Protein AF-A0A2G2P2W0-F1 (afdb_monomer)

Secondary structure (DSSP, 8-state):
--S-HHHHHHHHHHTTS-S-TT----TTS--SSHHHHHHHHHTTTS-TT----S-S---SS----TTHHHHEE--HHHHHHHHHHHHTTT-S--SSPPEESS---HHHHHHHHTTGGGHHHHHTTEEE-S--GGGGTT-TTEEE-TTS-EEEE----HHHHTT--HHHHS-HHHHT--S---SSGGGG----HHHHS-SSS--EE-GGG--HHHHHHHHHTT---TTS-EEB-TTT--B-TTEEE-TTS-EEEE-TTT--EEEEPPPPHHHHH-SSSTTB-HHHHHB--EEEEEEEEEEEETT-TTEEETTTTEEES-EEEEEEEEEEEESPEEEEEEETTEEEEEEEEEEEEEEEEHHHHHTPPTTSSEEEEEEEEE---S-B-SSPPPHHHHHS-TTTTTS-SEEEEEEEETTEEEEEEEESSPBPTTTSSBTT-SS-TTSPPPTT---BSSTTEE---HHHHHHHHHHHHHTTTS-TTSHHHHHHHHH-HHHHHTT--TT-PPBP--

Radius of gyration: 25.12 Å; Cα contacts (8 Å, |Δi|>4): 1002; chains: 1; bounding box: 57×65×77 Å

Mean predicted aligned error: 4.9 Å

Nearest PDB structures (foldseek):
  3hhs-assembly1_A  TM=2.060E-01  e=1.627E+00  Manduca sexta
  4bqq-assembly1_B  TM=2.175E-01  e=9.869E+00  Lomovskayavirus C31
  4ttu-assembly1_A  TM=1.162E-01  e=2.631E+00  Leuconostoc mesenteroides

Foldseek 3Di:
DQFCQLVLLLLCCQVVVDVGSLDGGGLVPQDDDPSSQQCQQPPQQAHQQDDQPDDDAQALQRAHHNLRLFFFAADPLQVVQVVVCVVVVNPRHRPDHTGRADLGFQSSVNNRCCPQQNQSCLQVQWFWFPDFPVVCVVNPQWDQGPVRTITGGDAHFPCVVVVAGPCLQQPCCQPVHVPDDGSDNVVSDQGALCQLQPAPAHAWDALVPADPVLVVVLVRLVPDVNVFTFGAGPRPGHTSSQKGADPVRWIWGQGSNPRDIDTRHHDDPLVSQQPPQPQEGLLLWFAFKGKAFFEKEKAKDQAQAFRAGSNVRDTHGIHIDIDTDTIDMDRFAWWWFQDPVGIHIAGKYFNDQYKYQPCRVVVHDGPPRIDGAAAIEGDNRSRGDPGTDFLCCCQPACVNLQQAHFDWDWDADPLATAIDTDHPAAQDPNHRGGRRGLDHDLDADDPPRRNHSHPRIGGDGSVRNLVSNQVSLVCVPDGCPDPLNSVCSNPNCVVVVVVDDPPRRTHDDD

Solvent-accessible surface area (backbone atoms only — not comparable to full-atom values): 28228 Å² total; per-residue (Å²): 95,62,34,47,18,32,62,52,16,33,42,23,25,78,65,66,77,35,96,48,37,66,43,84,54,44,65,87,75,57,66,76,50,77,40,35,37,40,38,25,46,76,58,42,68,64,31,39,73,40,81,58,86,69,89,77,61,59,34,68,87,40,61,33,22,57,68,45,30,51,22,48,43,62,50,74,61,22,50,51,28,48,53,49,14,60,74,49,75,66,67,47,74,59,88,44,73,59,48,80,48,88,84,60,57,52,52,46,49,28,37,49,29,49,56,72,86,25,36,45,31,24,26,69,11,36,44,65,44,86,54,50,63,82,79,46,70,94,44,85,61,56,48,71,48,98,86,53,50,23,25,37,62,79,58,52,9,52,56,43,79,71,66,48,47,67,62,67,71,50,42,66,64,49,77,76,49,79,86,71,89,65,42,42,75,74,73,56,58,55,80,49,70,54,47,59,32,15,74,83,71,65,51,63,45,53,51,94,71,51,52,73,67,52,45,50,55,33,58,79,65,68,64,79,65,64,91,30,38,23,34,28,29,78,76,78,61,53,69,43,69,56,29,35,38,51,100,88,69,54,39,34,35,43,34,84,84,77,64,50,80,41,78,42,59,58,46,51,74,68,68,66,52,32,58,62,52,70,43,47,41,67,62,54,41,19,32,68,37,30,72,36,51,37,56,31,40,35,40,35,40,70,75,41,75,72,18,53,32,36,65,81,71,43,76,42,64,37,32,60,44,81,44,74,69,45,52,47,70,42,62,49,21,48,24,36,38,50,57,97,92,44,65,36,35,36,25,24,34,61,60,42,38,34,37,38,30,57,15,32,68,74,70,46,57,80,74,74,38,61,49,78,47,60,22,36,25,82,52,78,45,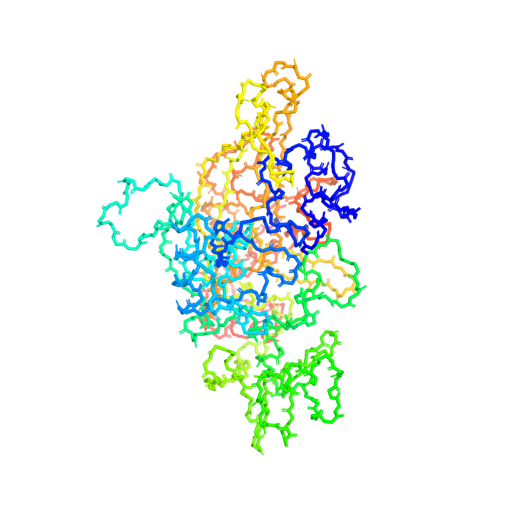44,15,39,44,94,62,61,67,59,63,53,54,63,22,50,29,31,38,24,59,22,41,8,55,46,54,53,45,80,44,74,56,99,82,43,19,38,79,49,77,49,61,69,47,62,62,33,92,88,74,72,37,30,63,69,30,80,44,60,82,87,43,75,78,65,89,89,67,78,51,30,59,42,94,48,38,42,70,64,50,45,70,54,49,50,57,35,41,49,54,26,54,52,52,75,81,40,57,70,86,32,74,67,49,54,45,25,30,57,69,30,58,71,70,54,67,76,66,64,55,94,86,62,63,62,70,64,83,132

pLDDT: mean 93.47, std 4.17, range [67.31, 98.56]

Structure (mmCIF, N/CA/C/O backbone):
data_AF-A0A2G2P2W0-F1
#
_entry.id   AF-A0A2G2P2W0-F1
#
loop_
_atom_site.group_PDB
_atom_site.id
_atom_site.type_symbol
_atom_site.label_atom_id
_atom_site.label_alt_id
_atom_site.label_comp_id
_atom_site.label_asym_id
_atom_site.label_entity_id
_atom_site.label_seq_id
_atom_site.pdbx_PDB_ins_code
_atom_site.Cartn_x
_atom_site.Cartn_y
_atom_site.Cartn_z
_atom_site.occupancy
_atom_site.B_iso_or_equiv
_atom_site.auth_seq_id
_atom_site.auth_comp_id
_atom_site.auth_asym_id
_atom_site.auth_atom_id
_atom_site.pdbx_PDB_model_num
ATOM 1 N N . MET A 1 1 ? -1.755 -3.092 -13.406 1.00 79.94 1 MET A N 1
ATOM 2 C CA . MET A 1 1 ? -0.738 -2.127 -13.892 1.00 79.94 1 MET A CA 1
ATOM 3 C C . MET A 1 1 ? -0.875 -1.727 -15.369 1.00 79.94 1 MET A C 1
ATOM 5 O O . MET A 1 1 ? -0.657 -0.569 -15.685 1.00 79.94 1 MET A O 1
ATOM 9 N N . THR A 1 2 ? -1.219 -2.613 -16.315 1.00 87.56 2 THR A N 1
ATOM 10 C CA . THR A 1 2 ? -1.337 -2.205 -17.741 1.00 87.56 2 THR A CA 1
ATOM 11 C C . THR A 1 2 ? -2.477 -1.221 -18.006 1.00 87.56 2 THR A C 1
ATOM 13 O O . THR A 1 2 ? -2.328 -0.290 -18.793 1.00 87.56 2 THR A O 1
ATOM 16 N N . THR A 1 3 ? -3.620 -1.424 -17.350 1.00 89.44 3 THR A N 1
ATOM 17 C CA . THR A 1 3 ? -4.836 -0.640 -17.589 1.00 89.44 3 THR A CA 1
ATOM 18 C C . THR A 1 3 ? -4.951 0.605 -16.712 1.00 89.44 3 THR A C 1
ATOM 20 O O . THR A 1 3 ? -5.700 1.499 -17.081 1.00 89.44 3 THR A O 1
ATOM 23 N N . ASN A 1 4 ? -4.266 0.656 -15.561 1.00 91.25 4 ASN A N 1
ATOM 24 C CA . ASN A 1 4 ? -4.503 1.620 -14.471 1.00 91.25 4 ASN A CA 1
ATOM 25 C C . ASN A 1 4 ? -5.989 1.787 -14.086 1.00 91.25 4 ASN A C 1
ATOM 27 O O . ASN A 1 4 ? -6.401 2.854 -13.645 1.00 91.25 4 ASN A O 1
ATOM 31 N N . SER A 1 5 ? -6.784 0.721 -14.234 1.00 92.75 5 SER A N 1
ATOM 32 C CA . SER A 1 5 ? -8.245 0.772 -14.098 1.00 92.75 5 SER A CA 1
ATOM 33 C C . SER A 1 5 ? -8.719 1.366 -12.773 1.00 92.75 5 SER A C 1
ATOM 35 O O . SER A 1 5 ? -9.490 2.315 -12.805 1.00 92.75 5 SER A O 1
ATOM 37 N N . GLY A 1 6 ? -8.247 0.854 -11.631 1.00 92.38 6 GLY A N 1
ATOM 38 C CA . GLY A 1 6 ? -8.697 1.328 -10.317 1.00 92.38 6 GLY A CA 1
ATOM 39 C C . GLY A 1 6 ? -8.392 2.806 -10.070 1.00 92.38 6 GLY A C 1
ATOM 40 O O . GLY A 1 6 ? -9.204 3.512 -9.487 1.00 92.38 6 GLY A O 1
ATOM 41 N N . LEU A 1 7 ? -7.264 3.307 -10.585 1.00 92.81 7 LEU A N 1
ATOM 42 C CA . LEU A 1 7 ? -6.911 4.724 -10.490 1.00 92.81 7 LEU A CA 1
ATOM 43 C C . LEU A 1 7 ? -7.876 5.593 -11.310 1.00 92.81 7 LEU A C 1
ATOM 45 O O . LEU A 1 7 ? -8.402 6.568 -10.790 1.00 92.81 7 LEU A O 1
ATOM 49 N N . ILE A 1 8 ? -8.167 5.200 -12.555 1.00 95.62 8 ILE A N 1
ATOM 50 C CA . ILE A 1 8 ? -9.117 5.914 -13.426 1.00 95.62 8 ILE A CA 1
ATOM 51 C C . ILE A 1 8 ? -10.540 5.840 -12.861 1.00 95.62 8 ILE A C 1
ATOM 53 O O . ILE A 1 8 ? -11.287 6.807 -12.949 1.00 95.62 8 ILE A O 1
ATOM 57 N N . ALA A 1 9 ? -10.927 4.699 -12.288 1.00 95.81 9 ALA A N 1
ATOM 58 C CA . ALA A 1 9 ? -12.268 4.493 -11.761 1.00 95.81 9 ALA A CA 1
ATOM 59 C C . ALA A 1 9 ? -12.549 5.373 -10.542 1.00 95.81 9 ALA A C 1
ATOM 61 O O . ALA A 1 9 ? -13.578 6.046 -10.499 1.00 95.81 9 ALA A O 1
ATOM 62 N N . VAL A 1 10 ? -11.613 5.417 -9.591 1.00 95.31 10 VAL A N 1
ATOM 63 C CA . VAL A 1 10 ? -11.722 6.295 -8.420 1.00 95.31 10 VAL A CA 1
ATOM 64 C C . VAL A 1 10 ? -11.700 7.764 -8.846 1.00 95.31 10 VAL A C 1
ATOM 66 O O . VAL A 1 10 ? -12.497 8.547 -8.337 1.00 95.31 10 VAL A O 1
ATOM 69 N N . ASP A 1 11 ? -10.850 8.133 -9.805 1.00 95.62 11 ASP A N 1
ATOM 70 C CA . ASP A 1 11 ? -10.773 9.508 -10.299 1.00 95.62 11 ASP A CA 1
ATOM 71 C C . ASP A 1 11 ? -12.076 9.954 -10.987 1.00 95.62 11 ASP A C 1
ATOM 73 O O . ASP A 1 11 ? -12.709 10.933 -10.597 1.00 95.62 11 ASP A O 1
ATOM 77 N N . LYS A 1 12 ? -12.596 9.159 -11.927 1.00 97.00 12 LYS A N 1
ATOM 78 C CA . LYS A 1 12 ? -13.895 9.445 -12.556 1.00 97.00 12 LYS A CA 1
ATOM 79 C C . LYS A 1 12 ? -15.032 9.534 -11.547 1.00 97.00 12 LYS A C 1
ATOM 81 O O . LYS A 1 12 ? -15.935 10.350 -11.727 1.00 97.00 12 LYS A O 1
ATOM 86 N N . TYR A 1 13 ? -14.990 8.727 -10.491 1.00 95.69 13 TYR A N 1
ATOM 87 C CA . TYR A 1 13 ? -15.971 8.791 -9.416 1.00 95.69 13 TYR A CA 1
ATOM 88 C C . TYR A 1 13 ? -15.928 10.136 -8.671 1.00 95.69 13 TYR A C 1
ATOM 90 O O . TYR A 1 13 ? -16.965 10.788 -8.546 1.00 95.69 13 TYR A O 1
ATOM 98 N N . ILE A 1 14 ? -14.751 10.606 -8.233 1.00 94.69 14 ILE A N 1
ATOM 99 C CA . ILE A 1 14 ? -14.640 11.890 -7.507 1.00 94.69 14 ILE A CA 1
ATOM 100 C C . ILE A 1 14 ? -14.946 13.103 -8.400 1.00 94.69 14 ILE A C 1
ATOM 102 O O . ILE A 1 14 ? -15.475 14.106 -7.931 1.00 94.69 14 ILE A O 1
ATOM 106 N N . PHE A 1 15 ? -14.703 13.010 -9.707 1.00 95.62 15 PHE A N 1
ATOM 107 C CA . PHE A 1 15 ? -15.101 14.052 -10.658 1.00 95.62 15 PHE A CA 1
ATOM 108 C C . PHE A 1 15 ? -16.602 14.020 -11.012 1.00 95.62 15 PHE A C 1
ATOM 110 O O . PHE A 1 15 ? -17.100 14.945 -11.656 1.00 95.62 15 PHE A O 1
ATOM 117 N N . GLY A 1 16 ? -17.344 12.994 -10.575 1.00 94.75 16 GLY A N 1
ATOM 118 C CA . GLY A 1 16 ? -18.764 12.809 -10.894 1.00 94.75 16 GLY A CA 1
ATOM 119 C C . GLY A 1 16 ? -19.025 12.318 -12.324 1.00 94.75 16 GLY A C 1
ATOM 120 O O . GLY A 1 16 ? -20.142 12.433 -12.822 1.00 94.75 16 GLY A O 1
ATOM 121 N N . GLU A 1 17 ? -18.006 11.776 -12.992 1.00 96.44 17 GLU A N 1
ATOM 122 C CA . GLU A 1 17 ? -18.094 11.165 -14.325 1.00 96.44 17 GLU A CA 1
ATOM 123 C C . GLU A 1 17 ? -18.453 9.670 -14.279 1.00 96.44 17 GLU A C 1
ATOM 125 O O . GLU A 1 17 ? -18.751 9.065 -15.311 1.00 96.44 17 GLU A O 1
ATOM 130 N N . ALA A 1 18 ? -18.423 9.071 -13.088 1.00 95.94 18 ALA A N 1
ATOM 131 C CA . ALA A 1 18 ? -18.859 7.711 -12.805 1.00 95.94 18 ALA A CA 1
ATOM 132 C C . ALA A 1 18 ? -19.640 7.672 -11.483 1.00 95.94 18 ALA A C 1
ATOM 134 O O . ALA A 1 18 ? -19.346 8.420 -10.556 1.00 95.94 18 ALA A O 1
ATOM 135 N N . ASP A 1 19 ? -20.614 6.770 -11.374 1.00 94.06 19 ASP A N 1
ATOM 136 C CA . ASP A 1 19 ? -21.399 6.542 -10.152 1.00 94.06 19 ASP A CA 1
ATOM 137 C C . ASP A 1 19 ? -20.804 5.448 -9.244 1.00 94.06 19 ASP A C 1
ATOM 139 O O . ASP A 1 19 ? -21.317 5.203 -8.152 1.00 94.06 19 ASP A O 1
ATOM 143 N N . SER A 1 20 ? -19.703 4.814 -9.664 1.00 93.31 20 SER A N 1
ATOM 144 C CA . SER A 1 20 ? -18.988 3.798 -8.893 1.00 93.31 20 SER A CA 1
ATOM 145 C C . SER A 1 20 ? -17.466 3.906 -9.063 1.00 93.31 20 SER A C 1
ATOM 147 O O . SER A 1 20 ? -16.997 4.044 -10.197 1.00 93.31 20 SER A O 1
ATOM 149 N N . PRO A 1 21 ? -16.680 3.764 -7.975 1.00 92.88 21 PRO A N 1
ATOM 150 C CA . PRO A 1 21 ? -15.220 3.690 -8.038 1.00 92.88 21 PRO A CA 1
ATOM 151 C C . PRO A 1 21 ? -14.690 2.316 -8.495 1.00 92.88 21 PRO A C 1
ATOM 153 O O . PRO A 1 21 ? -13.478 2.141 -8.597 1.00 92.88 21 PRO A O 1
ATOM 156 N N . ASP A 1 22 ? -15.566 1.344 -8.780 1.00 93.50 22 ASP A N 1
ATOM 157 C CA . ASP A 1 22 ? -15.190 -0.048 -9.089 1.00 93.50 22 ASP A CA 1
ATOM 158 C C . ASP A 1 22 ? -15.359 -0.414 -10.577 1.00 93.50 22 ASP A C 1
ATOM 160 O O . ASP A 1 22 ? -15.268 -1.585 -10.965 1.00 93.50 22 ASP A O 1
ATOM 164 N N . TYR A 1 23 ? -15.608 0.573 -11.442 1.00 94.56 23 TYR A N 1
ATOM 165 C CA . TYR A 1 23 ? -15.699 0.340 -12.881 1.00 94.56 23 TYR A CA 1
ATOM 166 C C . TYR A 1 23 ? -14.363 -0.035 -13.528 1.00 94.56 23 TYR A C 1
ATOM 168 O O . TYR A 1 23 ? -13.271 0.210 -13.013 1.00 94.56 23 TYR A O 1
ATOM 176 N N . GLN A 1 24 ? -14.466 -0.659 -14.704 1.00 94.31 24 GLN A N 1
ATOM 177 C CA . GLN A 1 24 ? -13.308 -1.068 -15.486 1.00 94.31 24 GLN A CA 1
ATOM 178 C C . GLN A 1 24 ? -13.014 -0.077 -16.606 1.00 94.31 24 GLN A C 1
ATOM 180 O O . GLN A 1 24 ? -13.853 0.165 -17.471 1.00 94.31 24 GLN A O 1
ATOM 185 N N . TYR A 1 25 ? -11.780 0.412 -16.627 1.00 94.81 25 TYR A N 1
ATOM 186 C CA . TYR A 1 25 ? -11.267 1.327 -17.637 1.00 94.81 25 TYR A CA 1
ATOM 187 C C . TYR A 1 25 ? -9.910 0.862 -18.151 1.00 94.81 25 TYR A C 1
ATOM 189 O O . TYR A 1 25 ? -9.257 -0.020 -17.585 1.00 94.81 25 TYR A O 1
ATOM 197 N N . HIS A 1 26 ? -9.465 1.492 -19.231 1.00 94.81 26 HIS A N 1
ATOM 198 C CA . HIS A 1 26 ? -8.106 1.355 -19.713 1.00 94.81 26 HIS A CA 1
ATOM 199 C C . HIS A 1 26 ? -7.513 2.737 -19.958 1.00 94.81 26 HIS A C 1
ATOM 201 O O . HIS A 1 26 ? -8.085 3.556 -20.666 1.00 94.81 26 HIS A O 1
ATOM 207 N N . ILE A 1 27 ? -6.301 2.952 -19.451 1.00 94.12 27 ILE A N 1
ATOM 208 C CA . ILE A 1 27 ? -5.547 4.205 -19.583 1.00 94.12 27 ILE A CA 1
ATOM 209 C C . ILE A 1 27 ? -5.363 4.693 -21.027 1.00 94.12 27 ILE A C 1
ATOM 211 O O . ILE A 1 27 ? -5.146 5.871 -21.243 1.00 94.12 27 ILE A O 1
ATOM 215 N N . LYS A 1 28 ? -5.460 3.818 -22.032 1.00 92.88 28 LYS A N 1
ATOM 216 C CA . LYS A 1 28 ? -5.313 4.205 -23.442 1.00 92.88 28 LYS A CA 1
ATOM 217 C C . LYS A 1 28 ? -6.592 4.832 -24.013 1.00 92.88 28 LYS A C 1
ATOM 219 O O . LYS A 1 28 ? -6.538 5.455 -25.064 1.00 92.88 28 LYS A O 1
ATOM 224 N N . ASP A 1 29 ? -7.725 4.592 -23.354 1.00 94.94 29 ASP A N 1
ATOM 225 C CA . ASP A 1 29 ? -9.053 4.985 -23.822 1.00 94.94 29 ASP A CA 1
ATOM 226 C C . ASP A 1 29 ? -9.506 6.314 -23.181 1.00 94.94 29 ASP A C 1
ATOM 228 O O . ASP A 1 29 ? -10.547 6.851 -23.560 1.00 94.94 29 ASP A O 1
ATOM 232 N N . ILE A 1 30 ? -8.734 6.857 -22.227 1.00 95.31 30 ILE A N 1
ATOM 233 C CA . ILE A 1 30 ? -9.022 8.147 -21.584 1.00 95.31 30 ILE A CA 1
ATOM 234 C C . ILE A 1 30 ? -8.802 9.301 -22.570 1.00 95.31 30 ILE A C 1
ATOM 236 O O . ILE A 1 30 ? -7.883 9.268 -23.393 1.00 95.31 30 ILE A O 1
ATOM 240 N N . GLN A 1 31 ? -9.645 10.330 -22.490 1.00 95.25 31 GLN A N 1
ATOM 241 C CA . GLN A 1 31 ? -9.630 11.464 -23.414 1.00 95.25 31 GLN A CA 1
ATOM 242 C C . GLN A 1 31 ? -9.258 12.767 -22.693 1.00 95.25 31 GLN A C 1
ATOM 244 O O . GLN A 1 31 ? -8.165 12.879 -22.158 1.00 95.25 31 GLN A O 1
ATOM 249 N N . ASN A 1 32 ? -10.126 13.782 -22.717 1.00 94.75 32 ASN A N 1
ATOM 250 C CA . ASN A 1 32 ? -9.892 15.091 -22.093 1.00 94.75 32 ASN A CA 1
ATOM 251 C C . ASN A 1 32 ? -11.137 15.582 -21.340 1.00 94.75 32 ASN A C 1
ATOM 253 O O . ASN A 1 32 ? -11.424 16.778 -21.294 1.00 94.75 32 ASN A O 1
ATOM 257 N N . SER A 1 33 ? -11.914 14.654 -20.785 1.00 96.44 33 SER A N 1
ATOM 258 C CA . SER A 1 33 ? -12.844 15.004 -19.709 1.00 96.44 33 SER A CA 1
ATOM 259 C C . SER A 1 33 ? -12.059 15.578 -18.511 1.00 96.44 33 SER A C 1
ATOM 261 O O . SER A 1 33 ? -10.844 15.362 -18.449 1.00 96.44 33 SER A O 1
ATOM 263 N N . PRO A 1 34 ? -12.689 16.337 -17.594 1.00 96.12 34 PRO A N 1
ATOM 264 C CA . PRO A 1 34 ? -12.024 16.831 -16.386 1.00 96.12 34 PRO A CA 1
ATOM 265 C C . PRO A 1 34 ? -11.175 15.763 -15.675 1.00 96.12 34 PRO A C 1
ATOM 267 O O . PRO A 1 34 ? -9.984 15.999 -15.460 1.00 96.12 34 PRO A O 1
ATOM 270 N N . ALA A 1 35 ? -11.752 14.580 -15.428 1.00 96.81 35 ALA A N 1
ATOM 271 C CA . ALA A 1 35 ? -11.074 13.446 -14.799 1.00 96.81 35 ALA A CA 1
ATOM 272 C C . ALA A 1 35 ? -9.941 12.897 -15.680 1.00 96.81 35 ALA A C 1
ATOM 274 O O . ALA A 1 35 ? -8.787 12.801 -15.271 1.00 96.81 35 ALA A O 1
ATOM 275 N N . ASP A 1 36 ? -10.216 12.614 -16.960 1.00 97.12 36 ASP A N 1
ATOM 276 C CA . ASP A 1 36 ? -9.180 12.069 -17.850 1.00 97.12 36 ASP A CA 1
ATOM 277 C C . ASP A 1 36 ? -7.984 13.017 -17.974 1.00 97.12 36 ASP A C 1
ATOM 279 O O . ASP A 1 36 ? -6.837 12.575 -18.021 1.00 97.12 36 ASP A O 1
ATOM 283 N N . LYS A 1 37 ? -8.241 14.326 -18.024 1.00 96.81 37 LYS A N 1
ATOM 284 C CA . LYS A 1 37 ? -7.194 15.340 -18.087 1.00 96.81 37 LYS A CA 1
ATOM 285 C C . LYS A 1 37 ? -6.419 15.421 -16.770 1.00 96.81 37 LYS A C 1
ATOM 287 O O . LYS A 1 37 ? -5.200 15.549 -16.829 1.00 96.81 37 LYS A O 1
ATOM 292 N N . HIS A 1 38 ? -7.072 15.269 -15.617 1.00 96.19 38 HIS A N 1
ATOM 293 C CA . HIS A 1 38 ? -6.403 15.154 -14.314 1.00 96.19 38 HIS A CA 1
ATOM 294 C C . HIS A 1 38 ? -5.442 13.963 -14.285 1.00 96.19 38 HIS A C 1
ATOM 296 O O . HIS A 1 38 ? -4.243 14.136 -14.045 1.00 96.19 38 HIS A O 1
ATOM 302 N N . ILE A 1 39 ? -5.907 12.785 -14.711 1.00 95.50 39 ILE A N 1
ATOM 303 C CA . ILE A 1 39 ? -5.052 11.603 -14.861 1.00 95.50 39 ILE A CA 1
ATOM 304 C C . ILE A 1 39 ? -3.900 11.851 -15.836 1.00 95.50 39 ILE A C 1
ATOM 306 O O . ILE A 1 39 ? -2.761 11.478 -15.543 1.00 95.50 39 ILE A O 1
ATOM 310 N N . ARG A 1 40 ? -4.154 12.481 -16.986 1.00 95.69 40 ARG A N 1
ATOM 311 C CA . ARG A 1 40 ? -3.114 12.785 -17.986 1.00 95.69 40 ARG A CA 1
ATOM 312 C C . ARG A 1 40 ? -2.080 13.778 -17.470 1.00 95.69 40 ARG A C 1
ATOM 314 O O . ARG A 1 40 ? -0.934 13.685 -17.891 1.00 95.69 40 ARG A O 1
ATOM 321 N N . ASP A 1 41 ? -2.440 14.668 -16.555 1.00 95.06 41 ASP A N 1
ATOM 322 C CA . ASP A 1 41 ? -1.525 15.674 -16.014 1.00 95.06 41 ASP A CA 1
ATOM 323 C C . ASP A 1 41 ? -0.712 15.179 -14.820 1.00 95.06 41 ASP A C 1
ATOM 325 O O . ASP A 1 41 ? 0.445 15.578 -14.672 1.00 95.06 41 ASP A O 1
ATOM 329 N N . LEU A 1 42 ? -1.288 14.302 -13.991 1.00 91.50 42 LEU A N 1
ATOM 330 C CA . LEU A 1 42 ? -0.709 13.953 -12.691 1.00 91.50 42 LEU A CA 1
ATOM 331 C C . LEU A 1 42 ? -0.346 12.467 -12.539 1.00 91.50 42 LEU A C 1
ATOM 333 O O . LEU A 1 42 ? 0.571 12.136 -11.785 1.00 91.50 42 LEU A O 1
ATOM 337 N N . CYS A 1 43 ? -1.008 11.551 -13.256 1.00 89.62 43 CYS A N 1
ATOM 338 C CA . CYS A 1 43 ? -0.966 10.119 -12.920 1.00 89.62 43 CYS A CA 1
ATOM 339 C C . CYS A 1 43 ? -0.594 9.166 -14.072 1.00 89.62 43 CYS A C 1
ATOM 341 O O . CYS A 1 43 ? -0.095 8.065 -13.820 1.00 89.62 43 CYS A O 1
ATOM 343 N N . ALA A 1 44 ? -0.781 9.546 -15.339 1.00 91.06 44 ALA A N 1
ATOM 344 C CA . ALA A 1 44 ? -0.660 8.651 -16.500 1.00 91.06 44 ALA A CA 1
ATOM 345 C C . ALA A 1 44 ? 0.786 8.255 -16.868 1.00 91.06 44 ALA A C 1
ATOM 347 O O . ALA A 1 44 ? 1.041 7.736 -17.949 1.00 91.06 44 ALA A O 1
ATOM 348 N N . ASN A 1 45 ? 1.762 8.476 -15.984 1.00 86.12 45 ASN A N 1
ATOM 349 C CA . ASN A 1 45 ? 3.170 8.195 -16.262 1.00 86.12 45 ASN A CA 1
ATOM 350 C C . ASN A 1 45 ? 3.573 6.727 -16.027 1.00 86.12 45 ASN A C 1
ATOM 352 O O . ASN A 1 45 ? 4.565 6.273 -16.592 1.00 86.12 45 ASN A O 1
ATOM 356 N N . CYS A 1 46 ? 2.832 6.002 -15.182 1.00 85.12 46 CYS A N 1
ATOM 357 C CA . CYS A 1 46 ? 3.275 4.746 -14.562 1.00 85.12 46 CYS A CA 1
ATOM 358 C C . CYS A 1 46 ? 2.463 3.511 -15.006 1.00 85.12 46 CYS A C 1
ATOM 360 O O . CYS A 1 46 ? 2.150 2.657 -14.182 1.00 85.12 46 CYS A O 1
ATOM 362 N N . HIS A 1 47 ? 2.079 3.409 -16.283 1.00 87.94 47 HIS A N 1
ATOM 363 C CA . HIS A 1 47 ? 1.377 2.230 -16.815 1.00 87.94 47 HIS A CA 1
ATOM 364 C C . HIS A 1 47 ? 2.302 1.373 -17.690 1.00 87.94 47 HIS A C 1
ATOM 366 O O . HIS A 1 47 ? 3.111 1.899 -18.452 1.00 87.94 47 HIS A O 1
ATOM 372 N N . LEU A 1 48 ? 2.142 0.044 -17.650 1.00 88.69 48 LEU A N 1
ATOM 373 C CA . LEU A 1 48 ? 3.006 -0.881 -18.411 1.00 88.69 48 LEU A CA 1
ATOM 374 C C . LEU A 1 48 ? 2.853 -0.770 -19.936 1.00 88.69 48 LEU A C 1
ATOM 376 O O . LEU A 1 48 ? 3.674 -1.300 -20.674 1.00 88.69 48 LEU A O 1
ATOM 380 N N . GLY A 1 49 ? 1.815 -0.089 -20.423 1.00 85.44 49 GLY A N 1
ATOM 381 C CA . GLY A 1 49 ? 1.652 0.205 -21.850 1.00 85.44 49 GLY A CA 1
ATOM 382 C C . GLY A 1 49 ? 2.488 1.388 -22.356 1.00 85.44 49 GLY A C 1
ATOM 383 O O . GLY A 1 49 ? 2.426 1.678 -23.545 1.00 85.44 49 GLY A O 1
ATOM 384 N N . ALA A 1 50 ? 3.208 2.105 -21.486 1.00 86.69 50 ALA A N 1
ATOM 385 C CA . ALA A 1 50 ? 3.987 3.275 -21.881 1.00 86.69 50 ALA A CA 1
ATOM 386 C C . ALA A 1 50 ? 5.202 2.864 -22.720 1.00 86.69 50 ALA A C 1
ATOM 388 O O . ALA A 1 50 ? 5.932 1.957 -22.343 1.00 86.69 50 ALA A O 1
ATOM 389 N N . GLU A 1 51 ? 5.464 3.533 -23.841 1.00 86.31 51 GLU A N 1
ATOM 390 C CA . GLU A 1 51 ? 6.637 3.230 -24.669 1.00 86.31 51 GLU A CA 1
ATOM 391 C C . GLU A 1 51 ? 7.920 3.839 -24.084 1.00 86.31 51 GLU A C 1
ATOM 393 O O . GLU A 1 51 ? 7.989 5.042 -23.818 1.00 86.31 51 GLU A O 1
ATOM 398 N N . LYS A 1 52 ? 8.984 3.034 -23.972 1.00 87.81 52 LYS A N 1
ATOM 399 C CA . LYS A 1 52 ? 10.333 3.546 -23.691 1.00 87.81 52 LYS A CA 1
ATOM 400 C C . LYS A 1 52 ? 10.976 4.031 -24.990 1.00 87.81 52 LYS A C 1
ATOM 402 O O . LYS A 1 52 ? 11.417 3.224 -25.802 1.00 87.81 52 LYS A O 1
ATOM 407 N N . LYS A 1 53 ? 11.022 5.353 -25.177 1.00 87.25 53 LYS A N 1
ATOM 408 C CA . LYS A 1 53 ? 11.596 6.003 -26.375 1.00 87.25 53 LYS A CA 1
ATOM 409 C C . LYS A 1 53 ? 13.073 6.374 -26.228 1.00 87.25 53 LYS A C 1
ATOM 411 O O . LYS A 1 53 ? 13.762 6.561 -27.226 1.00 87.25 53 LYS A O 1
ATOM 416 N N . GLU A 1 54 ? 13.553 6.475 -24.994 1.00 88.88 54 GLU A N 1
ATOM 417 C CA . GLU A 1 54 ? 14.930 6.857 -24.682 1.00 88.88 54 GLU A CA 1
ATOM 418 C C . GLU A 1 54 ? 15.763 5.635 -24.288 1.00 88.88 54 GLU A C 1
ATOM 420 O O . GLU A 1 54 ? 15.319 4.794 -23.496 1.00 88.88 54 GLU A O 1
ATOM 425 N N . TYR A 1 55 ? 16.982 5.550 -24.829 1.00 90.81 55 TYR A N 1
ATOM 426 C CA . TYR A 1 55 ? 17.968 4.551 -24.419 1.00 90.81 55 TYR A CA 1
ATOM 427 C C . TYR A 1 55 ? 18.429 4.800 -22.983 1.00 90.81 55 TYR A C 1
ATOM 429 O O . TYR A 1 55 ? 18.470 5.940 -22.530 1.00 90.81 55 TYR A O 1
ATOM 437 N N . GLY A 1 56 ? 18.821 3.736 -22.289 1.00 91.75 56 GLY A N 1
ATOM 438 C CA . GLY A 1 56 ? 19.343 3.817 -20.929 1.00 91.75 56 GLY A CA 1
ATOM 439 C C . GLY A 1 56 ? 18.630 2.870 -19.983 1.00 91.75 56 GLY A C 1
ATOM 440 O O . GLY A 1 56 ? 17.571 2.320 -20.303 1.00 91.75 56 GLY A O 1
ATOM 441 N N . GLU A 1 57 ? 19.239 2.692 -18.818 1.00 92.69 57 GLU A N 1
ATOM 442 C CA . GLU A 1 57 ? 18.737 1.800 -17.785 1.00 92.69 57 GLU A CA 1
ATOM 443 C C . GLU A 1 57 ? 17.408 2.274 -17.188 1.00 92.69 57 GLU A C 1
ATOM 445 O O . GLU A 1 57 ? 16.932 3.392 -17.435 1.00 92.69 57 GLU A O 1
ATOM 450 N N . ILE A 1 58 ? 16.786 1.383 -16.421 1.00 92.50 58 ILE A N 1
ATOM 451 C CA . ILE A 1 58 ? 15.627 1.727 -15.612 1.00 92.50 58 ILE A CA 1
ATOM 452 C C . ILE A 1 58 ? 16.106 2.498 -14.383 1.00 92.50 58 ILE A C 1
ATOM 454 O O . ILE A 1 58 ? 16.950 2.017 -13.630 1.00 92.50 58 ILE A O 1
ATOM 458 N N . THR A 1 59 ? 15.560 3.694 -14.192 1.00 90.56 59 THR A N 1
ATOM 459 C CA . THR A 1 59 ? 15.798 4.554 -13.028 1.00 90.56 59 THR A CA 1
ATOM 460 C C . THR A 1 59 ? 14.466 5.047 -12.467 1.00 90.56 59 THR A C 1
ATOM 462 O O . THR A 1 59 ? 13.384 4.674 -12.932 1.00 90.56 59 THR A O 1
ATOM 465 N N . GLN A 1 60 ? 14.512 5.925 -11.466 1.00 87.38 60 GLN A N 1
ATOM 466 C CA . GLN A 1 60 ? 13.305 6.571 -10.964 1.00 87.38 60 GLN A CA 1
ATOM 467 C C . GLN A 1 60 ? 12.606 7.419 -12.041 1.00 87.38 60 GLN A C 1
ATOM 469 O O . GLN A 1 60 ? 11.373 7.488 -12.079 1.00 87.38 60 GLN A O 1
ATOM 474 N N . LEU A 1 61 ? 13.370 8.085 -12.910 1.00 88.31 61 LEU A N 1
ATOM 475 C CA . LEU A 1 61 ? 12.834 8.930 -13.979 1.00 88.31 61 LEU A CA 1
ATOM 476 C C . LEU A 1 61 ? 12.724 8.200 -15.323 1.00 88.31 61 LEU A C 1
ATOM 478 O O . LEU A 1 61 ? 11.782 8.465 -16.071 1.00 88.31 61 LEU A O 1
ATOM 482 N N . SER A 1 62 ? 13.610 7.240 -15.593 1.00 88.94 62 SER A N 1
ATOM 483 C CA . SER A 1 62 ? 13.602 6.415 -16.804 1.00 88.94 62 SER A CA 1
ATOM 484 C C . SER A 1 62 ? 12.864 5.101 -16.555 1.00 88.94 62 SER A C 1
ATOM 486 O O . SER A 1 62 ? 13.390 4.180 -15.940 1.00 88.94 62 SER A O 1
ATOM 488 N N . ARG A 1 63 ? 11.634 4.991 -17.057 1.00 87.69 63 ARG A N 1
ATOM 489 C CA . ARG A 1 63 ? 10.823 3.765 -16.964 1.00 87.69 63 ARG A CA 1
ATOM 490 C C . ARG A 1 63 ? 10.861 2.994 -18.278 1.00 87.69 63 ARG A C 1
ATOM 492 O O . ARG A 1 63 ? 11.148 3.555 -19.337 1.00 87.69 63 ARG A O 1
ATOM 499 N N . GLY A 1 64 ? 10.555 1.706 -18.200 1.00 82.31 64 GLY A N 1
ATOM 500 C CA . GLY A 1 64 ? 10.356 0.855 -19.364 1.00 82.31 64 GLY A CA 1
ATOM 501 C C . GLY A 1 64 ? 8.887 0.728 -19.754 1.00 82.31 64 GLY A C 1
ATOM 502 O O . GLY A 1 64 ? 7.998 1.241 -19.078 1.00 82.31 64 GLY A O 1
ATOM 503 N N . GLY A 1 65 ? 8.669 0.010 -20.851 1.00 87.31 65 GLY A N 1
ATOM 504 C CA . GLY A 1 65 ? 7.363 -0.348 -21.387 1.00 87.31 65 GLY A CA 1
ATOM 505 C C . GLY A 1 65 ? 7.269 -1.835 -21.657 1.00 87.31 65 GLY A C 1
ATOM 506 O O . GLY A 1 65 ? 8.253 -2.432 -22.099 1.00 87.31 65 GLY A O 1
ATOM 507 N N . GLY A 1 66 ? 6.107 -2.433 -21.407 1.00 90.19 66 GLY A N 1
ATOM 508 C CA . GLY A 1 66 ? 5.889 -3.870 -21.550 1.00 90.19 66 GLY A CA 1
ATOM 509 C C . GLY A 1 66 ? 6.973 -4.665 -20.822 1.00 90.19 66 GLY A C 1
ATOM 510 O O . GLY A 1 66 ? 7.273 -4.397 -19.661 1.00 90.19 66 GLY A O 1
ATOM 511 N N . CYS A 1 67 ? 7.620 -5.590 -21.533 1.00 91.94 67 CYS A N 1
ATOM 512 C CA . CYS A 1 67 ? 8.699 -6.415 -20.989 1.00 91.94 67 CYS A CA 1
ATOM 513 C C . CYS A 1 67 ? 9.879 -5.578 -20.463 1.00 91.94 67 CYS A C 1
ATOM 515 O O . CYS A 1 67 ? 10.454 -5.899 -19.426 1.00 91.94 67 CYS A O 1
ATOM 517 N N . ASN A 1 68 ? 10.211 -4.468 -21.132 1.00 92.75 68 ASN A N 1
ATOM 518 C CA . ASN A 1 68 ? 11.359 -3.634 -20.768 1.00 92.75 68 ASN A CA 1
ATOM 519 C C . ASN A 1 68 ? 11.156 -2.884 -19.448 1.00 92.75 68 ASN A C 1
ATOM 521 O O . ASN A 1 68 ? 12.126 -2.383 -18.894 1.00 92.75 68 ASN A O 1
ATOM 525 N N . ALA A 1 69 ? 9.923 -2.779 -18.938 1.00 92.06 69 ALA A N 1
ATOM 526 C CA . ALA A 1 69 ? 9.670 -2.180 -17.627 1.00 92.06 69 ALA A CA 1
ATOM 527 C C . ALA A 1 69 ? 10.333 -2.971 -16.492 1.00 92.06 69 ALA A C 1
ATOM 529 O O . ALA A 1 69 ? 10.772 -2.375 -15.512 1.00 92.06 69 ALA A O 1
ATOM 530 N N . CYS A 1 70 ? 10.437 -4.293 -16.646 1.00 93.38 70 CYS A N 1
ATOM 531 C CA . CYS A 1 70 ? 10.927 -5.184 -15.598 1.00 93.38 70 CYS A CA 1
ATOM 532 C C . CYS A 1 70 ? 12.190 -5.950 -15.991 1.00 93.38 70 CYS A C 1
ATOM 534 O O . CYS A 1 70 ? 12.993 -6.260 -15.122 1.00 93.38 70 CYS A O 1
ATOM 536 N N . HIS A 1 71 ? 12.370 -6.254 -17.276 1.00 94.62 71 HIS A N 1
ATOM 537 C CA . HIS A 1 71 ? 13.403 -7.182 -17.735 1.00 94.62 71 HIS A CA 1
ATOM 538 C C . HIS A 1 71 ? 14.633 -6.501 -18.342 1.00 94.62 71 HIS A C 1
ATOM 540 O O . HIS A 1 71 ? 15.579 -7.193 -18.700 1.00 94.62 71 HIS A O 1
ATOM 546 N N . LEU A 1 72 ? 14.633 -5.170 -18.488 1.00 95.44 72 LEU A N 1
ATOM 547 C CA . LEU A 1 72 ? 15.732 -4.433 -19.113 1.00 95.44 72 LEU A CA 1
ATOM 548 C C . LEU A 1 72 ? 16.873 -4.184 -18.120 1.00 95.44 72 LEU A C 1
ATOM 550 O O . LEU A 1 72 ? 16.817 -3.249 -17.321 1.00 95.44 72 LEU A O 1
ATOM 554 N N . ASN A 1 73 ? 17.943 -4.964 -18.241 1.00 94.44 73 ASN A N 1
ATOM 555 C CA . ASN A 1 73 ? 19.112 -4.890 -17.374 1.00 94.44 73 ASN A CA 1
ATOM 556 C C . ASN A 1 73 ? 20.341 -4.386 -18.144 1.00 94.44 73 ASN A C 1
ATOM 558 O O . ASN A 1 73 ? 20.673 -4.865 -19.225 1.00 94.44 73 ASN A O 1
ATOM 562 N N . TYR A 1 74 ? 21.045 -3.409 -17.574 1.00 94.44 74 TYR A N 1
ATOM 563 C CA . TYR A 1 74 ? 22.289 -2.880 -18.133 1.00 94.44 74 TYR A CA 1
ATOM 564 C C . TYR A 1 74 ? 23.485 -3.371 -17.312 1.00 94.44 74 TYR A C 1
ATOM 566 O O . TYR A 1 74 ? 23.559 -3.097 -16.112 1.00 94.44 74 TYR A O 1
ATOM 574 N N . SER A 1 75 ? 24.429 -4.062 -17.960 1.00 95.00 75 SER A N 1
ATOM 575 C CA . SER A 1 75 ? 25.757 -4.313 -17.384 1.00 95.00 75 SER A CA 1
ATOM 576 C C . SER A 1 75 ? 26.605 -3.037 -17.412 1.00 95.00 75 SER A C 1
ATOM 578 O O . SER A 1 75 ? 26.298 -2.100 -18.153 1.00 95.00 75 SER A O 1
ATOM 580 N N . GLU A 1 76 ? 27.690 -2.989 -16.641 1.00 95.50 76 GLU A N 1
ATOM 581 C CA . GLU A 1 76 ? 28.590 -1.826 -16.625 1.00 95.50 76 GLU A CA 1
ATOM 582 C C . GLU A 1 76 ? 29.233 -1.564 -18.001 1.00 95.50 76 GLU A C 1
ATOM 584 O O . GLU A 1 76 ? 29.391 -0.413 -18.419 1.00 95.50 76 GLU A O 1
ATOM 589 N N . GLU A 1 77 ? 29.524 -2.620 -18.764 1.00 96.88 77 GLU A N 1
ATOM 590 C CA . GLU A 1 77 ? 30.000 -2.523 -20.145 1.00 96.88 77 GLU A CA 1
ATOM 591 C C . GLU A 1 77 ? 28.922 -1.943 -21.065 1.00 96.88 77 GLU A C 1
ATOM 593 O O . GLU A 1 77 ? 29.204 -1.021 -21.825 1.00 96.88 77 GLU A O 1
ATOM 598 N N . ALA A 1 78 ? 27.672 -2.414 -20.959 1.00 96.19 78 ALA A N 1
ATOM 599 C CA . ALA A 1 78 ? 26.564 -1.888 -21.758 1.00 96.19 78 ALA A CA 1
ATOM 600 C C . ALA A 1 78 ? 26.283 -0.406 -21.451 1.00 96.19 78 ALA A C 1
ATOM 602 O O . ALA A 1 78 ? 25.938 0.362 -22.351 1.00 96.19 78 ALA A O 1
ATOM 603 N N . LYS A 1 79 ? 26.454 0.024 -20.191 1.00 95.19 79 LYS A N 1
ATOM 604 C CA . LYS A 1 79 ? 26.356 1.443 -19.806 1.00 95.19 79 LYS A CA 1
ATOM 605 C C . LYS A 1 79 ? 27.466 2.267 -20.446 1.00 95.19 79 LYS A C 1
ATOM 607 O O . LYS A 1 79 ? 27.193 3.310 -21.038 1.00 95.19 79 LYS A O 1
ATOM 612 N N . THR A 1 80 ? 28.702 1.784 -20.359 1.00 95.75 80 THR A N 1
ATOM 613 C CA . THR A 1 80 ? 29.879 2.463 -20.915 1.00 95.75 80 THR A CA 1
ATOM 614 C C . THR A 1 80 ? 29.773 2.586 -22.436 1.00 95.75 80 THR A C 1
ATOM 616 O O . THR A 1 80 ? 29.970 3.668 -22.991 1.00 95.75 80 THR A O 1
ATOM 619 N N . ASP A 1 81 ? 29.374 1.512 -23.115 1.00 96.25 81 ASP A N 1
ATOM 620 C CA . ASP A 1 81 ? 29.162 1.507 -24.560 1.00 96.25 81 ASP A CA 1
ATOM 621 C C . ASP A 1 81 ? 28.020 2.435 -24.977 1.00 96.25 81 ASP A C 1
ATOM 623 O O . ASP A 1 81 ? 28.137 3.123 -25.990 1.00 96.25 81 ASP A O 1
ATOM 627 N N . LEU A 1 82 ? 26.934 2.515 -24.198 1.00 95.50 82 LEU A N 1
ATOM 628 C CA . LEU A 1 82 ? 25.855 3.463 -24.474 1.00 95.50 82 LEU A CA 1
ATOM 629 C C . LEU A 1 82 ? 26.351 4.916 -24.406 1.00 95.50 82 LEU A C 1
ATOM 631 O O . LEU A 1 82 ? 26.009 5.714 -25.279 1.00 95.50 82 LEU A O 1
ATOM 635 N N . VAL A 1 83 ? 27.174 5.264 -23.412 1.00 95.56 83 VAL A N 1
ATOM 636 C CA . VAL A 1 83 ? 27.769 6.610 -23.297 1.00 95.56 83 VAL A CA 1
ATOM 637 C C . VAL A 1 83 ? 28.647 6.927 -24.513 1.00 95.56 83 VAL A C 1
ATOM 639 O O . VAL A 1 83 ? 28.542 8.009 -25.097 1.00 95.56 83 VAL A O 1
ATOM 642 N N . THR A 1 84 ? 29.471 5.975 -24.946 1.00 96.12 84 THR A N 1
ATOM 643 C CA . THR A 1 84 ? 30.325 6.109 -26.137 1.00 96.12 84 THR A CA 1
ATOM 644 C C . THR A 1 84 ? 29.498 6.239 -27.423 1.00 96.12 84 THR A C 1
ATOM 646 O O . THR A 1 84 ? 29.723 7.133 -28.243 1.00 96.12 84 THR A O 1
ATOM 649 N N . TYR A 1 85 ? 28.460 5.418 -27.578 1.00 95.75 85 TYR A N 1
ATOM 650 C CA . TYR A 1 85 ? 27.544 5.474 -28.716 1.00 95.75 85 TYR A CA 1
ATOM 651 C C . TYR A 1 85 ? 26.817 6.818 -28.806 1.00 95.75 85 TYR A C 1
ATOM 653 O O . TYR A 1 85 ? 26.730 7.406 -29.883 1.00 95.75 85 TYR A O 1
ATOM 661 N N . LEU A 1 86 ? 26.326 7.348 -27.684 1.00 94.88 86 LEU A N 1
ATOM 662 C CA . LEU A 1 86 ? 25.646 8.643 -27.665 1.00 94.88 86 LEU A CA 1
ATOM 663 C C . LEU A 1 86 ? 26.615 9.808 -27.912 1.00 94.88 86 LEU A C 1
ATOM 665 O O . LEU A 1 86 ? 26.287 10.705 -28.688 1.00 94.88 86 LEU A O 1
ATOM 669 N N . SER A 1 87 ? 27.808 9.786 -27.307 1.00 96.44 87 SER A N 1
ATOM 670 C CA . SER A 1 87 ? 28.803 10.860 -27.458 1.00 96.44 87 SER A CA 1
ATOM 671 C C . SER A 1 87 ? 29.438 10.914 -28.853 1.00 96.44 87 SER A C 1
ATOM 673 O O . SER A 1 87 ? 29.801 11.992 -29.318 1.00 96.44 87 SER A O 1
ATOM 675 N N . SER A 1 88 ? 29.489 9.786 -29.565 1.00 96.31 88 SER A N 1
ATOM 676 C CA . SER A 1 88 ? 29.957 9.701 -30.956 1.00 96.31 88 SER A CA 1
ATOM 677 C C . SER A 1 88 ? 28.894 10.062 -32.006 1.00 96.31 88 SER A C 1
ATOM 679 O O . SER A 1 88 ? 29.089 9.792 -33.193 1.00 96.31 88 SER A O 1
ATOM 681 N N . GLU A 1 89 ? 27.755 10.639 -31.604 1.00 95.50 89 GLU A N 1
ATOM 682 C CA . GLU A 1 89 ? 26.592 10.870 -32.477 1.00 95.50 89 GLU A CA 1
ATOM 683 C C . GLU A 1 89 ? 26.116 9.584 -33.174 1.00 95.50 89 GLU A C 1
ATOM 685 O O . GLU A 1 89 ? 25.730 9.597 -34.345 1.00 95.50 89 GLU A O 1
ATOM 690 N N . LYS A 1 90 ? 26.142 8.459 -32.450 1.00 94.12 90 LYS A N 1
ATOM 691 C CA . LYS A 1 90 ? 25.726 7.132 -32.922 1.00 94.12 90 LYS A CA 1
ATOM 692 C C . LYS A 1 90 ? 26.639 6.511 -33.990 1.00 94.12 90 LYS A C 1
ATOM 694 O O . LYS A 1 90 ? 26.192 5.645 -34.741 1.00 94.12 90 LYS A O 1
ATOM 699 N N . LYS A 1 91 ? 27.907 6.933 -34.072 1.00 96.38 91 LYS A N 1
ATOM 700 C CA . LYS A 1 91 ? 28.893 6.396 -35.035 1.00 96.38 91 LYS A CA 1
ATOM 701 C C . LYS A 1 91 ? 29.673 5.208 -34.479 1.00 96.38 91 LYS A C 1
ATOM 703 O O . LYS A 1 91 ? 29.953 4.267 -35.218 1.00 96.38 91 LYS A O 1
ATOM 708 N N . GLU A 1 92 ? 30.009 5.233 -33.193 1.00 95.75 92 GLU A N 1
ATOM 709 C CA . GLU A 1 92 ? 30.680 4.120 -32.517 1.00 95.75 92 GLU A CA 1
ATOM 710 C C . GLU A 1 92 ? 29.638 3.150 -31.966 1.00 95.75 92 GLU A C 1
ATOM 712 O O . GLU A 1 92 ? 28.973 3.432 -30.973 1.00 95.75 92 GLU A O 1
ATOM 717 N N . LEU A 1 93 ? 29.452 2.018 -32.648 1.00 94.81 93 LEU A N 1
ATOM 718 C CA . LEU A 1 93 ? 28.418 1.046 -32.297 1.00 94.81 93 LEU A CA 1
ATOM 719 C C . LEU A 1 93 ? 28.746 0.311 -30.981 1.00 94.81 93 LEU A C 1
ATOM 721 O O . LEU A 1 93 ? 29.887 -0.140 -30.824 1.00 94.81 93 LEU A O 1
ATOM 725 N N . PRO A 1 94 ? 27.758 0.119 -30.082 1.00 94.00 94 PRO A N 1
ATOM 726 C CA . PRO A 1 94 ? 27.914 -0.711 -28.893 1.00 94.00 94 PRO A CA 1
ATOM 727 C C . PRO A 1 94 ? 28.341 -2.132 -29.255 1.00 94.00 94 PRO A C 1
ATOM 729 O O . PRO A 1 94 ? 27.814 -2.736 -30.191 1.00 94.00 94 PRO A O 1
ATOM 732 N N . LYS A 1 95 ? 29.271 -2.685 -28.482 1.00 95.44 95 LYS A N 1
ATOM 733 C CA . LYS A 1 95 ? 29.633 -4.106 -28.516 1.00 95.44 95 LYS A CA 1
ATOM 734 C C . LYS A 1 95 ? 28.819 -4.900 -27.502 1.00 95.44 95 LYS A C 1
ATOM 736 O O . LYS A 1 95 ? 28.541 -6.074 -27.737 1.00 95.44 95 LYS A O 1
ATOM 741 N N . PHE A 1 96 ? 28.423 -4.258 -26.406 1.00 94.81 96 PHE A N 1
ATOM 742 C CA . PHE A 1 96 ? 27.609 -4.845 -25.352 1.00 94.81 96 PHE A CA 1
ATOM 743 C C . PHE A 1 96 ? 26.195 -4.265 -25.387 1.00 94.81 96 PHE A C 1
ATOM 745 O O . PHE A 1 96 ? 25.985 -3.063 -25.225 1.00 94.81 96 PHE A O 1
ATOM 752 N N . HIS A 1 97 ? 25.209 -5.132 -25.606 1.00 90.94 97 HIS A N 1
ATOM 753 C CA . HIS A 1 97 ? 23.798 -4.775 -25.490 1.00 90.94 97 HIS A CA 1
ATOM 754 C C . HIS A 1 97 ? 23.292 -5.013 -24.063 1.00 90.94 97 HIS A C 1
ATOM 756 O O . HIS A 1 97 ? 23.782 -5.927 -23.395 1.00 90.94 97 HIS A O 1
ATOM 762 N N . PRO A 1 98 ? 22.298 -4.233 -23.598 1.00 93.75 98 PRO A N 1
ATOM 763 C CA . PRO A 1 98 ? 21.587 -4.571 -22.373 1.00 93.75 98 PRO A CA 1
ATOM 764 C C . PRO A 1 98 ? 20.894 -5.930 -22.523 1.00 93.75 98 PRO A C 1
ATOM 766 O O . PRO A 1 98 ? 20.471 -6.309 -23.620 1.00 93.75 98 PRO A O 1
ATOM 769 N N . SER A 1 99 ? 20.764 -6.658 -21.420 1.00 94.38 99 SER A N 1
ATOM 770 C CA . SER A 1 99 ? 20.045 -7.922 -21.392 1.00 94.38 99 SER A CA 1
ATOM 771 C C . SER A 1 99 ? 18.546 -7.696 -21.204 1.00 94.38 99 SER A C 1
ATOM 773 O O . SER A 1 99 ? 18.090 -6.700 -20.637 1.00 94.38 99 SER A O 1
ATOM 775 N N . THR A 1 100 ? 17.763 -8.635 -21.733 1.00 93.56 100 THR A N 1
ATOM 776 C CA . THR A 1 100 ? 16.340 -8.781 -21.424 1.00 93.56 100 THR A CA 1
ATOM 777 C C . THR A 1 100 ? 16.161 -10.130 -20.752 1.00 93.56 100 THR A C 1
ATOM 779 O O . THR A 1 100 ? 16.120 -11.155 -21.430 1.00 93.56 100 THR A O 1
ATOM 782 N N . ASP A 1 101 ? 16.140 -10.139 -19.424 1.00 92.88 101 ASP A N 1
ATOM 783 C CA . ASP A 1 101 ? 16.193 -11.367 -18.631 1.00 92.88 101 ASP A CA 1
ATOM 784 C C . ASP A 1 101 ? 15.328 -11.287 -17.367 1.00 92.88 101 ASP A C 1
ATOM 786 O O . ASP A 1 101 ? 14.710 -10.271 -17.051 1.00 92.88 101 ASP A O 1
ATOM 790 N N . ILE A 1 102 ? 15.247 -12.394 -16.634 1.00 91.75 102 ILE A N 1
ATOM 791 C CA . ILE A 1 102 ? 14.391 -12.507 -15.453 1.00 91.75 102 ILE A CA 1
ATOM 792 C C . ILE A 1 102 ? 15.023 -11.932 -14.174 1.00 91.75 102 ILE A C 1
ATOM 794 O O . ILE A 1 102 ? 14.400 -12.005 -13.112 1.00 91.75 102 ILE A O 1
ATOM 798 N N . PHE A 1 103 ? 16.230 -11.360 -14.212 1.00 93.00 103 PHE A N 1
ATOM 799 C CA . PHE A 1 103 ? 16.933 -10.854 -13.026 1.00 93.00 103 PHE A CA 1
ATOM 800 C C . PHE A 1 103 ? 16.455 -9.447 -12.636 1.00 93.00 103 PHE A C 1
ATOM 802 O O . PHE A 1 103 ? 17.207 -8.473 -12.611 1.00 93.00 103 PHE A O 1
ATOM 809 N N . VAL A 1 104 ? 15.166 -9.351 -12.312 1.00 93.94 104 VAL A N 1
ATOM 810 C CA . VAL A 1 104 ? 14.499 -8.115 -11.889 1.00 93.94 104 VAL A CA 1
ATOM 811 C C . VAL A 1 104 ? 14.974 -7.695 -10.490 1.00 93.94 104 VAL A C 1
ATOM 813 O O . VAL A 1 104 ? 15.035 -8.500 -9.564 1.00 93.94 104 VAL A O 1
ATOM 816 N N . LYS A 1 105 ? 15.289 -6.408 -10.331 1.00 93.94 105 LYS A N 1
ATOM 817 C CA . LYS A 1 105 ? 15.678 -5.744 -9.064 1.00 93.94 105 LYS A CA 1
ATOM 818 C C . LYS A 1 105 ? 14.645 -4.693 -8.640 1.00 93.94 105 LYS A C 1
ATOM 820 O O . LYS A 1 105 ? 13.920 -4.200 -9.499 1.00 93.94 105 LYS A O 1
ATOM 825 N N . ASN A 1 106 ? 14.664 -4.251 -7.375 1.00 95.56 106 ASN A N 1
ATOM 826 C CA . ASN A 1 106 ? 13.733 -3.235 -6.839 1.00 95.56 106 ASN A CA 1
ATOM 827 C C . ASN A 1 106 ? 13.667 -1.940 -7.662 1.00 95.56 106 ASN A C 1
ATOM 829 O O . ASN A 1 106 ? 12.599 -1.342 -7.750 1.00 95.56 106 ASN A O 1
ATOM 833 N N . VAL A 1 107 ? 14.761 -1.534 -8.321 1.00 93.19 107 VAL A N 1
ATOM 834 C CA . VAL A 1 107 ? 14.782 -0.342 -9.192 1.00 93.19 107 VAL A CA 1
ATOM 835 C C . VAL A 1 107 ? 13.710 -0.384 -10.294 1.00 93.19 107 VAL A C 1
ATOM 837 O O . VAL A 1 107 ? 13.147 0.652 -10.641 1.00 93.19 107 VAL A O 1
ATOM 840 N N . HIS A 1 108 ? 13.353 -1.578 -10.779 1.00 94.12 108 HIS A N 1
ATOM 841 C CA . HIS A 1 108 ? 12.316 -1.762 -11.797 1.00 94.12 108 HIS A CA 1
ATOM 842 C C . HIS A 1 108 ? 10.910 -1.461 -11.266 1.00 94.12 108 HIS A C 1
ATOM 844 O O . HIS A 1 108 ? 10.048 -0.990 -12.003 1.00 94.12 108 HIS A O 1
ATOM 850 N N . CYS A 1 109 ? 10.682 -1.695 -9.973 1.00 93.69 109 CYS A N 1
ATOM 851 C CA . CYS A 1 109 ? 9.446 -1.338 -9.283 1.00 93.69 109 CYS A CA 1
ATOM 852 C C . CYS A 1 109 ? 9.467 0.142 -8.867 1.00 93.69 109 CYS A C 1
ATOM 854 O O . CYS A 1 109 ? 8.451 0.836 -8.957 1.00 93.69 109 CYS A O 1
ATOM 856 N N . PHE A 1 110 ? 10.642 0.633 -8.459 1.00 93.75 110 PHE A N 1
ATOM 857 C CA . PHE A 1 110 ? 10.849 1.938 -7.836 1.00 93.75 110 PHE A CA 1
ATOM 858 C C . PHE A 1 110 ? 10.322 3.098 -8.683 1.00 93.75 110 PHE A C 1
ATOM 860 O O . PHE A 1 110 ? 9.628 3.973 -8.168 1.00 93.75 110 PHE A O 1
ATOM 867 N N . GLY A 1 111 ? 10.589 3.110 -9.993 1.00 88.38 111 GLY A N 1
ATOM 868 C CA . GLY A 1 111 ? 10.154 4.201 -10.875 1.00 88.38 111 GLY A CA 1
ATOM 869 C C . GLY A 1 111 ? 8.641 4.458 -10.855 1.00 88.38 111 GLY A C 1
ATOM 870 O O . GLY A 1 111 ? 8.211 5.609 -10.964 1.00 88.38 111 GLY A O 1
ATOM 871 N N . CYS A 1 112 ? 7.826 3.418 -10.673 1.00 89.44 112 CYS A N 1
ATOM 872 C CA . CYS A 1 112 ? 6.367 3.533 -10.607 1.00 89.44 112 CYS A CA 1
ATOM 873 C C . CYS A 1 112 ? 5.852 3.595 -9.160 1.00 89.44 112 CYS A C 1
ATOM 875 O O . CYS A 1 112 ? 5.034 4.456 -8.836 1.00 89.44 112 CYS A O 1
ATOM 877 N N . HIS A 1 113 ? 6.370 2.733 -8.282 1.00 92.19 113 HIS A N 1
ATOM 878 C CA . HIS A 1 113 ? 5.870 2.526 -6.919 1.00 92.19 113 HIS A CA 1
ATOM 879 C C . HIS A 1 113 ? 6.527 3.425 -5.851 1.00 92.19 113 HIS A C 1
ATOM 881 O O . HIS A 1 113 ? 6.167 3.350 -4.680 1.00 92.19 113 HIS A O 1
ATOM 887 N N . SER A 1 114 ? 7.435 4.334 -6.228 1.00 90.44 114 SER A N 1
ATOM 888 C CA . SER A 1 114 ? 7.928 5.423 -5.353 1.00 90.44 114 SER A CA 1
ATOM 889 C C . SER A 1 114 ? 6.957 6.608 -5.229 1.00 90.44 114 SER A C 1
ATOM 891 O O . SER A 1 114 ? 7.240 7.567 -4.511 1.00 90.44 114 SER A O 1
ATOM 893 N N . ARG A 1 115 ? 5.823 6.573 -5.948 1.00 82.69 115 ARG A N 1
ATOM 894 C CA . ARG A 1 115 ? 4.814 7.645 -5.994 1.00 82.69 115 ARG A CA 1
ATOM 895 C C . ARG A 1 115 ? 3.540 7.258 -5.264 1.00 82.69 115 ARG A C 1
ATOM 897 O O . ARG A 1 115 ? 3.400 7.538 -4.080 1.00 82.69 115 ARG A O 1
ATOM 904 N N . SER A 1 116 ? 2.617 6.612 -5.966 1.00 78.62 116 SER A N 1
ATOM 905 C CA . SER A 1 116 ? 1.313 6.217 -5.445 1.00 78.62 116 SER A CA 1
ATOM 906 C C . SER A 1 116 ? 1.495 5.268 -4.259 1.00 78.62 116 SER A C 1
ATOM 908 O O . SER A 1 116 ? 2.142 4.232 -4.382 1.00 78.62 116 SER A O 1
ATOM 910 N N . SER A 1 117 ? 0.987 5.675 -3.092 1.00 84.44 117 SER A N 1
ATOM 911 C CA . SER A 1 117 ? 1.181 5.015 -1.787 1.00 84.44 117 SER A CA 1
ATOM 912 C C . SER A 1 117 ? 2.640 4.877 -1.302 1.00 84.44 117 SER A C 1
ATOM 914 O O . SER A 1 117 ? 2.884 4.342 -0.223 1.00 84.44 117 SER A O 1
ATOM 916 N N . ARG A 1 118 ? 3.625 5.409 -2.047 1.00 92.31 118 ARG A N 1
ATOM 917 C CA . ARG A 1 118 ? 5.048 5.423 -1.662 1.00 92.31 118 ARG A CA 1
ATOM 918 C C . ARG A 1 118 ? 5.594 4.029 -1.312 1.00 92.31 118 ARG A C 1
ATOM 920 O O . ARG A 1 118 ? 6.524 3.916 -0.527 1.00 92.31 118 ARG A O 1
ATOM 927 N N . ILE A 1 119 ? 5.054 2.965 -1.914 1.00 94.38 119 ILE A N 1
ATOM 928 C CA . ILE A 1 119 ? 5.362 1.563 -1.570 1.00 94.38 119 ILE A CA 1
ATOM 929 C C . ILE A 1 119 ? 6.870 1.296 -1.567 1.00 94.38 119 ILE A C 1
ATOM 931 O O . ILE A 1 119 ? 7.406 0.788 -0.586 1.00 94.38 119 ILE A O 1
ATOM 935 N N . SER A 1 120 ? 7.571 1.668 -2.642 1.00 95.75 120 SER A N 1
ATOM 936 C CA . SER A 1 120 ? 9.010 1.401 -2.755 1.00 95.75 120 SER A CA 1
ATOM 937 C C . SER A 1 120 ? 9.833 2.201 -1.751 1.00 95.75 120 SER A C 1
ATOM 939 O O . SER A 1 120 ? 10.787 1.675 -1.190 1.00 95.75 120 SER A O 1
ATOM 941 N N . THR A 1 121 ? 9.463 3.455 -1.496 1.00 96.94 121 THR A N 1
ATOM 942 C CA . THR A 1 121 ? 10.181 4.287 -0.526 1.00 96.94 121 THR A CA 1
ATOM 943 C C . THR A 1 121 ? 9.872 3.861 0.905 1.00 96.94 121 THR A C 1
ATOM 945 O O . THR A 1 121 ? 10.789 3.839 1.711 1.00 96.94 121 THR A O 1
ATOM 948 N N . ASN A 1 122 ? 8.647 3.424 1.209 1.00 97.69 122 ASN A N 1
ATOM 949 C CA . ASN A 1 122 ? 8.284 2.872 2.513 1.00 97.69 122 ASN A CA 1
ATOM 950 C C . ASN A 1 122 ? 9.045 1.576 2.809 1.00 97.69 122 ASN A C 1
ATOM 952 O O . ASN A 1 122 ? 9.616 1.451 3.889 1.00 97.69 122 ASN A O 1
ATOM 956 N N . TYR A 1 123 ? 9.131 0.671 1.826 1.00 98.06 123 TYR A N 1
ATOM 957 C CA . TYR A 1 123 ? 9.904 -0.569 1.941 1.00 98.06 123 TYR A CA 1
ATOM 958 C C . TYR A 1 123 ? 11.377 -0.291 2.273 1.00 98.06 123 TYR A C 1
ATOM 960 O O . TYR A 1 123 ? 11.959 -0.952 3.131 1.00 98.06 123 TYR A O 1
ATOM 968 N N . GLU A 1 124 ? 11.944 0.752 1.657 1.00 97.81 124 GLU A N 1
ATOM 969 C CA . GLU A 1 124 ? 13.298 1.260 1.913 1.00 97.81 124 GLU A CA 1
ATOM 970 C C . GLU A 1 124 ? 13.403 2.227 3.117 1.00 97.81 124 GLU A C 1
ATOM 972 O O . GLU A 1 124 ? 14.473 2.790 3.347 1.00 97.81 124 GLU A O 1
ATOM 977 N N . GLY A 1 125 ? 12.328 2.465 3.876 1.00 97.69 125 GLY A N 1
ATOM 978 C CA . GLY A 1 125 ? 12.341 3.280 5.099 1.00 97.69 125 GLY A CA 1
ATOM 979 C C . GLY A 1 125 ? 12.308 4.804 4.923 1.00 97.69 125 GLY A C 1
ATOM 980 O O . GLY A 1 125 ? 12.621 5.535 5.864 1.00 97.69 125 GLY A O 1
ATOM 981 N N . TRP A 1 126 ? 11.932 5.307 3.748 1.00 97.50 126 TRP A N 1
ATOM 982 C CA . TRP A 1 126 ? 11.937 6.728 3.381 1.00 97.50 126 TRP A CA 1
ATOM 983 C C . TRP A 1 126 ? 10.522 7.309 3.251 1.00 97.50 126 TRP A C 1
ATOM 985 O O . TRP A 1 126 ? 9.749 6.904 2.384 1.00 97.50 126 TRP A O 1
ATOM 995 N N . GLN A 1 127 ? 10.210 8.337 4.043 1.00 96.31 127 GLN A N 1
ATOM 996 C CA . GLN A 1 127 ? 8.958 9.098 3.979 1.00 96.31 127 GLN A CA 1
ATOM 997 C C . GLN A 1 127 ? 9.135 10.419 3.223 1.00 96.31 127 GLN A C 1
ATOM 999 O O . GLN A 1 127 ? 10.051 11.182 3.513 1.00 96.31 127 GLN A O 1
ATOM 1004 N N . GLU A 1 128 ? 8.250 10.699 2.263 1.00 94.44 128 GLU A N 1
ATOM 1005 C CA . GLU A 1 128 ? 8.239 11.947 1.482 1.00 94.44 128 GLU A CA 1
ATOM 1006 C C . GLU A 1 128 ? 7.897 13.157 2.362 1.00 94.44 128 GLU A C 1
ATOM 1008 O O . GLU A 1 128 ? 6.986 13.078 3.177 1.00 94.44 128 GLU A O 1
ATOM 1013 N N . THR A 1 129 ? 8.595 14.279 2.185 1.00 94.06 129 THR A N 1
ATOM 1014 C CA . THR A 1 129 ? 8.401 15.511 2.970 1.00 94.06 129 THR A CA 1
ATOM 1015 C C . THR A 1 129 ? 8.002 16.690 2.079 1.00 94.06 129 THR A C 1
ATOM 1017 O O . THR A 1 129 ? 8.150 16.627 0.861 1.00 94.06 129 THR A O 1
ATOM 1020 N N . SER A 1 130 ? 7.557 17.798 2.680 1.00 92.19 130 SER A N 1
ATOM 1021 C CA . SER A 1 130 ? 7.344 19.077 1.979 1.00 92.19 130 SER A CA 1
ATOM 1022 C C . SER A 1 130 ? 8.617 19.930 1.840 1.00 92.19 130 SER A C 1
ATOM 1024 O O . SER A 1 130 ? 8.544 21.087 1.429 1.00 92.19 130 SER A O 1
ATOM 1026 N N . LEU A 1 131 ? 9.780 19.395 2.231 1.00 94.12 131 LEU A N 1
ATOM 1027 C CA . LEU A 1 131 ? 11.056 20.103 2.172 1.00 94.12 131 LEU A CA 1
ATOM 1028 C C . LEU A 1 131 ? 11.623 20.110 0.749 1.00 94.12 131 LEU A C 1
ATOM 1030 O O . LEU A 1 131 ? 11.368 19.210 -0.051 1.00 94.12 131 LEU A O 1
ATOM 1034 N N . ASN A 1 132 ? 12.478 21.090 0.473 1.00 94.75 132 ASN A N 1
ATOM 1035 C CA . ASN A 1 132 ? 13.250 21.186 -0.760 1.00 94.75 132 ASN A CA 1
ATOM 1036 C C . ASN A 1 132 ? 14.714 20.782 -0.537 1.00 94.75 132 ASN A C 1
ATOM 1038 O O . ASN A 1 132 ? 15.211 20.760 0.588 1.00 94.75 132 ASN A O 1
ATOM 1042 N N . GLU A 1 133 ? 15.439 20.509 -1.627 1.00 95.31 133 GLU A N 1
ATOM 1043 C CA . GLU A 1 133 ? 16.856 20.096 -1.608 1.00 95.31 133 GLU A CA 1
ATOM 1044 C C . GLU A 1 133 ? 17.732 21.014 -0.732 1.00 95.31 133 GLU A C 1
ATOM 1046 O O . GLU A 1 133 ? 18.548 20.539 0.059 1.00 95.31 133 GLU A O 1
ATOM 1051 N N . ASN A 1 134 ? 17.495 22.327 -0.792 1.00 95.75 134 ASN A N 1
ATOM 1052 C CA . ASN A 1 134 ? 18.240 23.319 -0.013 1.00 95.75 134 ASN A CA 1
ATOM 1053 C C . ASN A 1 134 ? 18.003 23.219 1.503 1.00 95.75 134 ASN A C 1
ATOM 1055 O O . ASN A 1 134 ? 18.884 23.582 2.282 1.00 95.75 134 ASN A O 1
ATOM 1059 N N . ASP A 1 135 ? 16.851 22.702 1.933 1.00 95.69 135 ASP A N 1
ATOM 1060 C CA . ASP A 1 135 ? 16.487 22.602 3.348 1.00 95.69 135 ASP A CA 1
ATOM 1061 C C . ASP A 1 135 ? 17.235 21.473 4.063 1.00 95.69 135 ASP A C 1
ATOM 1063 O O . ASP A 1 135 ? 17.272 21.446 5.297 1.00 95.69 135 ASP A O 1
ATOM 1067 N N . VAL A 1 136 ? 17.816 20.529 3.316 1.00 96.31 136 VAL A N 1
ATOM 1068 C CA . VAL A 1 136 ? 18.432 19.305 3.855 1.00 96.31 136 VAL A CA 1
ATOM 1069 C C . VAL A 1 136 ? 19.921 19.174 3.574 1.00 96.31 136 VAL A C 1
ATOM 1071 O O . VAL A 1 136 ? 20.524 18.154 3.910 1.00 96.31 136 VAL A O 1
ATOM 1074 N N . ILE A 1 137 ? 20.546 20.223 3.035 1.00 93.75 137 ILE A N 1
ATOM 1075 C CA . ILE A 1 137 ? 21.998 20.275 2.864 1.00 93.75 137 ILE A CA 1
ATOM 1076 C C . ILE A 1 137 ? 22.671 19.998 4.217 1.00 93.75 137 ILE A C 1
ATOM 1078 O O . ILE A 1 137 ? 22.405 20.671 5.213 1.00 93.75 137 ILE A O 1
ATOM 1082 N N . ASN A 1 138 ? 23.547 18.990 4.248 1.00 92.06 138 ASN A N 1
ATOM 1083 C CA . ASN A 1 138 ? 24.263 18.521 5.440 1.00 92.06 138 ASN A CA 1
ATOM 1084 C C . ASN A 1 138 ? 23.372 18.022 6.599 1.00 92.06 138 ASN A C 1
ATOM 1086 O O . ASN A 1 138 ? 23.859 17.894 7.724 1.00 92.06 138 ASN A O 1
ATOM 1090 N N . LYS A 1 139 ? 22.088 17.715 6.363 1.00 95.75 139 LYS A N 1
ATOM 1091 C CA . LYS A 1 139 ? 21.225 17.080 7.369 1.00 95.75 139 LYS A CA 1
ATOM 1092 C C . LYS A 1 139 ? 21.293 15.558 7.253 1.00 95.75 139 LYS A C 1
ATOM 1094 O O . LYS A 1 139 ? 21.056 14.986 6.194 1.00 95.75 139 LYS A O 1
ATOM 1099 N N . VAL A 1 140 ? 21.586 14.896 8.369 1.00 95.25 140 VAL A N 1
ATOM 1100 C CA . VAL A 1 140 ? 21.572 13.429 8.467 1.00 95.25 140 VAL A CA 1
ATOM 1101 C C . VAL A 1 140 ? 20.128 12.924 8.483 1.00 95.25 140 VAL A C 1
ATOM 1103 O O . VAL A 1 140 ? 19.246 13.581 9.034 1.00 95.25 140 VAL A O 1
ATOM 1106 N N . GLY A 1 141 ? 19.891 11.750 7.894 1.00 96.12 141 GLY A N 1
ATOM 1107 C CA . GLY A 1 141 ? 1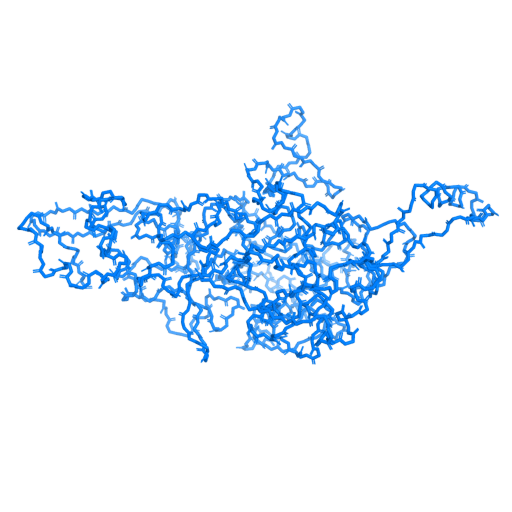8.569 11.116 7.871 1.00 96.12 141 GLY A CA 1
ATOM 1108 C C . GLY A 1 141 ? 17.631 11.663 6.796 1.00 96.12 141 GLY A C 1
ATOM 1109 O O . GLY A 1 141 ? 16.440 11.378 6.848 1.00 96.12 141 GLY A O 1
ATOM 1110 N N . TYR A 1 142 ? 18.149 12.424 5.828 1.00 97.56 142 TYR A N 1
ATOM 1111 C CA . TYR A 1 142 ? 17.405 12.878 4.655 1.00 97.56 142 TYR A CA 1
ATOM 1112 C C . TYR A 1 142 ? 18.051 12.373 3.366 1.00 97.56 142 TYR A C 1
ATOM 1114 O O . TYR A 1 142 ? 19.267 12.188 3.299 1.00 97.56 142 TYR A O 1
ATOM 1122 N N . LYS A 1 143 ? 17.230 12.172 2.335 1.00 96.06 143 LYS A N 1
ATOM 1123 C CA . LYS A 1 143 ? 17.648 11.758 0.994 1.00 96.06 143 LYS A CA 1
ATOM 1124 C C . LYS A 1 143 ? 16.923 12.596 -0.050 1.00 96.06 143 LYS A C 1
ATOM 1126 O O . LYS A 1 143 ? 15.712 12.784 0.036 1.00 96.06 143 LYS A O 1
ATOM 1131 N N . VAL A 1 144 ? 17.673 13.083 -1.035 1.00 96.31 144 VAL A N 1
ATOM 1132 C CA . VAL A 1 144 ? 17.128 13.752 -2.222 1.00 96.31 144 VAL A CA 1
ATOM 1133 C C . VAL A 1 144 ? 17.173 12.757 -3.372 1.00 96.31 144 VAL A C 1
ATOM 1135 O O . VAL A 1 144 ? 18.233 12.210 -3.678 1.00 96.31 144 VAL A O 1
ATOM 1138 N N . PHE A 1 145 ? 16.019 12.489 -3.967 1.00 94.12 145 PHE A N 1
ATOM 1139 C CA . PHE A 1 145 ? 15.874 11.547 -5.076 1.00 94.12 145 PHE A CA 1
ATOM 1140 C C . PHE A 1 145 ? 16.040 12.241 -6.446 1.00 94.12 145 PHE A C 1
ATOM 1142 O O . PHE A 1 145 ? 16.178 13.465 -6.515 1.00 94.12 145 PHE A O 1
ATOM 1149 N N . GLU A 1 146 ? 16.076 11.478 -7.551 1.00 92.38 146 GLU A N 1
ATOM 1150 C CA . GLU A 1 146 ? 16.390 12.000 -8.905 1.00 92.38 146 GLU A CA 1
ATOM 1151 C C . GLU A 1 146 ? 15.439 13.120 -9.346 1.00 92.38 146 GLU A C 1
ATOM 1153 O O . GLU A 1 146 ? 15.809 14.035 -10.076 1.00 92.38 146 GLU A O 1
ATOM 1158 N N . ASP A 1 147 ? 14.206 13.056 -8.866 1.00 89.69 147 ASP A N 1
ATOM 1159 C CA . ASP A 1 147 ? 13.133 14.003 -9.131 1.00 89.69 147 ASP A CA 1
ATOM 1160 C C . ASP A 1 147 ? 13.127 15.227 -8.205 1.00 89.69 147 ASP A C 1
ATOM 1162 O O . ASP A 1 147 ? 12.150 15.975 -8.196 1.00 89.69 147 ASP A O 1
ATOM 1166 N N . LYS A 1 148 ? 14.184 15.401 -7.407 1.00 94.25 148 LYS A N 1
ATOM 1167 C CA . LYS A 1 148 ? 14.397 16.517 -6.475 1.00 94.25 148 LYS A CA 1
ATOM 1168 C C . LYS A 1 148 ? 13.507 16.544 -5.239 1.00 94.25 148 LYS A C 1
ATOM 1170 O O . LYS A 1 148 ? 13.609 17.481 -4.448 1.00 94.25 148 LYS A O 1
ATOM 1175 N N . ARG A 1 149 ? 12.701 15.508 -5.009 1.00 92.94 149 ARG A N 1
ATOM 1176 C CA . ARG A 1 149 ? 11.926 15.394 -3.773 1.00 92.94 149 ARG A CA 1
ATOM 1177 C C . ARG A 1 149 ? 12.793 14.951 -2.609 1.00 92.94 149 ARG A C 1
ATOM 1179 O O . ARG A 1 149 ? 13.716 14.147 -2.761 1.00 92.94 149 ARG A O 1
ATOM 1186 N N . VAL A 1 150 ? 12.450 15.475 -1.440 1.00 95.94 150 VAL A N 1
ATOM 1187 C CA . VAL A 1 150 ? 13.156 15.219 -0.191 1.00 95.94 150 VAL A CA 1
ATOM 1188 C C . VAL A 1 150 ? 12.387 14.220 0.648 1.00 95.94 150 VAL A C 1
ATOM 1190 O O . VAL A 1 150 ? 11.202 14.401 0.931 1.00 95.94 150 VAL A O 1
ATOM 1193 N N . TYR A 1 151 ? 13.099 13.198 1.098 1.00 96.56 151 TYR A N 1
ATOM 1194 C CA . TYR A 1 151 ? 12.574 12.165 1.968 1.00 96.56 151 TYR A CA 1
ATOM 1195 C C . TYR A 1 151 ? 13.350 12.136 3.278 1.00 96.56 151 TYR A C 1
ATOM 1197 O O . TYR A 1 151 ? 14.555 12.392 3.300 1.00 96.56 151 TYR A O 1
ATOM 1205 N N . LYS A 1 152 ? 12.663 11.790 4.361 1.00 97.12 152 LYS A N 1
ATOM 1206 C CA . LYS A 1 152 ? 13.225 11.570 5.690 1.00 97.12 152 LYS A CA 1
ATOM 1207 C C . LYS A 1 152 ? 13.211 10.078 6.013 1.00 97.12 152 LYS A C 1
ATOM 1209 O O . LYS A 1 152 ? 12.233 9.392 5.732 1.00 97.12 152 LYS A O 1
ATOM 1214 N N . TYR A 1 153 ? 14.283 9.584 6.616 1.00 97.94 153 TYR A N 1
ATOM 1215 C CA . TYR A 1 153 ? 14.369 8.207 7.089 1.00 97.94 153 TYR A CA 1
ATOM 1216 C C . TYR A 1 153 ? 13.511 8.005 8.347 1.00 97.94 153 TYR A C 1
ATOM 1218 O O . TYR A 1 153 ? 13.579 8.816 9.278 1.00 97.94 153 TYR A O 1
ATOM 1226 N N . ILE A 1 154 ? 12.738 6.918 8.381 1.00 96.94 154 ILE A N 1
ATOM 1227 C CA . ILE A 1 154 ? 11.966 6.470 9.548 1.00 96.94 154 ILE A CA 1
ATOM 1228 C C . ILE A 1 154 ? 12.485 5.104 9.997 1.00 96.94 154 ILE A C 1
ATOM 1230 O O . ILE A 1 154 ? 13.241 5.018 10.962 1.00 96.94 154 ILE A O 1
ATOM 1234 N N . GLU A 1 155 ? 12.082 4.050 9.293 1.00 97.25 155 GLU A N 1
ATOM 1235 C CA . GLU A 1 155 ? 12.435 2.660 9.571 1.00 97.25 155 GLU A CA 1
ATOM 1236 C C . GLU A 1 155 ? 12.094 1.809 8.343 1.00 97.25 155 GLU A C 1
ATOM 1238 O O . GLU A 1 155 ? 11.006 1.948 7.783 1.00 97.25 155 GLU A O 1
ATOM 1243 N N . GLU A 1 156 ? 13.021 0.951 7.924 1.00 97.62 156 GLU A N 1
ATOM 1244 C CA . GLU A 1 156 ? 12.847 0.039 6.787 1.00 97.62 156 GLU A CA 1
ATOM 1245 C C . GLU A 1 156 ? 11.982 -1.176 7.145 1.00 97.62 156 GLU A C 1
ATOM 1247 O O . GLU A 1 156 ? 11.940 -1.617 8.295 1.00 97.62 156 GLU A O 1
ATOM 1252 N N . ASP A 1 157 ? 11.366 -1.791 6.135 1.00 98.56 157 ASP A N 1
ATOM 1253 C CA . ASP A 1 157 ? 10.713 -3.087 6.306 1.00 98.56 157 ASP A CA 1
ATOM 1254 C C . ASP A 1 157 ? 11.738 -4.168 6.699 1.00 98.56 157 ASP A C 1
ATOM 1256 O O . ASP A 1 157 ? 12.828 -4.275 6.131 1.00 98.56 157 ASP A O 1
ATOM 1260 N N . VAL A 1 158 ? 11.388 -5.036 7.648 1.00 97.88 158 VAL A N 1
ATOM 1261 C CA . VAL A 1 158 ? 12.251 -6.126 8.119 1.00 97.88 158 VAL A CA 1
ATOM 1262 C C . VAL A 1 158 ? 12.699 -7.056 6.987 1.00 97.88 158 VAL A C 1
ATOM 1264 O O . VAL A 1 158 ? 13.803 -7.600 7.049 1.00 97.88 158 VAL A O 1
ATOM 1267 N N . HIS A 1 159 ? 11.889 -7.246 5.947 1.00 98.19 159 HIS A N 1
ATOM 1268 C CA . HIS A 1 159 ? 12.259 -8.037 4.775 1.00 98.19 159 HIS A CA 1
ATOM 1269 C C . HIS A 1 159 ? 13.295 -7.301 3.920 1.00 98.19 159 HIS A C 1
ATOM 1271 O O . HIS A 1 159 ? 14.273 -7.918 3.488 1.00 98.19 159 HIS A O 1
ATOM 1277 N N . HIS A 1 160 ? 13.158 -5.979 3.778 1.00 98.25 160 HIS A N 1
ATOM 1278 C CA . HIS A 1 160 ? 14.148 -5.139 3.107 1.00 98.25 160 HIS A CA 1
ATOM 1279 C C . HIS A 1 160 ? 15.495 -5.173 3.839 1.00 98.25 160 HIS A C 1
ATOM 1281 O O . HIS A 1 160 ? 16.523 -5.428 3.211 1.00 98.25 160 HIS A O 1
ATOM 1287 N N . THR A 1 161 ? 15.497 -5.064 5.177 1.00 97.69 161 THR A N 1
ATOM 1288 C CA . THR A 1 161 ? 16.736 -5.156 5.983 1.00 97.69 161 THR A CA 1
ATOM 1289 C C . THR A 1 161 ? 17.466 -6.497 5.834 1.00 97.69 161 THR A C 1
ATOM 1291 O O . THR A 1 161 ? 18.663 -6.591 6.104 1.00 97.69 161 THR A O 1
ATOM 1294 N N . LYS A 1 162 ? 16.759 -7.549 5.400 1.00 97.00 162 LYS A N 1
ATOM 1295 C CA . LYS A 1 162 ? 17.325 -8.873 5.104 1.00 97.00 162 LYS A CA 1
ATOM 1296 C C . LYS A 1 162 ? 17.797 -9.026 3.656 1.00 97.00 162 LYS A C 1
ATOM 1298 O O . LYS A 1 162 ? 18.302 -10.088 3.314 1.00 97.00 162 LYS A O 1
ATOM 1303 N N . GLY A 1 163 ? 17.655 -7.999 2.822 1.00 97.00 163 GLY A N 1
ATOM 1304 C CA . GLY A 1 163 ? 18.074 -8.007 1.422 1.00 97.00 163 GLY A CA 1
ATOM 1305 C C . GLY A 1 163 ? 17.035 -8.544 0.436 1.00 97.00 163 GLY A C 1
ATOM 1306 O O . GLY A 1 163 ? 17.376 -8.687 -0.740 1.00 97.00 163 GLY A O 1
ATOM 1307 N N . LEU A 1 164 ? 15.795 -8.806 0.876 1.00 98.19 164 LEU A N 1
ATOM 1308 C CA . LEU A 1 164 ? 14.737 -9.310 -0.001 1.00 98.19 164 LEU A CA 1
ATOM 1309 C C . LEU A 1 164 ? 14.251 -8.235 -0.978 1.00 98.19 164 LEU A C 1
ATOM 1311 O O . LEU A 1 164 ? 13.997 -7.083 -0.611 1.00 98.19 164 LEU A O 1
ATOM 1315 N N . LEU A 1 165 ? 14.093 -8.638 -2.232 1.00 97.88 165 LEU A N 1
ATOM 1316 C CA . LEU A 1 165 ? 13.525 -7.849 -3.314 1.00 97.88 165 LEU A CA 1
ATOM 1317 C C . LEU A 1 165 ? 11.996 -7.928 -3.308 1.00 97.88 165 LEU A C 1
ATOM 1319 O O . LEU A 1 165 ? 11.412 -8.878 -2.795 1.00 97.88 165 LEU A O 1
ATOM 1323 N N . CYS A 1 166 ? 11.336 -6.991 -3.993 1.00 97.25 166 CYS A N 1
ATOM 1324 C CA . CYS A 1 166 ? 9.886 -7.044 -4.215 1.00 97.25 166 CYS A CA 1
ATOM 1325 C C . CYS A 1 166 ? 9.458 -8.396 -4.815 1.00 97.25 166 CYS A C 1
ATOM 1327 O O . CYS A 1 166 ? 8.451 -8.970 -4.411 1.00 97.25 166 CYS A O 1
ATOM 1329 N N . ILE A 1 167 ? 10.266 -8.929 -5.739 1.00 96.94 167 ILE A N 1
ATOM 1330 C CA . ILE A 1 167 ? 10.007 -10.197 -6.428 1.00 96.94 167 ILE A CA 1
ATOM 1331 C C . ILE A 1 167 ? 10.286 -11.444 -5.581 1.00 96.94 167 ILE A C 1
ATOM 1333 O O . ILE A 1 167 ? 10.000 -12.546 -6.042 1.00 96.94 167 ILE A O 1
ATOM 1337 N N . ASP A 1 168 ? 10.878 -11.322 -4.389 1.00 97.69 168 ASP A N 1
ATOM 1338 C CA . ASP A 1 168 ? 11.018 -12.469 -3.480 1.00 97.69 168 ASP A CA 1
ATOM 1339 C C . ASP A 1 168 ? 9.668 -12.874 -2.883 1.00 97.69 168 ASP A C 1
ATOM 1341 O O . ASP A 1 168 ? 9.462 -14.059 -2.621 1.00 97.69 168 ASP A O 1
ATOM 1345 N N . CYS A 1 169 ? 8.749 -11.910 -2.762 1.00 96.00 169 CYS A N 1
ATOM 1346 C CA . CYS A 1 169 ? 7.352 -12.118 -2.393 1.00 96.00 169 CYS A CA 1
ATOM 1347 C C . CYS A 1 169 ? 6.456 -12.141 -3.644 1.00 96.00 169 CYS A C 1
ATOM 1349 O O . CYS A 1 169 ? 5.757 -13.116 -3.893 1.00 96.00 169 CYS A O 1
ATOM 1351 N N . HIS A 1 170 ? 6.520 -11.106 -4.484 1.00 95.38 170 HIS A N 1
ATOM 1352 C CA . HIS A 1 170 ? 5.658 -11.000 -5.659 1.00 95.38 170 HIS A CA 1
ATOM 1353 C C . HIS A 1 170 ? 6.149 -11.887 -6.808 1.00 95.38 170 HIS A C 1
ATOM 1355 O O . HIS A 1 170 ? 7.094 -11.550 -7.530 1.00 95.38 170 HIS A O 1
ATOM 1361 N N . SER A 1 171 ? 5.515 -13.051 -6.956 1.00 92.88 171 SER A N 1
ATOM 1362 C CA . SER A 1 171 ? 5.838 -14.049 -7.979 1.00 92.88 171 SER A CA 1
ATOM 1363 C C . SER A 1 171 ? 5.474 -13.572 -9.393 1.00 92.88 171 SER A C 1
ATOM 1365 O O . SER A 1 171 ? 4.840 -12.531 -9.587 1.00 92.88 171 SER A O 1
ATOM 1367 N N . SER A 1 172 ? 5.879 -14.335 -10.413 1.00 92.25 172 SER A N 1
ATOM 1368 C CA . SER A 1 172 ? 5.496 -14.028 -11.795 1.00 92.25 172 SER A CA 1
ATOM 1369 C C . SER A 1 172 ? 3.976 -14.098 -11.986 1.00 92.25 172 SER A C 1
ATOM 1371 O O . SER A 1 172 ? 3.426 -13.214 -12.639 1.00 92.25 172 SER A O 1
ATOM 1373 N N . HIS A 1 173 ? 3.291 -15.029 -11.311 1.00 92.19 173 HIS A N 1
ATOM 1374 C CA . HIS A 1 173 ? 1.830 -15.162 -11.328 1.00 92.19 173 HIS A CA 1
ATOM 1375 C C . HIS A 1 173 ? 1.102 -13.913 -10.810 1.00 92.19 173 HIS A C 1
ATOM 1377 O O . HIS A 1 173 ? 0.004 -13.606 -11.278 1.00 92.19 173 HIS A O 1
ATOM 1383 N N . GLU A 1 174 ? 1.716 -13.158 -9.893 1.00 90.19 174 GLU A N 1
ATOM 1384 C CA . GLU A 1 174 ? 1.158 -11.895 -9.394 1.00 90.19 174 GLU A CA 1
ATOM 1385 C C . GLU A 1 174 ? 1.497 -10.710 -10.302 1.00 90.19 174 GLU A C 1
ATOM 1387 O O . GLU A 1 174 ? 0.620 -9.930 -10.676 1.00 90.19 174 GLU A O 1
ATOM 1392 N N . VAL A 1 175 ? 2.773 -10.566 -10.676 1.00 90.12 175 VAL A N 1
ATOM 1393 C CA . VAL A 1 175 ? 3.259 -9.368 -11.382 1.00 90.12 175 VAL A CA 1
ATOM 1394 C C . VAL A 1 175 ? 2.879 -9.382 -12.866 1.00 90.12 175 VAL A C 1
ATOM 1396 O O . VAL A 1 175 ? 2.489 -8.346 -13.410 1.00 90.12 175 VAL A O 1
ATOM 1399 N N . MET A 1 176 ? 2.964 -10.543 -13.523 1.00 89.69 176 MET A N 1
ATOM 1400 C CA . MET A 1 176 ? 2.592 -10.717 -14.936 1.00 89.69 176 MET A CA 1
ATOM 1401 C C . MET A 1 176 ? 1.079 -10.905 -15.108 1.00 89.69 176 MET A C 1
ATOM 1403 O O . MET A 1 176 ? 0.529 -10.608 -16.173 1.00 89.69 176 MET A O 1
ATOM 1407 N N . GLY A 1 177 ? 0.403 -11.323 -14.036 1.00 86.44 177 GLY A N 1
ATOM 1408 C CA . GLY A 1 177 ? -1.034 -11.531 -13.965 1.00 86.44 177 GLY A CA 1
ATOM 1409 C C . GLY A 1 177 ? -1.461 -12.948 -14.345 1.00 86.44 177 GLY A C 1
ATOM 1410 O O . GLY A 1 177 ? -0.794 -13.668 -15.076 1.00 86.44 177 GLY A O 1
ATOM 1411 N N . ASN A 1 178 ? -2.650 -13.325 -13.884 1.00 87.75 178 ASN A N 1
ATOM 1412 C CA . ASN A 1 178 ? -3.210 -14.675 -14.010 1.00 87.75 178 ASN A CA 1
ATOM 1413 C C . ASN A 1 178 ? -4.347 -14.771 -15.051 1.00 87.75 178 ASN A C 1
ATOM 1415 O O . ASN A 1 178 ? -5.215 -15.643 -14.974 1.00 87.75 178 ASN A O 1
ATOM 1419 N N . GLY A 1 179 ? -4.405 -13.818 -15.987 1.00 87.94 179 GLY A N 1
ATOM 1420 C CA . GLY A 1 179 ? -5.451 -13.733 -17.012 1.00 87.94 179 GLY A CA 1
ATOM 1421 C C . GLY A 1 179 ? -6.821 -13.245 -16.518 1.00 87.94 179 GLY A C 1
ATOM 1422 O O . GLY A 1 179 ? -7.741 -13.115 -17.328 1.00 87.94 179 GLY A O 1
ATOM 1423 N N . LYS A 1 180 ? -6.986 -12.939 -15.223 1.00 90.38 180 LYS A N 1
ATOM 1424 C CA . LYS A 1 180 ? -8.218 -12.348 -14.681 1.00 90.38 180 LYS A CA 1
ATOM 1425 C C . LYS A 1 180 ? -8.149 -10.824 -14.698 1.00 90.38 180 LYS A C 1
ATOM 1427 O O . LYS A 1 180 ? -7.088 -10.218 -14.558 1.00 90.38 180 LYS A O 1
ATOM 1432 N N . LYS A 1 181 ? -9.315 -10.196 -14.860 1.00 89.88 181 LYS A N 1
ATOM 1433 C CA . LYS A 1 181 ? -9.469 -8.752 -14.675 1.00 89.88 181 LYS A CA 1
ATOM 1434 C C . LYS A 1 181 ? -9.836 -8.465 -13.228 1.00 89.88 181 LYS A C 1
ATOM 1436 O O . LYS A 1 181 ? -10.748 -9.089 -12.691 1.00 89.88 181 LYS A O 1
ATOM 1441 N N . TYR A 1 182 ? -9.169 -7.473 -12.665 1.00 89.94 182 TYR A N 1
ATOM 1442 C CA . TYR A 1 182 ? -9.414 -6.959 -11.328 1.00 89.94 182 TYR A CA 1
ATOM 1443 C C . TYR A 1 182 ? -9.789 -5.484 -11.428 1.00 89.94 182 TYR A C 1
ATOM 1445 O O . TYR A 1 182 ? -9.272 -4.781 -12.301 1.00 89.94 182 TYR A O 1
ATOM 1453 N N . ALA A 1 183 ? -10.702 -5.030 -10.568 1.00 89.50 183 ALA A N 1
ATOM 1454 C CA . ALA A 1 183 ? -11.036 -3.610 -10.486 1.00 89.50 183 ALA A CA 1
ATOM 1455 C C . ALA A 1 183 ? -9.861 -2.839 -9.870 1.00 89.50 183 ALA A C 1
ATOM 1457 O O . ALA A 1 183 ? -9.444 -1.806 -10.395 1.00 89.50 183 ALA A O 1
ATOM 1458 N N . HIS A 1 184 ? -9.261 -3.423 -8.828 1.00 90.62 184 HIS A N 1
ATOM 1459 C CA . HIS A 1 184 ? -8.199 -2.816 -8.031 1.00 90.62 184 HIS A CA 1
ATOM 1460 C C . HIS A 1 184 ? -6.993 -3.745 -7.885 1.00 90.62 184 HIS A C 1
ATOM 1462 O O . HIS A 1 184 ? -7.129 -4.966 -7.942 1.00 90.62 184 HIS A O 1
ATOM 1468 N N . GLU A 1 185 ? -5.796 -3.170 -7.752 1.00 89.12 185 GLU A N 1
ATOM 1469 C CA . GLU A 1 185 ? -4.539 -3.926 -7.840 1.00 89.12 185 GLU A CA 1
ATOM 1470 C C . GLU A 1 185 ? -4.360 -4.943 -6.713 1.00 89.12 185 GLU A C 1
ATOM 1472 O O . GLU A 1 185 ? -3.896 -6.052 -6.964 1.00 89.12 185 GLU A O 1
ATOM 1477 N N . GLU A 1 186 ? -4.803 -4.621 -5.499 1.00 89.50 186 GLU A N 1
ATOM 1478 C CA . GLU A 1 186 ? -4.661 -5.497 -4.339 1.00 89.50 186 GLU A CA 1
ATOM 1479 C C . GLU A 1 186 ? -5.474 -6.794 -4.475 1.00 89.50 186 GLU A C 1
ATOM 1481 O O . GLU A 1 186 ? -5.156 -7.802 -3.851 1.00 89.50 186 GLU A O 1
ATOM 1486 N N . GLN A 1 187 ? -6.492 -6.809 -5.342 1.00 90.06 187 GLN A N 1
ATOM 1487 C CA . GLN A 1 187 ? -7.290 -8.004 -5.621 1.00 90.06 187 GLN A CA 1
ATOM 1488 C C . GLN A 1 187 ? -6.513 -9.042 -6.446 1.00 90.06 187 GLN A C 1
ATOM 1490 O O . GLN A 1 187 ? -6.841 -10.231 -6.400 1.00 90.06 187 GLN A O 1
ATOM 1495 N N . ALA A 1 188 ? -5.497 -8.596 -7.196 1.00 90.94 188 ALA A N 1
ATOM 1496 C CA . ALA A 1 188 ? -4.599 -9.460 -7.956 1.00 90.94 188 ALA A CA 1
ATOM 1497 C C . ALA A 1 188 ? -3.520 -10.105 -7.073 1.00 90.94 188 ALA A C 1
ATOM 1499 O O . ALA A 1 188 ? -2.904 -11.080 -7.496 1.00 90.94 188 ALA A O 1
ATOM 1500 N N . VAL A 1 189 ? -3.319 -9.591 -5.855 1.00 92.44 189 VAL A N 1
ATOM 1501 C CA . VAL A 1 189 ? -2.393 -10.161 -4.878 1.00 92.44 189 VAL A CA 1
ATOM 1502 C C . VAL A 1 189 ? -3.059 -11.348 -4.176 1.00 92.44 189 VAL A C 1
ATOM 1504 O O . VAL A 1 189 ? -4.238 -11.350 -3.791 1.00 92.44 189 VAL A O 1
ATOM 1507 N N . SER A 1 190 ? -2.280 -12.406 -4.060 1.00 94.06 190 SER A N 1
ATOM 1508 C CA . SER A 1 190 ? -2.661 -13.726 -3.585 1.00 94.06 190 SER A CA 1
ATOM 1509 C C . SER A 1 190 ? -1.758 -14.221 -2.468 1.00 94.06 190 SER A C 1
ATOM 1511 O O . SER A 1 190 ? -2.272 -14.889 -1.572 1.00 94.06 190 SER A O 1
ATOM 1513 N N . LEU A 1 191 ? -0.472 -13.855 -2.490 1.00 95.44 191 LEU A N 1
ATOM 1514 C CA . LEU A 1 191 ? 0.478 -14.191 -1.444 1.00 95.44 191 LEU A CA 1
ATOM 1515 C C . LEU A 1 191 ? 0.085 -13.508 -0.133 1.00 95.44 191 LEU A C 1
ATOM 1517 O O . LEU A 1 191 ? -0.142 -12.298 -0.072 1.00 95.44 191 LEU A O 1
ATOM 1521 N N . GLN A 1 192 ? 0.056 -14.293 0.935 1.00 94.50 192 GLN A N 1
ATOM 1522 C CA . GLN A 1 192 ? -0.218 -13.836 2.287 1.00 94.50 192 GLN A CA 1
ATOM 1523 C C . GLN A 1 192 ? 0.977 -14.101 3.196 1.00 94.50 192 GLN A C 1
ATOM 1525 O O . GLN A 1 192 ? 1.781 -15.008 2.977 1.00 94.50 192 GLN A O 1
ATOM 1530 N N . CYS A 1 193 ? 1.058 -13.349 4.296 1.00 94.25 193 CYS A N 1
ATOM 1531 C CA . CYS A 1 193 ? 2.082 -13.569 5.315 1.00 94.25 193 CYS A CA 1
ATOM 1532 C C . CYS A 1 193 ? 2.074 -15.022 5.811 1.00 94.25 193 CYS A C 1
ATOM 1534 O O . CYS A 1 193 ? 3.138 -15.576 6.056 1.00 94.25 193 CYS A O 1
ATOM 1536 N N . SER A 1 194 ? 0.894 -15.643 5.921 1.00 93.06 194 SER A N 1
ATOM 1537 C CA . SER A 1 194 ? 0.707 -17.014 6.404 1.00 93.06 194 SER A CA 1
ATOM 1538 C C . SER A 1 194 ? 1.206 -18.109 5.464 1.00 93.06 194 SER A C 1
ATOM 1540 O O . SER A 1 194 ? 1.401 -19.228 5.931 1.00 93.06 194 SER A O 1
ATOM 1542 N N . ASP A 1 195 ? 1.437 -17.812 4.183 1.00 95.88 195 ASP A N 1
ATOM 1543 C CA . ASP A 1 195 ? 1.996 -18.791 3.243 1.00 95.88 195 ASP A CA 1
ATOM 1544 C C . ASP A 1 195 ? 3.479 -19.062 3.548 1.00 95.88 195 ASP A C 1
ATOM 1546 O O . ASP A 1 195 ? 3.941 -20.198 3.460 1.00 95.88 195 ASP A O 1
ATOM 1550 N N . CYS A 1 196 ? 4.212 -18.028 3.979 1.00 96.19 196 CYS A N 1
ATOM 1551 C CA . CYS A 1 196 ? 5.620 -18.122 4.381 1.00 96.19 196 CYS A CA 1
ATOM 1552 C C . CYS A 1 196 ? 5.786 -18.259 5.903 1.00 96.19 196 CYS A C 1
ATOM 1554 O O . CYS A 1 196 ? 6.629 -19.013 6.380 1.00 96.19 196 CYS A O 1
ATOM 1556 N N . HIS A 1 197 ? 4.970 -17.544 6.676 1.00 94.44 197 HIS A N 1
ATOM 1557 C CA . HIS A 1 197 ? 4.897 -17.607 8.134 1.00 94.44 197 HIS A CA 1
ATOM 1558 C C . HIS A 1 197 ? 3.684 -18.438 8.540 1.00 94.44 197 HIS A C 1
ATOM 1560 O O . HIS A 1 197 ? 2.669 -17.918 9.009 1.00 94.44 197 HIS A O 1
ATOM 1566 N N . PHE A 1 198 ? 3.782 -19.741 8.310 1.00 91.69 198 PHE A N 1
ATOM 1567 C CA . PHE A 1 198 ? 2.713 -20.704 8.552 1.00 91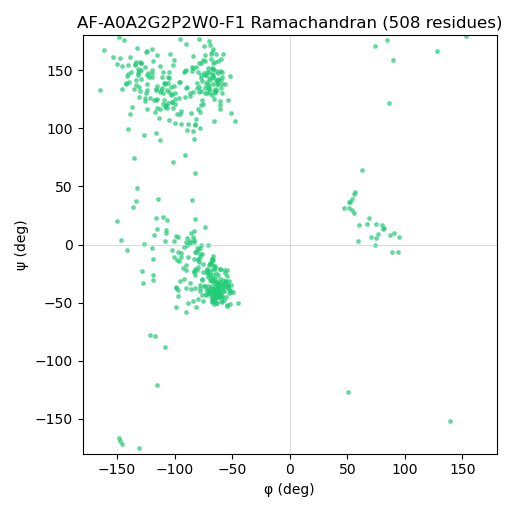.69 198 PHE A CA 1
ATOM 1568 C C . PHE A 1 198 ? 2.502 -20.973 10.045 1.00 91.69 198 PHE A C 1
ATOM 1570 O O . PHE A 1 198 ? 3.372 -20.732 10.883 1.00 91.69 198 PHE A O 1
ATOM 1577 N N . LYS A 1 199 ? 1.307 -21.460 10.388 1.00 87.25 199 LYS A N 1
ATOM 1578 C CA . LYS A 1 199 ? 0.935 -21.767 11.773 1.00 87.25 199 LYS A CA 1
ATOM 1579 C C . LYS A 1 199 ? 1.490 -23.111 12.254 1.00 87.25 199 LYS A C 1
ATOM 1581 O O . LYS A 1 199 ? 2.002 -23.183 13.365 1.00 87.25 199 LYS A O 1
ATOM 1586 N N . GLU A 1 200 ? 1.347 -24.154 11.440 1.00 84.81 200 GLU A N 1
ATOM 1587 C CA . GLU A 1 200 ? 1.791 -25.517 11.761 1.00 84.81 200 GLU A CA 1
ATOM 1588 C C . GLU A 1 200 ? 2.793 -25.988 10.709 1.00 84.81 200 GLU A C 1
ATOM 1590 O O . GLU A 1 200 ? 3.995 -25.894 10.933 1.00 84.81 200 GLU A O 1
ATOM 1595 N N . GLU A 1 201 ? 2.304 -26.385 9.534 1.00 90.25 201 GLU A N 1
ATOM 1596 C CA . GLU A 1 201 ? 3.128 -26.786 8.392 1.00 90.25 201 GLU A CA 1
ATOM 1597 C C . GLU A 1 201 ? 2.792 -25.941 7.155 1.00 90.25 201 GLU A C 1
ATOM 1599 O O . GLU A 1 201 ? 1.634 -25.537 6.977 1.00 90.25 201 GLU A O 1
ATOM 1604 N N . PRO A 1 202 ? 3.780 -25.661 6.286 1.00 94.00 202 PRO A N 1
ATOM 1605 C CA . PRO A 1 202 ? 3.525 -24.971 5.036 1.00 94.00 202 PRO A CA 1
ATOM 1606 C C . PRO A 1 202 ? 2.783 -25.877 4.049 1.00 94.00 202 PRO A C 1
ATOM 1608 O O . PRO A 1 202 ? 3.006 -27.088 3.977 1.00 94.00 202 PRO A O 1
ATOM 1611 N N . ARG A 1 203 ? 1.953 -25.272 3.198 1.00 96.25 203 ARG A N 1
ATOM 1612 C CA . ARG A 1 203 ? 1.417 -25.954 2.015 1.00 96.25 203 ARG A CA 1
ATOM 1613 C C . ARG A 1 203 ? 2.542 -26.115 1.002 1.00 96.25 203 ARG A C 1
ATOM 1615 O O . ARG A 1 203 ? 3.222 -25.140 0.695 1.00 96.25 203 ARG A O 1
ATOM 1622 N N . THR A 1 204 ? 2.721 -27.320 0.470 1.00 97.69 204 THR A N 1
ATOM 1623 C CA . THR A 1 204 ? 3.799 -27.595 -0.483 1.00 97.69 204 THR A CA 1
ATOM 1624 C C . THR A 1 204 ? 3.366 -28.484 -1.644 1.00 97.69 204 THR A C 1
ATOM 1626 O O . THR A 1 204 ? 2.348 -29.175 -1.567 1.00 97.69 204 THR A O 1
ATOM 1629 N N . ILE A 1 205 ? 4.154 -28.465 -2.721 1.00 98.06 205 ILE A N 1
ATOM 1630 C CA . ILE A 1 205 ? 4.068 -29.388 -3.861 1.00 98.06 205 ILE A CA 1
ATOM 1631 C C . ILE A 1 205 ? 5.466 -29.895 -4.248 1.00 98.06 205 ILE A C 1
ATOM 1633 O O . ILE A 1 205 ? 6.456 -29.211 -3.977 1.00 98.06 205 ILE A O 1
ATOM 1637 N N . PRO A 1 206 ? 5.577 -31.071 -4.892 1.00 98.06 206 PRO A N 1
ATOM 1638 C CA . PRO A 1 206 ? 6.843 -31.530 -5.454 1.00 98.06 206 PRO A CA 1
ATOM 1639 C C . PRO A 1 206 ? 7.186 -30.785 -6.753 1.00 98.06 206 PRO A C 1
ATOM 1641 O O . PRO A 1 206 ? 6.299 -30.284 -7.446 1.00 98.06 206 PRO A O 1
ATOM 1644 N N . TYR A 1 207 ? 8.471 -30.781 -7.115 1.00 97.75 207 TYR A N 1
ATOM 1645 C CA . TYR A 1 207 ? 8.985 -30.197 -8.360 1.00 97.75 207 TYR A CA 1
ATOM 1646 C C . TYR A 1 207 ? 8.263 -30.708 -9.622 1.00 97.75 207 TYR A C 1
ATOM 1648 O O . TYR A 1 207 ? 7.903 -29.919 -10.492 1.00 97.75 207 TYR A O 1
ATOM 1656 N N . ASP A 1 208 ? 7.967 -32.009 -9.693 1.00 97.50 208 ASP A N 1
ATOM 1657 C CA . ASP A 1 208 ? 7.296 -32.624 -10.851 1.00 97.50 208 ASP A CA 1
ATOM 1658 C C . ASP A 1 208 ? 5.840 -32.149 -11.050 1.00 97.50 208 ASP A C 1
ATOM 1660 O O . ASP A 1 208 ? 5.231 -32.431 -12.082 1.00 97.50 208 ASP A O 1
ATOM 1664 N N . SER A 1 209 ? 5.281 -31.424 -10.074 1.00 97.94 209 SER A N 1
ATOM 1665 C CA . SER A 1 209 ? 3.941 -30.827 -10.131 1.00 97.94 209 SER A CA 1
ATOM 1666 C C . SER A 1 209 ? 3.951 -29.332 -10.468 1.00 97.94 209 SER A C 1
ATOM 1668 O O . SER A 1 209 ? 2.886 -28.712 -10.444 1.00 97.94 209 SER A O 1
ATOM 1670 N N . LEU A 1 210 ? 5.115 -28.730 -10.743 1.00 98.00 210 LEU A N 1
ATOM 1671 C CA . LEU A 1 210 ? 5.190 -27.329 -11.153 1.00 98.00 210 LEU A CA 1
ATOM 1672 C C . LEU A 1 210 ? 4.460 -27.113 -12.483 1.00 98.00 210 LEU A C 1
ATOM 1674 O O . LEU A 1 210 ? 4.595 -27.893 -13.428 1.00 98.00 210 LEU A O 1
ATOM 1678 N N . ASP A 1 211 ? 3.715 -26.012 -12.572 1.00 96.12 211 ASP A N 1
ATOM 1679 C CA . ASP A 1 211 ? 3.202 -25.547 -13.853 1.00 96.12 211 ASP A CA 1
ATOM 1680 C C . ASP A 1 211 ? 4.345 -25.069 -14.768 1.00 96.12 211 ASP A C 1
ATOM 1682 O O . ASP A 1 211 ? 5.482 -24.859 -14.338 1.00 96.12 211 ASP A O 1
ATOM 1686 N N . ILE A 1 212 ? 4.040 -24.909 -16.059 1.00 95.88 212 ILE A N 1
ATOM 1687 C CA . ILE A 1 212 ? 5.034 -24.553 -17.081 1.00 95.88 212 ILE A CA 1
ATOM 1688 C C . ILE A 1 212 ? 5.737 -23.233 -16.740 1.00 95.88 212 ILE A C 1
ATOM 1690 O O . ILE A 1 212 ? 6.946 -23.126 -16.933 1.00 95.88 212 ILE A O 1
ATOM 1694 N N . GLU A 1 213 ? 5.009 -22.235 -16.238 1.00 94.62 213 GLU A N 1
ATOM 1695 C CA . GLU A 1 213 ? 5.585 -20.932 -15.913 1.00 94.62 213 GLU A CA 1
ATOM 1696 C C . GLU A 1 213 ? 6.556 -21.054 -14.737 1.00 94.62 213 GLU A C 1
ATOM 1698 O O . GLU A 1 213 ? 7.714 -20.647 -14.848 1.00 94.62 213 GLU A O 1
ATOM 1703 N N . SER A 1 214 ? 6.133 -21.697 -13.647 1.00 96.50 214 SER A N 1
ATOM 1704 C CA . SER A 1 214 ? 6.999 -21.958 -12.497 1.00 96.50 214 SER A CA 1
ATOM 1705 C C . SER A 1 214 ? 8.225 -22.792 -12.853 1.00 96.50 214 SER A C 1
ATOM 1707 O O . SER A 1 214 ? 9.324 -22.470 -12.401 1.00 96.50 214 SER A O 1
ATOM 1709 N N . LEU A 1 215 ? 8.075 -23.824 -13.686 1.00 97.25 215 LEU A N 1
ATOM 1710 C CA . LEU A 1 215 ? 9.194 -24.641 -14.153 1.00 97.25 215 LEU A CA 1
ATOM 1711 C C . LEU A 1 215 ? 10.209 -23.796 -14.933 1.00 97.25 215 LEU A C 1
ATOM 1713 O O . LEU A 1 215 ? 11.413 -23.899 -14.702 1.00 97.25 215 LEU A O 1
ATOM 1717 N N . LEU A 1 216 ? 9.739 -22.918 -15.822 1.00 95.88 216 LEU A N 1
ATOM 1718 C CA . LEU A 1 216 ? 10.617 -22.016 -16.563 1.00 95.88 216 LEU A CA 1
ATOM 1719 C C . LEU A 1 216 ? 11.343 -21.052 -15.626 1.00 95.88 216 LEU A C 1
ATOM 1721 O O . LEU A 1 216 ? 12.554 -20.893 -15.769 1.00 95.88 216 LEU A O 1
ATOM 1725 N N . VAL A 1 217 ? 10.653 -20.444 -14.656 1.00 95.44 217 VAL A N 1
ATOM 1726 C CA . VAL A 1 217 ? 11.303 -19.564 -13.670 1.00 95.44 217 VAL A CA 1
ATOM 1727 C C . VAL A 1 217 ? 12.335 -20.336 -12.851 1.00 95.44 217 VAL A C 1
ATOM 1729 O O . VAL A 1 217 ? 13.425 -19.817 -12.618 1.00 95.44 217 VAL A O 1
ATOM 1732 N N . PHE A 1 218 ? 12.024 -21.569 -12.445 1.00 97.44 218 PHE A N 1
ATOM 1733 C CA . PHE A 1 218 ? 12.937 -22.420 -11.688 1.00 97.44 218 PHE A CA 1
ATOM 1734 C C . PHE A 1 218 ? 14.232 -22.688 -12.462 1.00 97.44 218 PHE A C 1
ATOM 1736 O O . PHE A 1 218 ? 15.322 -22.478 -11.932 1.00 97.44 218 PHE A O 1
ATOM 1743 N N . LEU A 1 219 ? 14.108 -23.088 -13.732 1.00 96.19 219 LEU A N 1
ATOM 1744 C CA . LEU A 1 219 ? 15.243 -23.400 -14.601 1.00 96.19 219 LEU A CA 1
ATOM 1745 C C . LEU A 1 219 ? 16.072 -22.160 -14.950 1.00 96.19 219 LEU A C 1
ATOM 1747 O O . LEU A 1 219 ? 17.289 -22.203 -14.860 1.00 96.19 219 LEU A O 1
ATOM 1751 N N . HIS A 1 220 ? 15.438 -21.038 -15.302 1.00 95.00 220 HIS A N 1
ATOM 1752 C CA . HIS A 1 220 ? 16.161 -19.811 -15.668 1.00 95.00 220 HIS A CA 1
ATOM 1753 C C . HIS A 1 220 ? 16.875 -19.150 -14.480 1.00 95.00 220 HIS A C 1
ATOM 1755 O O . HIS A 1 220 ? 17.719 -18.280 -14.687 1.00 95.00 220 HIS A O 1
ATOM 1761 N N . ARG A 1 221 ? 16.510 -19.508 -13.242 1.00 94.81 221 ARG A N 1
ATOM 1762 C CA . ARG A 1 221 ? 17.209 -19.074 -12.024 1.00 94.81 221 ARG A CA 1
ATOM 1763 C C . ARG A 1 221 ? 18.220 -20.095 -11.511 1.00 94.81 221 ARG A C 1
ATOM 1765 O O . ARG A 1 221 ? 18.759 -19.879 -10.429 1.00 94.81 221 ARG A O 1
ATOM 1772 N N . ASP A 1 222 ? 18.456 -21.176 -12.253 1.00 95.31 222 ASP A N 1
ATOM 1773 C CA . ASP A 1 222 ? 19.394 -22.241 -11.895 1.00 95.31 222 ASP A CA 1
ATOM 1774 C C . ASP A 1 222 ? 19.164 -22.797 -10.476 1.00 95.31 222 ASP A C 1
ATOM 1776 O O . ASP A 1 222 ? 20.105 -23.126 -9.748 1.00 95.31 222 ASP A O 1
ATOM 1780 N N . TYR A 1 223 ? 17.900 -22.894 -10.047 1.00 97.19 223 TYR A N 1
ATOM 1781 C CA . TYR A 1 223 ? 17.582 -23.536 -8.775 1.00 97.19 223 TYR A CA 1
ATOM 1782 C C . TYR A 1 223 ? 17.896 -25.036 -8.834 1.00 97.19 223 TYR A C 1
ATOM 1784 O O . TYR A 1 223 ? 17.738 -25.692 -9.862 1.00 97.19 223 TYR A O 1
ATOM 1792 N N . THR A 1 224 ? 18.360 -25.592 -7.714 1.00 96.31 224 THR A N 1
ATOM 1793 C CA . THR A 1 224 ? 18.896 -26.967 -7.654 1.00 96.31 224 THR A CA 1
ATOM 1794 C C . THR A 1 224 ? 18.138 -27.884 -6.698 1.00 96.31 224 THR A C 1
ATOM 1796 O O . THR A 1 224 ? 18.424 -29.075 -6.638 1.00 96.31 224 THR A O 1
ATOM 1799 N N . HIS A 1 225 ? 17.136 -27.369 -5.983 1.00 97.12 225 HIS A N 1
ATOM 1800 C CA . HIS A 1 225 ? 16.344 -28.095 -4.983 1.00 97.12 225 HIS A CA 1
ATOM 1801 C C . HIS A 1 225 ? 15.165 -28.880 -5.578 1.00 97.12 225 HIS A C 1
ATOM 1803 O O . HIS A 1 225 ? 14.088 -28.924 -4.989 1.00 97.12 225 HIS A O 1
ATOM 1809 N N . ALA A 1 226 ? 15.348 -29.496 -6.749 1.00 97.19 226 ALA A N 1
ATOM 1810 C CA . ALA A 1 226 ? 14.298 -30.279 -7.415 1.00 97.19 226 ALA A CA 1
ATOM 1811 C C . ALA A 1 226 ? 13.889 -31.536 -6.618 1.00 97.19 226 ALA A C 1
ATOM 1813 O O . ALA A 1 226 ? 12.815 -32.092 -6.827 1.00 97.19 226 ALA A O 1
ATOM 1814 N N . ASP A 1 227 ? 14.733 -31.971 -5.682 1.00 97.06 227 ASP A N 1
ATOM 1815 C CA . ASP A 1 227 ? 14.487 -33.069 -4.747 1.00 97.06 227 ASP A CA 1
ATOM 1816 C C . ASP A 1 227 ? 13.638 -32.667 -3.526 1.00 97.06 227 ASP A C 1
ATOM 1818 O O . ASP A 1 227 ? 13.271 -33.531 -2.728 1.00 97.06 227 ASP A O 1
ATOM 1822 N N . LYS A 1 228 ? 13.318 -31.375 -3.362 1.00 97.81 228 LYS A N 1
ATOM 1823 C CA . LYS A 1 228 ? 12.608 -30.838 -2.193 1.00 97.81 228 LYS A CA 1
ATOM 1824 C C . LYS A 1 228 ? 11.216 -30.327 -2.544 1.00 97.81 228 LYS A C 1
ATOM 1826 O O . LYS A 1 228 ? 10.951 -29.876 -3.657 1.00 97.81 228 LYS A O 1
ATOM 1831 N N . SER A 1 229 ? 10.332 -30.344 -1.551 1.00 97.75 229 SER A N 1
ATOM 1832 C CA . SER A 1 229 ? 9.001 -29.749 -1.669 1.00 97.75 229 SER A CA 1
ATOM 1833 C C . SER A 1 229 ? 9.084 -28.222 -1.663 1.00 97.75 229 SER A C 1
ATOM 1835 O O . SER A 1 229 ? 9.820 -27.644 -0.864 1.00 97.75 229 SER A O 1
ATOM 1837 N N . ILE A 1 230 ? 8.301 -27.578 -2.524 1.00 98.50 230 ILE A N 1
ATOM 1838 C CA . ILE A 1 230 ? 8.257 -26.125 -2.753 1.00 98.50 230 ILE A CA 1
ATOM 1839 C C . ILE A 1 230 ? 6.984 -25.566 -2.111 1.00 98.50 230 ILE A C 1
ATOM 1841 O O . ILE A 1 230 ? 5.935 -26.203 -2.219 1.00 98.50 230 ILE A O 1
ATOM 1845 N N . LEU A 1 231 ? 7.050 -24.402 -1.449 1.00 98.31 231 LEU A N 1
ATOM 1846 C CA . LEU A 1 231 ? 5.867 -23.787 -0.832 1.00 98.31 231 LEU A CA 1
ATOM 1847 C C . LEU A 1 231 ? 4.861 -23.339 -1.896 1.00 98.31 231 LEU A C 1
ATOM 1849 O O . LEU A 1 231 ? 5.225 -22.974 -3.015 1.00 98.31 231 LEU A O 1
ATOM 1853 N N . VAL A 1 232 ? 3.585 -23.342 -1.525 1.00 97.56 232 VAL A N 1
ATOM 1854 C CA . VAL A 1 232 ? 2.472 -22.974 -2.401 1.00 97.56 232 VAL A CA 1
ATOM 1855 C C . VAL A 1 232 ? 1.549 -21.990 -1.713 1.00 97.56 232 VAL A C 1
ATOM 1857 O O . VAL A 1 232 ? 1.147 -22.204 -0.569 1.00 97.56 232 VAL A O 1
ATOM 1860 N N . VAL A 1 233 ? 1.158 -20.957 -2.456 1.00 96.75 233 VAL A N 1
ATOM 1861 C CA . VAL A 1 233 ? 0.210 -19.944 -1.997 1.00 96.75 233 VAL A CA 1
ATOM 1862 C C . VAL A 1 233 ? -1.174 -20.549 -1.791 1.00 96.75 233 VAL A C 1
ATOM 1864 O O . VAL A 1 233 ? -1.707 -21.274 -2.635 1.00 96.75 233 VAL A O 1
ATOM 1867 N N . GLU A 1 234 ? -1.800 -20.259 -0.653 1.00 95.06 234 GLU A N 1
ATOM 1868 C CA . GLU A 1 234 ? -3.095 -20.828 -0.306 1.00 95.06 234 GLU A CA 1
ATOM 1869 C C . GLU A 1 234 ? -4.212 -20.388 -1.260 1.00 95.06 234 GLU A C 1
ATOM 1871 O O . GLU A 1 234 ? -5.037 -21.224 -1.645 1.00 95.06 234 GLU A O 1
ATOM 1876 N N . LYS A 1 235 ? -4.252 -19.108 -1.636 1.00 93.56 235 LYS A N 1
ATOM 1877 C CA . LYS A 1 235 ? -5.400 -18.504 -2.330 1.00 93.56 235 LYS A CA 1
ATOM 1878 C C . LYS A 1 235 ? -5.608 -19.052 -3.743 1.00 93.56 235 LYS A C 1
ATOM 1880 O O . LYS A 1 235 ? -6.736 -19.369 -4.114 1.00 93.56 235 LYS A O 1
ATOM 1885 N N . ASP A 1 236 ? -4.544 -19.178 -4.529 1.00 93.44 236 ASP A N 1
ATOM 1886 C CA . ASP A 1 236 ? -4.615 -19.544 -5.951 1.00 93.44 236 ASP A CA 1
ATOM 1887 C C . ASP A 1 236 ? -3.738 -20.745 -6.337 1.00 93.44 236 ASP A C 1
ATOM 1889 O O . ASP A 1 236 ? -3.777 -21.182 -7.485 1.00 93.44 236 ASP A O 1
ATOM 1893 N N . LYS A 1 237 ? -3.029 -21.328 -5.362 1.00 95.31 237 LYS A N 1
ATOM 1894 C CA . LYS A 1 237 ? -2.205 -22.533 -5.505 1.00 95.31 237 LYS A CA 1
ATOM 1895 C C . LYS A 1 237 ? -0.967 -22.365 -6.383 1.00 95.31 237 LYS A C 1
ATOM 1897 O O . LYS A 1 237 ? -0.398 -23.382 -6.781 1.00 95.31 237 LYS A O 1
ATOM 1902 N N . HIS A 1 238 ? -0.519 -21.138 -6.658 1.00 95.62 238 HIS A N 1
ATOM 1903 C 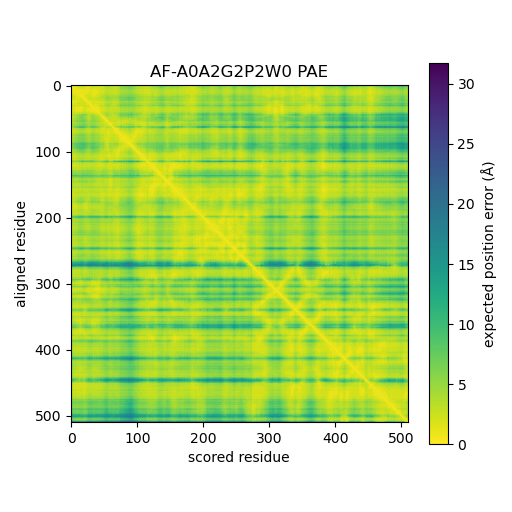CA . HIS A 1 238 ? 0.713 -20.971 -7.421 1.00 95.62 238 HIS A CA 1
ATOM 1904 C C . HIS A 1 238 ? 1.966 -21.300 -6.571 1.00 95.62 238 HIS A C 1
ATOM 1906 O O . HIS A 1 238 ? 1.969 -21.073 -5.353 1.00 95.62 238 HIS A O 1
ATOM 1912 N N . PRO A 1 239 ? 3.039 -21.842 -7.177 1.00 97.31 239 PRO A N 1
ATOM 1913 C CA . PRO A 1 239 ? 4.262 -22.218 -6.467 1.00 97.31 239 PRO A CA 1
ATOM 1914 C C . PRO A 1 239 ? 5.199 -21.035 -6.198 1.00 97.31 239 PRO A C 1
ATOM 1916 O O . PRO A 1 239 ? 5.502 -20.240 -7.090 1.00 97.31 239 PRO A O 1
ATOM 1919 N N . LEU A 1 240 ? 5.786 -20.997 -5.002 1.00 97.75 240 LEU A N 1
ATOM 1920 C CA . LEU A 1 240 ? 6.870 -20.081 -4.644 1.00 97.75 240 LEU A CA 1
ATOM 1921 C C . LEU A 1 240 ? 8.219 -20.744 -4.931 1.00 97.75 240 LEU A C 1
ATOM 1923 O O . LEU A 1 240 ? 8.894 -21.237 -4.033 1.00 97.75 240 LEU A O 1
ATOM 1927 N N . VAL A 1 241 ? 8.619 -20.786 -6.203 1.00 97.50 241 VAL A N 1
ATOM 1928 C CA . VAL A 1 241 ? 9.788 -21.565 -6.676 1.00 97.50 241 VAL A CA 1
ATOM 1929 C C . VAL A 1 241 ? 11.118 -21.225 -5.996 1.00 97.50 241 VAL A C 1
ATOM 1931 O O . VAL A 1 241 ? 12.022 -22.055 -5.968 1.00 97.50 241 VAL A O 1
ATOM 1934 N N . ASN A 1 242 ? 11.235 -20.033 -5.409 1.00 97.81 242 ASN A N 1
ATOM 1935 C CA . ASN A 1 242 ? 12.373 -19.609 -4.595 1.00 97.81 242 ASN A CA 1
ATOM 1936 C C . ASN A 1 242 ? 12.288 -20.099 -3.142 1.00 97.81 242 ASN A C 1
ATOM 1938 O O . ASN A 1 242 ? 12.900 -19.500 -2.267 1.00 97.81 242 ASN A O 1
ATOM 1942 N N . THR A 1 243 ? 11.531 -21.154 -2.858 1.00 98.50 243 THR A N 1
ATOM 1943 C CA . THR A 1 243 ? 11.388 -21.715 -1.514 1.00 98.50 243 THR A CA 1
ATOM 1944 C C . THR A 1 243 ? 11.526 -23.229 -1.532 1.00 98.50 243 THR A C 1
ATOM 1946 O O . THR A 1 243 ? 11.306 -23.872 -2.561 1.00 98.50 243 THR A O 1
ATOM 1949 N N . PHE A 1 244 ? 11.881 -23.803 -0.385 1.00 98.38 244 PHE A N 1
ATOM 1950 C CA . PHE A 1 244 ? 11.852 -25.246 -0.180 1.00 98.38 244 PHE A CA 1
ATOM 1951 C C . PHE A 1 244 ? 11.671 -25.610 1.293 1.00 98.38 244 PHE A C 1
ATOM 1953 O O . PHE A 1 244 ? 11.974 -24.812 2.182 1.00 98.38 244 PHE A O 1
ATOM 1960 N N . VAL A 1 245 ? 11.245 -26.847 1.545 1.00 97.75 245 VAL A N 1
ATOM 1961 C CA . VAL A 1 245 ? 11.263 -27.479 2.872 1.00 97.75 245 VAL A CA 1
ATOM 1962 C C . VAL A 1 245 ? 12.379 -28.523 2.924 1.00 97.75 245 VAL A C 1
ATOM 1964 O O . VAL A 1 245 ? 12.554 -29.300 1.984 1.00 97.75 245 VAL A O 1
ATOM 1967 N N . ASP A 1 246 ? 13.184 -28.511 3.986 1.00 94.88 246 ASP A N 1
ATOM 1968 C CA . ASP A 1 246 ? 14.238 -29.505 4.201 1.00 94.88 246 ASP A CA 1
ATOM 1969 C C . ASP A 1 246 ? 13.694 -30.841 4.751 1.00 94.88 246 ASP A C 1
ATOM 1971 O O . ASP A 1 246 ? 12.509 -30.996 5.040 1.00 94.88 246 ASP A O 1
ATOM 1975 N N . SER A 1 247 ? 14.569 -31.837 4.914 1.00 91.56 247 SER A N 1
ATOM 1976 C CA . SER A 1 247 ? 14.177 -33.178 5.370 1.00 91.56 247 SER A CA 1
ATOM 1977 C C . SER A 1 247 ? 13.681 -33.245 6.820 1.00 91.56 247 SER A C 1
ATOM 1979 O O . SER A 1 247 ? 13.181 -34.290 7.230 1.00 91.56 247 SER A O 1
ATOM 1981 N N . VAL A 1 248 ? 13.873 -32.188 7.616 1.00 90.62 248 VAL A N 1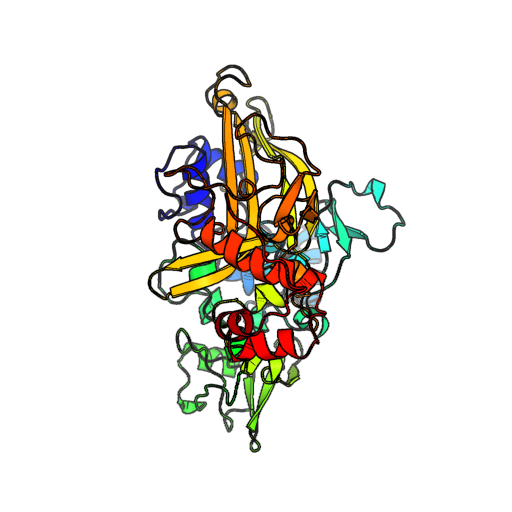
ATOM 1982 C CA . VAL A 1 248 ? 13.425 -32.116 9.016 1.00 90.62 248 VAL A CA 1
ATOM 1983 C C . VAL A 1 248 ? 12.239 -31.161 9.202 1.00 90.62 248 VAL A C 1
ATOM 1985 O O . VAL A 1 248 ? 11.777 -30.992 10.327 1.00 90.62 248 VAL A O 1
ATOM 1988 N N . GLY A 1 249 ? 11.721 -30.583 8.114 1.00 90.75 249 GLY A N 1
ATOM 1989 C CA . GLY A 1 249 ? 10.522 -29.747 8.108 1.00 90.75 249 GLY A CA 1
ATOM 1990 C C . GLY A 1 249 ? 10.775 -28.240 8.204 1.00 90.75 249 GLY A C 1
ATOM 1991 O O . GLY A 1 249 ? 9.810 -27.484 8.298 1.00 90.75 249 GLY A O 1
ATOM 1992 N N . ASN A 1 250 ? 12.026 -27.767 8.160 1.00 95.06 250 ASN A N 1
ATOM 1993 C CA . ASN A 1 250 ? 12.293 -26.326 8.142 1.00 95.06 250 ASN A CA 1
ATOM 1994 C C . ASN A 1 250 ? 12.068 -25.760 6.738 1.00 95.06 250 ASN A C 1
ATOM 1996 O O . ASN A 1 250 ? 12.545 -26.318 5.747 1.00 95.06 250 ASN A O 1
ATOM 2000 N N . ALA A 1 251 ? 11.393 -24.616 6.662 1.00 97.75 251 ALA A N 1
ATOM 2001 C CA . ALA A 1 251 ? 11.150 -23.907 5.415 1.00 97.75 251 ALA A CA 1
ATOM 2002 C C . ALA A 1 251 ? 12.184 -22.796 5.191 1.00 97.75 251 ALA A C 1
ATOM 2004 O O . ALA A 1 251 ? 12.539 -22.049 6.108 1.00 97.75 251 ALA A O 1
ATOM 2005 N N . PHE A 1 252 ? 12.631 -22.655 3.947 1.00 98.25 252 PHE A N 1
ATOM 2006 C CA . PHE A 1 252 ? 13.602 -21.649 3.535 1.00 98.25 252 PHE A CA 1
ATOM 2007 C C . PHE A 1 252 ? 13.134 -20.915 2.286 1.00 98.25 252 PHE A C 1
ATOM 2009 O O . PHE A 1 252 ? 12.504 -21.502 1.408 1.00 98.25 252 PHE A O 1
ATOM 2016 N N . LEU A 1 253 ? 13.513 -19.644 2.195 1.00 98.38 253 LEU A N 1
ATOM 2017 C CA . LEU A 1 253 ? 13.442 -18.824 0.994 1.00 98.38 253 LEU A CA 1
ATOM 2018 C C . LEU A 1 253 ? 14.861 -18.535 0.498 1.00 98.38 253 LEU A C 1
ATOM 2020 O O . LEU A 1 253 ? 15.740 -18.180 1.281 1.00 98.38 253 LEU A O 1
ATOM 2024 N N . ILE A 1 254 ? 15.079 -18.679 -0.803 1.00 98.38 254 ILE A N 1
ATOM 2025 C CA . ILE A 1 254 ? 16.313 -18.339 -1.505 1.00 98.38 254 ILE A CA 1
ATOM 2026 C C . ILE A 1 254 ? 16.151 -16.923 -2.064 1.00 98.38 254 ILE A C 1
ATOM 2028 O O . ILE A 1 254 ? 15.311 -16.699 -2.939 1.00 98.38 254 ILE A O 1
ATOM 2032 N N . GLY A 1 255 ? 16.947 -15.972 -1.575 1.00 97.75 255 GLY A N 1
ATOM 2033 C CA . GLY A 1 255 ? 16.920 -14.591 -2.049 1.00 97.75 255 GLY A CA 1
ATOM 2034 C C . GLY A 1 255 ? 17.268 -14.509 -3.536 1.00 97.75 255 GLY A C 1
ATOM 2035 O O . GLY A 1 255 ? 18.336 -14.946 -3.964 1.00 97.75 255 GLY A O 1
ATOM 2036 N N . LYS A 1 256 ? 16.388 -13.926 -4.356 1.00 96.06 256 LYS A N 1
ATOM 2037 C CA . LYS A 1 256 ? 16.574 -13.821 -5.817 1.00 96.06 256 LYS A CA 1
ATOM 2038 C C . LYS A 1 256 ? 17.713 -12.884 -6.222 1.00 96.06 256 LYS A C 1
ATOM 2040 O O . LYS A 1 256 ? 18.144 -12.922 -7.374 1.00 96.06 256 LYS A O 1
ATOM 2045 N N . LYS A 1 257 ? 18.178 -12.037 -5.300 1.00 94.75 257 LYS A N 1
ATOM 2046 C CA . LYS A 1 257 ? 19.294 -11.104 -5.502 1.00 94.75 257 LYS A CA 1
ATOM 2047 C C . LYS A 1 257 ? 20.658 -11.791 -5.456 1.00 94.75 257 LYS A C 1
ATOM 2049 O O . LYS A 1 257 ? 21.533 -11.436 -6.240 1.00 94.75 257 LYS A O 1
ATOM 2054 N N . ASP A 1 258 ? 20.854 -12.685 -4.493 1.00 94.75 258 ASP A N 1
ATOM 2055 C CA . ASP A 1 258 ? 22.180 -13.143 -4.059 1.00 94.75 258 ASP A CA 1
ATOM 2056 C C . ASP A 1 258 ? 22.253 -14.645 -3.732 1.00 94.75 258 ASP A C 1
ATOM 2058 O O . ASP A 1 258 ? 23.338 -15.153 -3.458 1.00 94.75 258 ASP A O 1
ATOM 2062 N N . GLY A 1 259 ? 21.131 -15.367 -3.779 1.00 95.81 259 GLY A N 1
ATOM 2063 C CA . GLY A 1 259 ? 21.054 -16.786 -3.440 1.00 95.81 259 GLY A CA 1
ATOM 2064 C C . GLY A 1 259 ? 21.121 -17.077 -1.939 1.00 95.81 259 GLY A C 1
ATOM 2065 O O . GLY A 1 259 ? 21.174 -18.248 -1.558 1.00 95.81 259 GLY A O 1
ATOM 2066 N N . ASN A 1 260 ? 21.118 -16.053 -1.078 1.00 97.06 260 ASN A N 1
ATOM 2067 C CA . ASN A 1 260 ? 21.180 -16.253 0.364 1.00 97.06 260 ASN A CA 1
ATOM 2068 C C . ASN A 1 260 ? 19.941 -16.998 0.871 1.00 97.06 260 ASN A C 1
ATOM 2070 O O . ASN A 1 260 ? 18.817 -16.767 0.424 1.00 97.06 260 ASN A O 1
ATOM 2074 N N . LEU A 1 261 ? 20.155 -17.900 1.831 1.00 97.75 261 LEU A N 1
ATOM 2075 C CA . LEU A 1 261 ? 19.074 -18.646 2.466 1.00 97.75 261 LEU A CA 1
ATOM 2076 C C . LEU A 1 261 ? 18.496 -17.862 3.642 1.00 97.75 261 LEU A C 1
ATOM 2078 O O . LEU A 1 261 ? 19.207 -17.477 4.572 1.00 97.75 261 LEU A O 1
ATOM 2082 N N . HIS A 1 262 ? 17.179 -17.700 3.627 1.00 97.75 262 HIS A N 1
ATOM 2083 C CA . HIS A 1 262 ? 16.401 -17.082 4.685 1.00 97.75 262 HIS A CA 1
ATOM 2084 C C . HIS A 1 262 ? 15.469 -18.120 5.302 1.00 97.75 262 HIS A C 1
ATOM 2086 O O . HIS A 1 262 ? 14.587 -18.652 4.636 1.00 97.75 262 HIS A O 1
ATOM 2092 N N . GLU A 1 263 ? 15.651 -18.398 6.590 1.00 96.88 263 GLU A N 1
ATOM 2093 C CA . GLU A 1 263 ? 14.741 -19.258 7.349 1.00 96.88 263 GLU A CA 1
ATOM 2094 C C . GLU A 1 263 ? 13.354 -18.601 7.463 1.00 96.88 263 GLU A C 1
ATOM 2096 O O . GLU A 1 263 ? 13.221 -17.465 7.945 1.00 96.88 263 GLU A O 1
ATOM 2101 N N . LEU A 1 264 ? 12.321 -19.329 7.036 1.00 96.31 264 LEU A N 1
ATOM 2102 C CA . LEU A 1 264 ? 10.923 -18.933 7.144 1.00 96.31 264 LEU A CA 1
ATOM 2103 C C . LEU A 1 264 ? 10.366 -19.422 8.479 1.00 96.31 264 LEU A C 1
ATOM 2105 O O . LEU A 1 264 ? 10.020 -20.588 8.655 1.00 96.31 264 LEU A O 1
ATOM 2109 N N . LYS A 1 265 ? 10.322 -18.510 9.453 1.00 92.31 265 LYS A N 1
ATOM 2110 C CA . LYS A 1 265 ? 9.889 -18.841 10.812 1.00 92.31 265 LYS A CA 1
ATOM 2111 C C . LYS A 1 265 ? 8.366 -18.971 10.887 1.00 92.31 265 LYS A C 1
ATOM 2113 O O . LYS A 1 265 ? 7.688 -18.040 10.437 1.00 92.31 265 LYS A O 1
ATOM 2118 N N . PRO A 1 266 ? 7.838 -20.041 11.508 1.00 91.06 266 PRO A N 1
ATOM 2119 C CA . PRO A 1 266 ? 6.415 -20.159 11.800 1.00 91.06 266 PRO A CA 1
ATOM 2120 C C . PRO A 1 266 ? 5.903 -19.004 12.667 1.00 91.06 266 PRO A C 1
ATOM 2122 O O . PRO A 1 266 ? 6.673 -18.290 13.321 1.00 91.06 266 PRO A O 1
ATOM 2125 N N . GLN A 1 267 ? 4.583 -18.844 12.705 1.00 89.31 267 GLN A N 1
ATOM 2126 C CA . GLN A 1 267 ? 3.927 -17.870 13.577 1.00 89.31 267 GLN A CA 1
ATOM 2127 C C . GLN A 1 267 ? 4.266 -18.137 15.044 1.00 89.31 267 GLN A C 1
ATOM 2129 O O . GLN A 1 267 ? 4.348 -19.283 15.487 1.00 89.31 267 GLN A O 1
ATOM 2134 N N . SER A 1 268 ? 4.405 -17.065 15.827 1.00 83.88 268 SER A N 1
ATOM 2135 C CA . SER A 1 268 ? 4.571 -17.203 17.275 1.00 83.88 268 SER A CA 1
ATOM 2136 C C . SER A 1 268 ? 3.343 -17.864 17.918 1.00 83.88 268 SER A C 1
ATOM 2138 O O . SER A 1 268 ? 2.229 -17.816 17.390 1.00 83.88 268 SER A O 1
ATOM 2140 N N . GLU A 1 269 ? 3.522 -18.450 19.101 1.00 79.06 269 GLU A N 1
ATOM 2141 C CA . GLU A 1 269 ? 2.439 -19.063 19.884 1.00 79.06 269 GLU A CA 1
ATOM 2142 C C . GLU A 1 269 ? 1.321 -18.059 20.224 1.00 79.06 269 GLU A C 1
ATOM 2144 O O . GLU A 1 269 ? 0.146 -18.417 20.239 1.00 79.06 269 GLU A O 1
ATOM 2149 N N . ILE A 1 270 ? 1.680 -16.790 20.443 1.00 77.25 270 ILE A N 1
ATOM 2150 C CA . ILE A 1 270 ? 0.735 -15.707 20.745 1.00 77.25 270 ILE A CA 1
ATOM 2151 C C . ILE A 1 270 ? -0.135 -15.414 19.519 1.00 77.25 270 ILE A C 1
ATOM 2153 O O . ILE A 1 270 ? -1.356 -15.414 19.629 1.00 77.25 270 ILE A O 1
ATOM 2157 N N . CYS A 1 271 ? 0.477 -15.250 18.342 1.00 77.75 271 CYS A N 1
ATOM 2158 C CA . CYS A 1 271 ? -0.254 -14.998 17.097 1.00 77.75 271 CYS A CA 1
ATOM 2159 C C . CYS A 1 271 ? -1.112 -16.202 16.682 1.00 77.75 271 CYS A C 1
ATOM 2161 O O . CYS A 1 271 ? -2.263 -16.054 16.290 1.00 77.75 271 CYS A O 1
ATOM 2163 N N . SER A 1 272 ? -0.566 -17.414 16.794 1.00 75.25 272 SER A N 1
ATOM 2164 C CA . SER A 1 272 ? -1.231 -18.639 16.336 1.00 75.25 272 SER A CA 1
ATOM 2165 C C . SER A 1 272 ? -2.421 -19.065 17.205 1.00 75.25 272 SER A C 1
ATOM 2167 O O . SER A 1 272 ? -3.314 -19.768 16.715 1.00 75.25 272 SER A O 1
ATOM 2169 N N . ARG A 1 273 ? -2.454 -18.670 18.485 1.00 73.06 273 ARG A N 1
ATOM 2170 C CA . ARG A 1 273 ? -3.554 -18.963 19.426 1.00 73.06 273 ARG A CA 1
ATOM 2171 C C . ARG A 1 273 ? -4.600 -17.867 19.527 1.00 73.06 273 ARG A C 1
ATOM 2173 O O . ARG A 1 273 ? -5.618 -18.080 20.186 1.00 73.06 273 ARG A O 1
ATOM 2180 N N . ASP A 1 274 ? -4.351 -16.728 18.900 1.00 76.81 274 ASP A N 1
ATOM 2181 C CA . ASP A 1 274 ? -5.241 -15.588 18.965 1.00 76.81 274 ASP A CA 1
ATOM 2182 C C . ASP A 1 274 ? -6.573 -15.903 18.275 1.00 76.81 274 ASP A C 1
ATOM 2184 O O . ASP A 1 274 ? -6.684 -16.000 17.050 1.00 76.81 274 ASP A O 1
ATOM 2188 N N . ASN A 1 275 ? -7.607 -16.102 19.088 1.00 82.06 275 ASN A N 1
ATOM 2189 C CA . ASN A 1 275 ? -8.963 -16.282 18.607 1.00 82.06 275 ASN A CA 1
ATOM 2190 C C . ASN A 1 275 ? -9.721 -14.956 18.484 1.00 82.06 275 ASN A C 1
ATOM 2192 O O . ASN A 1 275 ? -10.743 -14.923 17.795 1.00 82.06 275 ASN A O 1
ATOM 2196 N N . ALA A 1 276 ? -9.247 -13.895 19.140 1.00 87.06 276 ALA A N 1
ATOM 2197 C CA . ALA A 1 276 ? -9.869 -12.578 19.130 1.00 87.06 276 ALA A CA 1
ATOM 2198 C C . ALA A 1 276 ? -9.562 -11.814 17.833 1.00 87.06 276 ALA A C 1
ATOM 2200 O O . ALA A 1 276 ? -10.438 -11.125 17.312 1.00 87.06 276 ALA A O 1
ATOM 2201 N N . HIS A 1 277 ? -8.366 -11.999 17.271 1.00 91.38 277 HIS A N 1
ATOM 2202 C CA . HIS A 1 277 ? -7.878 -11.262 16.103 1.00 91.38 277 HIS A CA 1
ATOM 2203 C C . HIS A 1 277 ? -7.761 -12.105 14.826 1.00 91.38 277 HIS A C 1
ATOM 2205 O O . HIS A 1 277 ? -7.051 -11.722 13.903 1.00 91.38 277 HIS A O 1
ATOM 2211 N N . LYS A 1 278 ? -8.504 -13.215 14.702 1.00 88.25 278 LYS A N 1
ATOM 2212 C CA . LYS A 1 278 ? -8.492 -14.061 13.482 1.00 88.25 278 LYS A CA 1
ATOM 2213 C C . LYS A 1 278 ? -8.803 -13.308 12.189 1.00 88.25 278 LYS A C 1
ATOM 2215 O O . LYS A 1 278 ? -8.394 -13.733 11.116 1.00 88.25 278 LYS A O 1
ATOM 2220 N N . ASN A 1 279 ? -9.558 -12.221 12.308 1.00 91.00 279 ASN A N 1
ATOM 2221 C CA . ASN A 1 279 ? -9.976 -11.390 11.189 1.00 91.00 279 ASN A CA 1
ATOM 2222 C C . ASN A 1 279 ? -9.097 -10.142 11.035 1.00 91.00 279 ASN A C 1
ATOM 2224 O O . ASN A 1 279 ? -9.440 -9.268 10.254 1.00 91.00 279 ASN A O 1
ATOM 2228 N N . VAL A 1 280 ? -8.003 -10.006 11.784 1.00 93.19 280 VAL A N 1
ATOM 2229 C CA . VAL A 1 280 ? -7.066 -8.885 11.658 1.00 93.19 280 VAL A CA 1
ATOM 2230 C C . VAL A 1 280 ? -5.916 -9.316 10.758 1.00 93.19 280 VAL A C 1
ATOM 2232 O O . VAL A 1 280 ? -5.278 -10.337 11.007 1.00 93.19 280 VAL A O 1
ATOM 2235 N N . SER A 1 281 ? -5.640 -8.548 9.705 1.00 93.88 281 SER A N 1
ATOM 2236 C CA . SER A 1 281 ? -4.511 -8.839 8.825 1.00 93.88 281 SER A CA 1
ATOM 2237 C C . SER A 1 281 ? -3.182 -8.627 9.555 1.00 93.88 281 SER A C 1
ATOM 2239 O O . SER A 1 281 ? -3.043 -7.719 10.378 1.00 93.88 281 SER A O 1
ATOM 2241 N N . CYS A 1 282 ? -2.165 -9.431 9.231 1.00 93.56 282 CYS A N 1
ATOM 2242 C CA . CYS A 1 282 ? -0.846 -9.321 9.862 1.00 93.56 282 CYS A CA 1
ATOM 2243 C C . CYS A 1 282 ? -0.258 -7.907 9.721 1.00 93.56 282 CYS A C 1
ATOM 2245 O O . CYS A 1 282 ? 0.345 -7.392 10.662 1.00 93.56 282 CYS A O 1
ATOM 2247 N N . ALA A 1 283 ? -0.489 -7.255 8.576 1.00 95.38 283 ALA A N 1
ATOM 2248 C CA . ALA A 1 283 ? -0.037 -5.893 8.314 1.00 95.38 283 ALA A CA 1
ATOM 2249 C C . ALA A 1 283 ? -0.621 -4.870 9.303 1.00 95.38 283 ALA A C 1
ATOM 2251 O O . ALA A 1 283 ? 0.074 -3.921 9.657 1.00 95.38 283 ALA A O 1
ATOM 2252 N N . THR A 1 284 ? -1.845 -5.072 9.804 1.00 95.62 284 THR A N 1
ATOM 2253 C CA . THR A 1 284 ? -2.451 -4.200 10.827 1.00 95.62 284 THR A CA 1
ATOM 2254 C C . THR A 1 284 ? -1.645 -4.196 12.127 1.00 95.62 284 THR A C 1
ATOM 2256 O O . THR A 1 284 ? -1.510 -3.149 12.760 1.00 95.62 284 THR A O 1
ATOM 2259 N N . CYS A 1 285 ? -1.073 -5.344 12.505 1.00 92.62 285 CYS A N 1
ATOM 2260 C CA . CYS A 1 285 ? -0.271 -5.486 13.721 1.00 92.62 285 CYS A CA 1
ATOM 2261 C C . CYS A 1 285 ? 1.201 -5.112 13.510 1.00 92.62 285 CYS A C 1
ATOM 2263 O O . CYS A 1 285 ? 1.815 -4.533 14.404 1.00 92.62 285 CYS A O 1
ATOM 2265 N N . HIS A 1 286 ? 1.762 -5.474 12.352 1.00 95.38 286 HIS A N 1
ATOM 2266 C CA . HIS A 1 286 ? 3.205 -5.451 12.105 1.00 95.38 286 HIS A CA 1
ATOM 2267 C C . HIS A 1 286 ? 3.722 -4.209 11.368 1.00 95.38 286 HIS A C 1
ATOM 2269 O O . HIS A 1 286 ? 4.935 -4.006 11.340 1.00 95.38 286 HIS A O 1
ATOM 2275 N N . SER A 1 287 ? 2.859 -3.382 10.773 1.00 96.50 287 SER A N 1
ATOM 2276 C CA . SER A 1 287 ? 3.306 -2.151 10.102 1.00 96.50 287 SER A CA 1
ATOM 2277 C C . SER A 1 287 ? 3.665 -1.081 11.132 1.00 96.50 287 SER A C 1
ATOM 2279 O O . SER A 1 287 ? 2.800 -0.678 11.914 1.00 96.50 287 SER A O 1
ATOM 2281 N N . SER A 1 288 ? 4.910 -0.595 11.130 1.00 96.06 288 SER A N 1
ATOM 2282 C CA . SER A 1 288 ? 5.359 0.412 12.103 1.00 96.06 288 SER A CA 1
ATOM 2283 C C . SER A 1 288 ? 4.993 1.844 11.719 1.00 96.06 288 SER A C 1
ATOM 2285 O O . SER A 1 288 ? 4.872 2.702 12.593 1.00 96.06 288 SER A O 1
ATOM 2287 N N . TRP A 1 289 ? 4.754 2.114 10.434 1.00 96.31 289 TRP A N 1
ATOM 2288 C CA . TRP A 1 289 ? 4.291 3.421 9.968 1.00 96.31 289 TRP A CA 1
ATOM 2289 C C . TRP A 1 289 ? 3.658 3.359 8.573 1.00 96.31 289 TRP A C 1
ATOM 2291 O O . TRP A 1 289 ? 3.754 2.372 7.852 1.00 96.31 289 TRP A O 1
ATOM 2301 N N . THR A 1 290 ? 2.989 4.427 8.167 1.00 95.12 290 THR A N 1
ATOM 2302 C CA . THR A 1 290 ? 2.476 4.626 6.817 1.00 95.12 290 THR A CA 1
ATOM 2303 C C . THR A 1 290 ? 2.555 6.101 6.449 1.00 95.12 290 THR A C 1
ATOM 2305 O O . THR A 1 290 ? 2.547 6.964 7.333 1.00 95.12 290 THR A O 1
ATOM 2308 N N . SER A 1 291 ? 2.657 6.404 5.155 1.00 92.56 291 SER A N 1
ATOM 2309 C CA . SER A 1 291 ? 2.628 7.785 4.678 1.00 92.56 291 SER A CA 1
ATOM 2310 C C . SER A 1 291 ? 1.235 8.384 4.857 1.00 92.56 291 SER A C 1
ATOM 2312 O O . SER A 1 291 ? 0.223 7.729 4.606 1.00 92.56 291 SER A O 1
ATOM 2314 N N . ARG A 1 292 ? 1.191 9.658 5.235 1.00 90.94 292 ARG A N 1
ATOM 2315 C CA . ARG A 1 292 ? -0.030 10.453 5.325 1.00 90.94 292 ARG A CA 1
ATOM 2316 C C . ARG A 1 292 ? 0.098 11.701 4.471 1.00 90.94 292 ARG A C 1
ATOM 2318 O O . ARG A 1 292 ? 1.145 12.340 4.437 1.00 90.94 292 ARG A O 1
ATOM 2325 N N . CYS A 1 293 ? -0.986 12.005 3.774 1.00 88.44 293 CYS A N 1
ATOM 2326 C CA . CYS A 1 293 ? -1.146 13.192 2.955 1.00 88.44 293 CYS A CA 1
ATOM 2327 C C . CYS A 1 293 ? -2.551 13.722 3.221 1.00 88.44 293 CYS A C 1
ATOM 2329 O O . CYS A 1 293 ? -3.521 12.998 2.992 1.00 88.44 293 CYS A O 1
ATOM 2331 N N . ILE A 1 294 ? -2.656 14.938 3.746 1.00 89.75 294 ILE A N 1
ATOM 2332 C CA . ILE A 1 294 ? -3.940 15.568 4.080 1.00 89.75 294 ILE A CA 1
ATOM 2333 C C . ILE A 1 294 ? -4.014 16.965 3.466 1.00 89.75 294 ILE A C 1
ATOM 2335 O O . ILE A 1 294 ? -2.980 17.574 3.182 1.00 89.75 294 ILE A O 1
ATOM 2339 N N . GLY A 1 295 ? -5.239 17.449 3.255 1.00 83.06 295 GLY A N 1
ATOM 2340 C CA . GLY A 1 295 ? -5.504 18.791 2.744 1.00 83.06 295 GLY A CA 1
ATOM 2341 C C . GLY A 1 295 ? -4.947 19.018 1.341 1.00 83.06 295 GLY A C 1
ATOM 2342 O O . GLY A 1 295 ? -4.048 19.836 1.158 1.00 83.06 295 GLY A O 1
ATOM 2343 N N . CYS A 1 296 ? -5.452 18.280 0.351 1.00 88.50 296 CYS A N 1
ATOM 2344 C CA . CYS A 1 296 ? -5.089 18.492 -1.048 1.00 88.50 296 CYS A CA 1
ATOM 2345 C C . CYS A 1 296 ? -6.108 19.4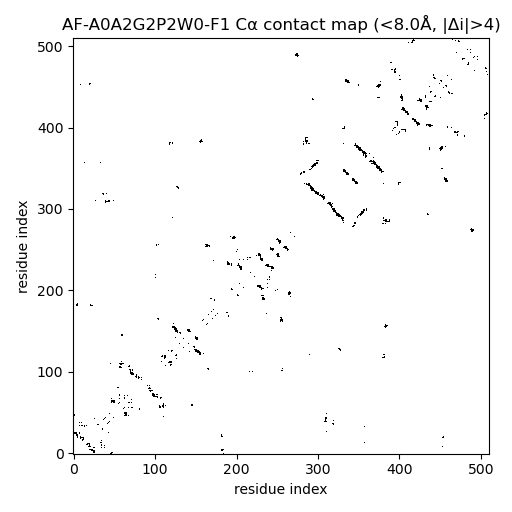07 -1.762 1.00 88.50 296 CYS A C 1
ATOM 2347 O O . CYS A 1 296 ? -7.319 19.314 -1.557 1.00 88.50 296 CYS A O 1
ATOM 2349 N N . HIS A 1 297 ? -5.629 20.316 -2.604 1.00 91.38 297 HIS A N 1
ATOM 2350 C CA . HIS A 1 297 ? -6.457 21.157 -3.463 1.00 91.38 297 HIS A CA 1
ATOM 2351 C C . HIS A 1 297 ? -6.019 20.998 -4.915 1.00 91.38 297 HIS A C 1
ATOM 2353 O O . HIS A 1 297 ? -4.829 21.089 -5.217 1.00 91.38 297 HIS A O 1
ATOM 2359 N N . ASN A 1 298 ? -6.984 20.759 -5.801 1.00 93.81 298 ASN A N 1
ATOM 2360 C CA . ASN A 1 298 ? -6.760 20.636 -7.234 1.00 93.81 298 ASN A CA 1
ATOM 2361 C C . ASN A 1 298 ? -7.477 21.764 -7.972 1.00 93.81 298 ASN A C 1
ATOM 2363 O O . ASN A 1 298 ? -8.698 21.897 -7.869 1.00 93.81 298 ASN A O 1
ATOM 2367 N N . GLU A 1 299 ? -6.722 22.512 -8.770 1.00 95.50 299 GLU A N 1
ATOM 2368 C CA . GLU A 1 299 ? -7.251 23.535 -9.672 1.00 95.50 299 GLU A CA 1
ATOM 2369 C C . GLU A 1 299 ? -6.642 23.370 -11.066 1.00 95.50 299 GLU A C 1
ATOM 2371 O O . GLU A 1 299 ? -5.519 22.883 -11.222 1.00 95.50 299 GLU A O 1
ATOM 2376 N N . PHE A 1 300 ? -7.374 23.769 -12.099 1.00 96.44 300 PHE A N 1
ATOM 2377 C CA . PHE A 1 300 ? -6.886 23.762 -13.465 1.00 96.44 300 PHE A CA 1
ATOM 2378 C C . PHE A 1 300 ? -6.342 25.136 -13.853 1.00 96.44 300 PHE A C 1
ATOM 2380 O O . PHE A 1 300 ? -7.089 26.096 -14.048 1.00 96.44 300 PHE A O 1
ATOM 2387 N N . ASP A 1 301 ? -5.030 25.213 -14.054 1.00 95.75 301 ASP A N 1
ATOM 2388 C CA . ASP A 1 301 ? -4.389 26.382 -14.639 1.00 95.75 301 ASP A CA 1
ATOM 2389 C C . ASP A 1 301 ? -4.476 26.291 -16.165 1.00 95.75 301 ASP A C 1
ATOM 2391 O O . ASP A 1 301 ? -3.660 25.636 -16.816 1.00 95.75 301 ASP A O 1
ATOM 2395 N N . LYS A 1 302 ? -5.471 26.968 -16.749 1.00 93.88 302 LYS A N 1
ATOM 2396 C CA . LYS A 1 302 ? -5.672 27.058 -18.208 1.00 93.88 302 LYS A CA 1
ATOM 2397 C C . LYS A 1 302 ? -4.566 27.824 -18.942 1.00 93.88 302 LYS A C 1
ATOM 2399 O O . LYS A 1 302 ? -4.479 27.740 -20.174 1.00 93.88 302 LYS A O 1
ATOM 2404 N N . ASP A 1 303 ? -3.777 28.616 -18.221 1.00 94.25 303 ASP A N 1
ATOM 2405 C CA . ASP A 1 303 ? -2.772 29.512 -18.776 1.00 94.25 303 ASP A CA 1
ATOM 2406 C C . ASP A 1 303 ? -1.350 28.965 -18.688 1.00 94.25 303 ASP A C 1
ATOM 2408 O O . ASP A 1 303 ? -0.498 29.474 -19.417 1.00 94.25 303 ASP A O 1
ATOM 2412 N N . GLU A 1 304 ? -1.129 27.868 -17.952 1.00 95.50 304 GLU A N 1
ATOM 2413 C CA . GLU A 1 304 ? 0.113 27.087 -17.947 1.00 95.50 304 GLU A CA 1
ATOM 2414 C C . GLU A 1 304 ? 0.585 26.804 -19.390 1.00 95.50 304 GLU A C 1
ATOM 2416 O O . GLU A 1 304 ? -0.020 25.986 -20.101 1.00 95.50 304 GLU A O 1
ATOM 2421 N N . PRO A 1 305 ? 1.652 27.478 -19.863 1.00 92.88 305 PRO A N 1
ATOM 2422 C CA . PRO A 1 305 ? 2.054 27.431 -21.264 1.00 92.88 305 PRO A CA 1
ATOM 2423 C C . PRO A 1 305 ? 2.840 26.168 -21.627 1.00 92.88 305 PRO A C 1
ATOM 2425 O O . PRO A 1 305 ? 3.060 25.920 -22.815 1.00 92.88 305 PRO A O 1
ATOM 2428 N N . ARG A 1 306 ? 3.316 25.401 -20.635 1.00 94.06 306 ARG A N 1
ATOM 2429 C CA . ARG A 1 306 ? 4.126 24.190 -20.832 1.00 94.06 306 ARG A CA 1
ATOM 2430 C C . ARG A 1 306 ? 3.621 23.031 -19.976 1.00 94.06 306 ARG A C 1
ATOM 2432 O O . ARG A 1 306 ? 4.408 22.332 -19.338 1.00 94.06 306 ARG A O 1
ATOM 2439 N N . ALA A 1 307 ? 2.314 22.796 -20.016 1.00 94.12 307 ALA A N 1
ATOM 2440 C CA . ALA A 1 307 ? 1.703 21.616 -19.423 1.00 94.12 307 ALA A CA 1
ATOM 2441 C C . ALA A 1 307 ? 2.276 20.354 -20.075 1.00 94.12 307 ALA A C 1
ATOM 2443 O O . ALA A 1 307 ? 2.386 20.293 -21.301 1.00 94.12 307 ALA A O 1
ATOM 2444 N N . PHE A 1 308 ? 2.643 19.346 -19.287 1.00 94.00 308 PHE A N 1
ATOM 2445 C CA . PHE A 1 308 ? 3.161 18.092 -19.826 1.00 94.00 308 PHE A CA 1
ATOM 2446 C C . PHE A 1 308 ? 2.130 16.979 -19.684 1.00 94.00 308 PHE A C 1
ATOM 2448 O O . PHE A 1 308 ? 1.712 16.630 -18.586 1.00 94.00 308 PHE A O 1
ATOM 2455 N N . ASP A 1 309 ? 1.749 16.417 -20.822 1.00 94.44 309 ASP A N 1
ATOM 2456 C CA . ASP A 1 309 ? 0.816 15.310 -20.940 1.00 94.44 309 ASP A CA 1
ATOM 2457 C C . ASP A 1 309 ? 1.542 13.989 -20.669 1.00 94.44 309 ASP A C 1
ATOM 2459 O O . ASP A 1 309 ? 2.358 13.534 -21.478 1.00 94.44 309 ASP A O 1
ATOM 2463 N N . LEU A 1 310 ? 1.273 13.375 -19.519 1.00 92.25 310 LEU A N 1
ATOM 2464 C CA . LEU A 1 310 ? 1.952 12.160 -19.080 1.00 92.25 310 LEU A CA 1
ATOM 2465 C C . LEU A 1 310 ? 1.547 10.925 -19.882 1.00 92.25 310 LEU A C 1
ATOM 2467 O O . LEU A 1 310 ? 2.324 9.970 -19.883 1.00 92.25 310 LEU A O 1
ATOM 2471 N N . LEU A 1 311 ? 0.398 10.920 -20.563 1.00 92.62 311 LEU A N 1
ATOM 2472 C CA . LEU A 1 311 ? -0.002 9.791 -21.403 1.00 92.62 311 LEU A CA 1
ATOM 2473 C C . LEU A 1 311 ? 0.692 9.868 -22.767 1.00 92.62 311 LEU A C 1
ATOM 2475 O O . LEU A 1 311 ? 1.398 8.942 -23.162 1.00 92.62 311 LEU A O 1
ATOM 2479 N N . ASP A 1 312 ? 0.555 11.003 -23.454 1.00 91.25 312 ASP A N 1
ATOM 2480 C CA . ASP A 1 312 ? 1.080 11.174 -24.814 1.00 91.25 312 ASP A CA 1
ATOM 2481 C C . ASP A 1 312 ? 2.571 11.558 -24.842 1.00 91.25 312 ASP A C 1
ATOM 2483 O O . ASP A 1 312 ? 3.203 11.530 -25.902 1.00 91.25 312 ASP A O 1
ATOM 2487 N N . LYS A 1 313 ? 3.140 11.931 -23.688 1.00 90.19 313 LYS A N 1
ATOM 2488 C CA . LYS A 1 313 ? 4.510 12.449 -23.522 1.00 90.19 313 LYS A CA 1
ATOM 2489 C C . LYS A 1 313 ? 4.785 13.690 -24.371 1.00 90.19 313 LYS A C 1
ATOM 2491 O O . LYS A 1 313 ? 5.823 13.787 -25.028 1.00 90.19 313 LYS A O 1
ATOM 2496 N N . LYS A 1 314 ? 3.853 14.644 -24.377 1.00 92.50 314 LYS A N 1
ATOM 2497 C CA . LYS A 1 314 ? 3.960 15.880 -25.167 1.00 92.50 314 LYS A CA 1
ATOM 2498 C C . LYS A 1 314 ? 3.666 17.114 -24.327 1.00 92.50 314 LYS A C 1
ATOM 2500 O O . LYS A 1 314 ? 2.860 17.072 -23.404 1.00 92.50 314 LYS A O 1
ATOM 2505 N N . TYR A 1 315 ? 4.299 18.225 -24.685 1.00 95.50 315 TYR A N 1
ATOM 2506 C CA . TYR A 1 315 ? 3.941 19.521 -24.121 1.00 95.50 315 TYR A CA 1
ATOM 2507 C C . TYR A 1 315 ? 2.664 20.056 -24.774 1.00 95.50 315 TYR A C 1
ATOM 2509 O O . TYR A 1 315 ? 2.443 19.891 -25.976 1.00 95.50 315 TYR A O 1
ATOM 2517 N N . GLY A 1 316 ? 1.844 20.718 -23.972 1.00 93.62 316 GLY A N 1
ATOM 2518 C CA . GLY A 1 316 ? 0.627 21.408 -24.362 1.00 93.62 316 GLY A CA 1
ATOM 2519 C C . GLY A 1 316 ? 0.384 22.627 -23.474 1.00 93.62 316 GLY A C 1
ATOM 2520 O O . GLY A 1 316 ? 1.270 23.069 -22.743 1.00 93.62 316 GLY A O 1
ATOM 2521 N N . LYS A 1 317 ? -0.834 23.165 -23.549 1.00 93.94 317 LYS A N 1
ATOM 2522 C CA . LYS A 1 317 ? -1.309 24.259 -22.697 1.00 93.94 317 LYS A CA 1
ATOM 2523 C C . LYS A 1 317 ? -2.376 23.730 -21.740 1.00 93.94 317 LYS A C 1
ATOM 2525 O O . LYS A 1 317 ? -3.184 22.896 -22.149 1.00 93.94 317 LYS A O 1
ATOM 2530 N N . GLY A 1 318 ? -2.400 24.251 -20.519 1.00 95.00 318 GLY A N 1
ATOM 2531 C CA . GLY A 1 318 ? -3.418 23.933 -19.526 1.00 95.00 318 GLY A CA 1
ATOM 2532 C C . GLY A 1 318 ? -3.080 22.684 -18.715 1.00 95.00 318 GLY A C 1
ATOM 2533 O O . GLY A 1 318 ? -2.899 21.603 -19.293 1.00 95.00 318 GLY A O 1
ATOM 2534 N N . GLN A 1 319 ? -2.996 22.822 -17.393 1.00 96.31 319 GLN A N 1
ATOM 2535 C CA . GLN A 1 319 ? -2.631 21.726 -16.499 1.00 96.31 319 GLN A CA 1
ATOM 2536 C C . GLN A 1 319 ? -3.417 21.762 -15.193 1.00 96.31 319 GLN A C 1
ATOM 2538 O O . GLN A 1 319 ? -3.546 22.818 -14.577 1.00 96.31 319 GLN A O 1
ATOM 2543 N N . TRP A 1 320 ? -3.845 20.595 -14.722 1.00 96.62 320 TRP A N 1
ATOM 2544 C CA . TRP A 1 320 ? -4.206 20.433 -13.317 1.00 96.62 320 TRP A CA 1
ATOM 2545 C C . TRP A 1 320 ? -2.979 20.628 -12.421 1.00 96.62 320 TRP A C 1
ATOM 2547 O O . TRP A 1 320 ? -1.912 20.059 -12.666 1.00 96.62 320 TRP A O 1
ATOM 2557 N N . LYS A 1 321 ? -3.132 21.443 -11.381 1.00 94.62 321 LYS A N 1
ATOM 2558 C CA . LYS A 1 321 ? -2.138 21.680 -10.337 1.00 94.62 321 LYS A CA 1
ATOM 2559 C C . LYS A 1 321 ? -2.656 21.097 -9.034 1.00 94.62 321 LYS A C 1
ATOM 2561 O O . LYS A 1 321 ? -3.803 21.325 -8.662 1.00 94.62 321 LYS A O 1
ATOM 2566 N N . GLU A 1 322 ? -1.789 20.352 -8.363 1.00 91.44 322 GLU A N 1
ATOM 2567 C CA . GLU A 1 322 ? -2.048 19.808 -7.038 1.00 91.44 322 GLU A CA 1
ATOM 2568 C C . GLU A 1 322 ? -1.289 20.635 -5.997 1.00 91.44 322 GLU A C 1
ATOM 2570 O O . GLU A 1 322 ? -0.077 20.839 -6.114 1.00 91.44 322 GLU A O 1
ATOM 2575 N N . TYR A 1 323 ? -1.997 21.077 -4.964 1.00 90.56 323 TYR A N 1
ATOM 2576 C CA . TYR A 1 323 ? -1.425 21.719 -3.790 1.00 90.56 323 TYR A CA 1
ATOM 2577 C C . TYR A 1 323 ? -1.681 20.838 -2.580 1.00 90.56 323 TYR A C 1
ATOM 2579 O O . TYR A 1 323 ? -2.825 20.500 -2.292 1.00 90.56 323 TYR A O 1
ATOM 2587 N N . VAL A 1 324 ? -0.622 20.481 -1.861 1.00 87.06 324 VAL A N 1
ATOM 2588 C CA . VAL A 1 324 ? -0.705 19.620 -0.678 1.00 87.06 324 VAL A CA 1
ATOM 2589 C C . VAL A 1 324 ? -0.399 20.440 0.567 1.00 87.06 324 VAL A C 1
ATOM 2591 O O . VAL A 1 324 ? 0.615 21.137 0.607 1.00 87.06 324 VAL A O 1
ATOM 2594 N N . ALA A 1 325 ? -1.254 20.338 1.585 1.00 86.69 325 ALA A N 1
ATOM 2595 C CA . ALA A 1 325 ? -1.051 21.014 2.860 1.00 86.69 325 ALA A CA 1
ATOM 2596 C C . ALA A 1 325 ? 0.029 20.331 3.709 1.00 86.69 325 ALA A C 1
ATOM 2598 O O . ALA A 1 325 ? 0.928 21.003 4.215 1.00 86.69 325 ALA A O 1
ATOM 2599 N N . GLU A 1 326 ? -0.035 19.005 3.861 1.00 89.69 326 GLU A N 1
ATOM 2600 C CA . GLU A 1 326 ? 0.879 18.283 4.749 1.00 89.69 326 GLU A CA 1
ATOM 2601 C C . GLU A 1 326 ? 1.250 16.890 4.223 1.00 89.69 326 GLU A C 1
ATOM 2603 O O . GLU A 1 326 ? 0.384 16.090 3.860 1.00 89.69 326 GLU A O 1
ATOM 2608 N N . PHE A 1 327 ? 2.552 16.584 4.274 1.00 91.44 327 PHE A N 1
ATOM 2609 C CA . PHE A 1 327 ? 3.083 15.224 4.213 1.00 91.44 327 PHE A CA 1
ATOM 2610 C C . PHE A 1 327 ? 3.634 14.812 5.576 1.00 91.44 327 PHE A C 1
ATOM 2612 O O . PHE A 1 327 ? 4.546 15.449 6.108 1.00 91.44 327 PHE A O 1
ATOM 2619 N N . SER A 1 328 ? 3.137 13.700 6.107 1.00 92.12 328 SER A N 1
ATOM 2620 C CA . SER A 1 328 ? 3.567 13.160 7.396 1.00 92.12 328 SER A CA 1
ATOM 2621 C C . SER A 1 328 ? 3.549 11.630 7.409 1.00 92.12 328 SER A C 1
ATOM 2623 O O . SER A 1 328 ? 3.414 10.968 6.373 1.00 92.12 328 SER A O 1
ATOM 2625 N N . SER A 1 329 ? 3.759 11.048 8.585 1.00 94.12 329 SER A N 1
ATOM 2626 C CA . SER A 1 329 ? 3.704 9.609 8.821 1.00 94.12 329 SER A CA 1
ATOM 2627 C C . SER A 1 329 ? 3.063 9.323 10.164 1.00 94.12 329 SER A C 1
ATOM 2629 O O . SER A 1 329 ? 3.329 10.029 11.135 1.00 94.12 329 SER A O 1
ATOM 2631 N N . SER A 1 330 ? 2.309 8.237 10.253 1.00 93.50 330 SER A N 1
ATOM 2632 C CA . SER A 1 330 ? 1.858 7.695 11.536 1.00 93.50 330 SER A CA 1
ATOM 2633 C C . SER A 1 330 ? 1.723 6.185 11.450 1.00 93.50 330 SER A C 1
ATOM 2635 O O . SER A 1 330 ? 1.895 5.602 10.384 1.00 93.50 330 SER A O 1
ATOM 2637 N N . LEU A 1 331 ? 1.347 5.541 12.551 1.00 94.56 331 LEU A N 1
ATOM 2638 C CA . LEU A 1 331 ? 0.762 4.210 12.449 1.00 94.56 331 LEU A CA 1
ATOM 2639 C C . LEU A 1 331 ? -0.511 4.263 11.585 1.00 94.56 331 LEU A C 1
ATOM 2641 O O . LEU A 1 331 ? -1.202 5.291 11.590 1.00 94.56 331 LEU A O 1
ATOM 2645 N N . PRO A 1 332 ? -0.833 3.190 10.847 1.00 95.19 332 PRO A N 1
ATOM 2646 C CA . PRO A 1 332 ? -2.009 3.181 9.995 1.00 95.19 332 PRO A CA 1
ATOM 2647 C C . PRO A 1 332 ? -3.302 3.230 10.813 1.00 95.19 332 PRO A C 1
ATOM 2649 O O . PRO A 1 332 ? -3.402 2.627 11.894 1.00 95.19 332 PRO A O 1
ATOM 2652 N N . ALA A 1 333 ? -4.303 3.905 10.240 1.00 96.88 333 ALA A N 1
ATOM 2653 C CA . ALA A 1 333 ? -5.690 3.715 10.633 1.00 96.88 333 ALA A CA 1
ATOM 2654 C C . ALA A 1 333 ? -6.123 2.279 10.314 1.00 96.88 333 ALA A C 1
ATOM 2656 O O . ALA A 1 333 ? -5.452 1.566 9.567 1.00 96.88 333 ALA A O 1
ATOM 2657 N N . MET A 1 334 ? -7.233 1.836 10.888 1.00 97.50 334 MET A N 1
ATOM 2658 C CA . MET A 1 334 ? -7.782 0.511 10.630 1.00 97.50 334 MET A CA 1
ATOM 2659 C C . MET A 1 334 ? -9.148 0.646 9.972 1.00 97.50 334 MET A C 1
ATOM 2661 O O . MET A 1 334 ? -9.995 1.418 10.421 1.00 97.50 334 MET A O 1
ATOM 2665 N N . GLY A 1 335 ? -9.357 -0.119 8.908 1.00 97.06 335 GLY A N 1
ATOM 2666 C CA . GLY A 1 335 ? -10.642 -0.229 8.237 1.00 97.06 335 GLY A CA 1
ATOM 2667 C C . GLY A 1 335 ? -11.100 -1.672 8.158 1.00 97.06 335 GLY A C 1
ATOM 2668 O O . GLY A 1 335 ? -10.343 -2.607 8.413 1.00 97.06 335 GLY A O 1
ATOM 2669 N N . VAL A 1 336 ? -12.366 -1.840 7.813 1.00 97.12 336 VAL A N 1
ATOM 2670 C CA . VAL A 1 336 ? -13.011 -3.131 7.645 1.00 97.12 336 VAL A CA 1
ATOM 2671 C C . VAL A 1 336 ? -13.221 -3.380 6.162 1.00 97.12 336 VAL A C 1
ATOM 2673 O O . VAL A 1 336 ? -13.994 -2.670 5.518 1.00 97.12 336 VAL A O 1
ATOM 2676 N N . ARG A 1 337 ? -12.582 -4.425 5.642 1.00 96.00 337 ARG A N 1
ATOM 2677 C CA . ARG A 1 337 ? -12.943 -5.035 4.368 1.00 96.00 337 ARG A CA 1
ATOM 2678 C C . ARG A 1 337 ? -14.070 -6.032 4.590 1.00 96.00 337 ARG A C 1
ATOM 2680 O O . ARG A 1 337 ? -13.977 -6.864 5.490 1.00 96.00 337 ARG A O 1
ATOM 2687 N N . GLU A 1 338 ? -15.125 -5.962 3.794 1.00 94.69 338 GLU A N 1
ATOM 2688 C CA . GLU A 1 338 ? -16.286 -6.842 3.895 1.00 94.69 338 GLU A CA 1
ATOM 2689 C C . GLU A 1 338 ? -16.751 -7.261 2.501 1.00 94.69 338 GLU A C 1
ATOM 2691 O O . GLU A 1 338 ? -17.227 -6.452 1.709 1.00 94.69 338 GLU A O 1
ATOM 2696 N N . ASN A 1 339 ? -16.594 -8.547 2.198 1.00 91.44 339 ASN A N 1
ATOM 2697 C CA . ASN A 1 339 ? -16.953 -9.129 0.912 1.00 91.44 339 ASN A CA 1
ATOM 2698 C C . ASN A 1 339 ? -17.426 -10.586 1.092 1.00 91.44 339 ASN A C 1
ATOM 2700 O O . ASN A 1 339 ? -17.658 -11.054 2.206 1.00 91.44 339 ASN A O 1
ATOM 2704 N N . ASN A 1 340 ? -17.581 -11.318 -0.014 1.00 88.69 340 ASN A N 1
ATOM 2705 C CA . ASN A 1 340 ? -18.056 -12.706 0.008 1.00 88.69 340 ASN A CA 1
ATOM 2706 C C . ASN A 1 340 ? -17.102 -13.684 0.723 1.00 88.69 340 ASN A C 1
ATOM 2708 O O . ASN A 1 340 ? -17.538 -14.764 1.116 1.00 88.69 340 ASN A O 1
ATOM 2712 N N . GLU A 1 341 ? -15.821 -13.337 0.872 1.00 85.31 341 GLU A N 1
ATOM 2713 C CA . GLU A 1 341 ? -14.817 -14.146 1.578 1.00 85.31 341 GLU A CA 1
ATOM 2714 C C . GLU A 1 341 ? -14.910 -13.950 3.097 1.00 85.31 341 GLU A C 1
ATOM 2716 O O . GLU A 1 341 ? -14.530 -14.829 3.869 1.00 85.31 341 GLU A O 1
ATOM 2721 N N . GLY A 1 342 ? -15.484 -12.828 3.533 1.00 91.50 342 GLY A N 1
ATOM 2722 C CA . GLY A 1 342 ? -15.733 -12.532 4.929 1.00 91.50 342 GLY A CA 1
ATOM 2723 C C . GLY A 1 342 ? -15.430 -11.083 5.268 1.00 91.50 342 GLY A C 1
ATOM 2724 O O . GLY A 1 342 ? -15.540 -10.177 4.441 1.00 91.50 342 GLY A O 1
ATOM 2725 N N . LYS A 1 343 ? -15.073 -10.876 6.532 1.00 94.75 343 LYS A N 1
ATOM 2726 C CA . LYS A 1 343 ? -14.826 -9.560 7.105 1.00 94.75 343 LYS A CA 1
ATOM 2727 C C . LYS A 1 343 ? -13.444 -9.523 7.733 1.00 94.75 343 LYS A C 1
ATOM 2729 O O . LYS A 1 343 ? -13.189 -10.308 8.647 1.00 94.75 343 LYS A O 1
ATOM 2734 N N . TYR A 1 344 ? -12.615 -8.582 7.299 1.00 95.31 344 TYR A N 1
ATOM 2735 C CA . TYR A 1 344 ? -11.215 -8.458 7.695 1.00 95.31 344 TYR A CA 1
ATOM 2736 C C . TYR A 1 344 ? -10.880 -7.025 8.107 1.00 95.31 344 TYR A C 1
ATOM 2738 O O . TYR A 1 344 ? -11.432 -6.075 7.563 1.00 95.31 344 TYR A O 1
ATOM 2746 N N . ILE A 1 345 ? -9.992 -6.864 9.084 1.00 96.88 345 ILE A N 1
ATOM 2747 C CA . ILE A 1 345 ? -9.460 -5.575 9.522 1.00 96.88 345 ILE A CA 1
ATOM 2748 C C . ILE A 1 345 ? -8.090 -5.393 8.878 1.00 96.88 345 ILE A C 1
ATOM 2750 O O . ILE A 1 345 ? -7.187 -6.206 9.090 1.00 96.88 345 ILE A O 1
ATOM 2754 N N . GLU A 1 346 ? -7.945 -4.326 8.099 1.00 96.81 346 GLU A N 1
ATOM 2755 C CA . GLU A 1 346 ? -6.746 -4.022 7.315 1.00 96.81 346 GLU A CA 1
ATOM 2756 C C . GLU A 1 346 ? -6.283 -2.575 7.550 1.00 96.81 346 GLU A C 1
ATOM 2758 O O . GLU A 1 346 ? -7.096 -1.724 7.939 1.00 96.81 346 GLU A O 1
ATOM 2763 N N . PRO A 1 347 ? -4.994 -2.265 7.304 1.00 97.06 347 PRO A N 1
ATOM 2764 C CA . PRO A 1 347 ? -4.504 -0.896 7.351 1.00 97.06 347 PRO A CA 1
ATOM 2765 C C . PRO A 1 347 ? -5.255 0.003 6.365 1.00 97.06 347 PRO A C 1
ATOM 2767 O O . PRO A 1 347 ? -5.488 -0.359 5.211 1.00 97.06 347 PRO A O 1
ATOM 2770 N N . ALA A 1 348 ? -5.576 1.206 6.820 1.00 96.69 348 ALA A N 1
ATOM 2771 C CA . ALA A 1 348 ? -6.184 2.271 6.046 1.00 96.69 348 ALA A CA 1
ATOM 2772 C C . ALA A 1 348 ? -5.294 3.517 6.085 1.00 96.69 348 ALA A C 1
ATOM 2774 O O . ALA A 1 348 ? -4.686 3.836 7.113 1.00 96.69 348 ALA A O 1
ATOM 2775 N N . ILE A 1 349 ? -5.259 4.246 4.973 1.00 95.06 349 ILE A N 1
ATOM 2776 C CA . ILE A 1 349 ? -4.583 5.542 4.863 1.00 95.06 349 ILE A CA 1
ATOM 2777 C C . ILE A 1 349 ? -5.519 6.587 4.261 1.00 95.06 349 ILE A C 1
ATOM 2779 O O . ILE A 1 349 ? -6.424 6.207 3.510 1.00 95.06 349 ILE A O 1
ATOM 2783 N N . PRO A 1 350 ? -5.282 7.889 4.509 1.00 93.56 350 PRO A N 1
ATOM 2784 C CA . PRO A 1 350 ? -5.838 8.940 3.668 1.00 93.56 350 PRO A CA 1
ATOM 2785 C C . PRO A 1 350 ? -5.522 8.640 2.197 1.00 93.56 350 PRO A C 1
ATOM 2787 O O . PRO A 1 350 ? -4.357 8.604 1.803 1.00 93.56 350 PRO A O 1
ATOM 2790 N N . GLY A 1 351 ? -6.556 8.353 1.406 1.00 87.62 351 GLY A N 1
ATOM 2791 C CA . GLY A 1 351 ? -6.426 8.118 -0.029 1.00 87.62 351 GLY A CA 1
ATOM 2792 C C . GLY A 1 351 ? -6.587 9.429 -0.786 1.00 87.62 351 GLY A C 1
ATOM 2793 O O . GLY A 1 351 ? -5.683 9.864 -1.491 1.00 87.62 351 GLY A O 1
ATOM 2794 N N . MET A 1 352 ? -7.738 10.070 -0.593 1.00 90.00 352 MET A N 1
ATOM 2795 C CA . MET A 1 352 ? -8.115 11.349 -1.185 1.00 90.00 352 MET A CA 1
ATOM 2796 C C . MET A 1 352 ? -8.853 12.173 -0.133 1.00 90.00 352 MET A C 1
ATOM 2798 O O . MET A 1 352 ? -10.032 11.940 0.111 1.00 90.00 352 MET A O 1
ATOM 2802 N N . ILE A 1 353 ? -8.156 13.108 0.510 1.00 92.88 353 ILE A N 1
ATOM 2803 C CA . ILE A 1 353 ? -8.775 14.165 1.320 1.00 92.88 353 ILE A CA 1
ATOM 2804 C C . ILE A 1 353 ? -8.502 15.457 0.574 1.00 92.88 353 ILE A C 1
ATOM 2806 O O . ILE A 1 353 ? -7.420 16.037 0.704 1.00 92.88 353 ILE A O 1
ATOM 2810 N N . LEU A 1 354 ? -9.421 15.809 -0.321 1.00 93.06 354 LEU A N 1
ATOM 2811 C CA . LEU A 1 354 ? -9.144 16.841 -1.300 1.00 93.06 354 LEU A CA 1
ATOM 2812 C C . LEU A 1 354 ? -10.370 17.622 -1.748 1.00 93.06 354 LEU A C 1
ATOM 2814 O O . LEU A 1 354 ? -11.499 17.133 -1.730 1.00 93.06 354 LEU A O 1
ATOM 2818 N N . THR A 1 355 ? -10.097 18.839 -2.200 1.00 94.75 355 THR A N 1
ATOM 2819 C CA . THR A 1 355 ? -11.030 19.668 -2.959 1.00 94.75 355 THR A CA 1
ATOM 2820 C C . THR A 1 355 ? -10.638 19.689 -4.434 1.00 94.75 355 THR A C 1
ATOM 2822 O O . THR A 1 355 ? -9.451 19.695 -4.765 1.00 94.75 355 THR A O 1
ATOM 2825 N N . ILE A 1 356 ? -11.635 19.704 -5.317 1.00 95.75 356 ILE A N 1
ATOM 2826 C CA . ILE A 1 356 ? -11.462 19.822 -6.768 1.00 95.75 356 ILE A CA 1
ATOM 2827 C C . ILE A 1 356 ? -12.265 21.020 -7.245 1.00 95.75 356 ILE A C 1
ATOM 2829 O O . ILE A 1 356 ? -13.493 21.000 -7.166 1.00 95.75 356 ILE A O 1
ATOM 2833 N N . ASP A 1 357 ? -11.596 22.034 -7.784 1.00 95.62 357 ASP A N 1
ATOM 2834 C CA . ASP A 1 357 ? -12.262 23.111 -8.510 1.00 95.62 357 ASP A CA 1
ATOM 2835 C C . ASP A 1 357 ? -12.513 22.687 -9.964 1.00 95.62 357 ASP A C 1
ATOM 2837 O O . ASP A 1 357 ? -11.689 22.890 -10.856 1.00 95.62 357 ASP A O 1
ATOM 2841 N N . LYS A 1 358 ? -13.678 22.097 -10.229 1.00 94.00 358 LYS A N 1
ATOM 2842 C CA . LYS A 1 358 ? -14.109 21.704 -11.583 1.00 94.00 358 LYS A CA 1
ATOM 2843 C C . LYS A 1 358 ? -14.482 22.916 -12.441 1.00 94.00 358 LYS A C 1
ATOM 2845 O O . LYS A 1 358 ? -14.466 22.845 -13.676 1.00 94.00 358 LYS A O 1
ATOM 2850 N N . GLY A 1 359 ? -14.815 24.034 -11.800 1.00 92.44 359 GLY A N 1
ATOM 2851 C CA . GLY A 1 359 ? -15.129 25.299 -12.453 1.00 92.44 359 GLY A CA 1
ATOM 2852 C C . GLY A 1 359 ? -13.941 25.831 -13.242 1.00 92.44 359 GLY A C 1
ATOM 2853 O O . GLY A 1 359 ? -14.090 26.181 -14.416 1.00 92.44 359 GLY A O 1
ATOM 2854 N N . SER A 1 360 ? -12.752 25.759 -12.642 1.00 93.56 360 SER A N 1
ATOM 2855 C CA . SER A 1 360 ? -11.486 26.164 -13.262 1.00 93.56 360 SER A CA 1
ATOM 2856 C C . SER A 1 360 ? -11.216 25.474 -14.614 1.00 93.56 360 SER A C 1
ATOM 2858 O O . SER A 1 360 ? -10.713 26.105 -15.547 1.00 93.56 360 SER A O 1
ATOM 2860 N N . TYR A 1 361 ? -11.642 24.214 -14.781 1.00 93.94 361 TYR A N 1
ATOM 2861 C CA . TYR A 1 361 ? -11.525 23.474 -16.045 1.00 93.94 361 TYR A CA 1
ATOM 2862 C C . TYR A 1 361 ? -12.581 23.874 -17.082 1.00 93.94 361 TYR A C 1
ATOM 2864 O O . TYR A 1 361 ? -12.309 23.934 -18.281 1.00 93.94 361 TYR A O 1
ATOM 2872 N N . THR A 1 362 ? -13.805 24.153 -16.630 1.00 90.44 362 THR A N 1
ATOM 2873 C CA . THR A 1 362 ? -14.944 24.487 -17.505 1.00 90.44 362 THR A CA 1
ATOM 2874 C C . THR A 1 362 ? -15.029 25.973 -17.862 1.00 90.44 362 THR A C 1
ATOM 2876 O O . THR A 1 362 ? -15.916 26.378 -18.615 1.00 90.44 362 THR A O 1
ATOM 2879 N N . GLY A 1 363 ? -14.084 26.784 -17.377 1.00 88.00 363 GLY A N 1
ATOM 2880 C CA . GLY A 1 363 ? -14.005 28.220 -17.644 1.00 88.00 363 GLY A CA 1
ATOM 2881 C C . GLY A 1 363 ? -14.916 29.076 -16.762 1.00 88.00 363 GLY A C 1
ATOM 2882 O O . GLY A 1 363 ? -15.124 30.244 -17.090 1.00 88.00 363 GLY A O 1
ATOM 2883 N N . LYS A 1 364 ? -15.446 28.506 -15.674 1.00 90.44 364 LYS A N 1
ATOM 2884 C CA . LYS A 1 364 ? -16.145 29.240 -14.610 1.00 90.44 364 LYS A CA 1
ATOM 2885 C C . LYS A 1 364 ? -15.149 30.003 -13.730 1.00 90.44 364 LYS A C 1
ATOM 2887 O O . LYS A 1 364 ? -13.935 29.831 -13.872 1.00 90.44 364 LYS A O 1
ATOM 2892 N N . GLU A 1 365 ? -15.652 30.855 -12.838 1.00 87.88 365 GLU A N 1
ATOM 2893 C CA . GLU A 1 365 ? -14.786 31.511 -11.857 1.00 87.88 365 GLU A CA 1
ATOM 2894 C C . GLU A 1 365 ? -14.211 30.482 -10.870 1.00 87.88 365 GLU A C 1
ATOM 2896 O O . GLU A 1 365 ? -14.869 29.502 -10.513 1.00 87.88 365 GLU A O 1
ATOM 2901 N N . ILE A 1 366 ? -12.961 30.698 -10.447 1.00 87.12 366 ILE A N 1
ATOM 2902 C CA . ILE A 1 366 ? -12.303 29.846 -9.449 1.00 87.12 366 ILE A CA 1
ATOM 2903 C C . ILE A 1 366 ? -13.134 29.875 -8.163 1.00 87.12 366 ILE A C 1
ATOM 2905 O O . ILE A 1 366 ? -13.507 30.944 -7.677 1.00 87.12 366 ILE A O 1
ATOM 2909 N N . GLY A 1 367 ? -13.426 28.698 -7.620 1.00 87.88 367 GLY A N 1
ATOM 2910 C CA . GLY A 1 367 ? -14.254 28.517 -6.432 1.00 87.88 367 GLY A CA 1
ATOM 2911 C C . GLY A 1 367 ? -15.757 28.376 -6.699 1.00 87.88 367 GLY A C 1
ATOM 2912 O O . GLY A 1 367 ? -16.498 28.074 -5.766 1.00 87.88 367 GLY A O 1
ATOM 2913 N N . GLU A 1 368 ? -16.232 28.559 -7.937 1.00 90.00 368 GLU A N 1
ATOM 2914 C CA . GLU A 1 368 ? -17.669 28.510 -8.258 1.00 90.00 368 GLU A CA 1
ATOM 2915 C C . GLU A 1 368 ? -18.229 27.074 -8.294 1.00 90.00 368 GLU A C 1
ATOM 2917 O O . GLU A 1 368 ? -19.398 26.846 -7.984 1.00 90.00 368 GLU A O 1
ATOM 2922 N N . ASP A 1 369 ? -17.406 26.089 -8.664 1.00 93.12 369 ASP A N 1
ATOM 2923 C CA . ASP A 1 369 ? -17.799 24.678 -8.798 1.00 93.12 369 ASP A CA 1
ATOM 2924 C C . ASP A 1 369 ? -16.737 23.775 -8.164 1.00 93.12 369 ASP A C 1
ATOM 2926 O O . ASP A 1 369 ? -15.923 23.143 -8.843 1.00 93.12 369 ASP A O 1
ATOM 2930 N N . VAL A 1 370 ? -16.738 23.768 -6.830 1.00 94.00 370 VAL A N 1
ATOM 2931 C CA . VAL A 1 370 ? -15.813 22.994 -5.999 1.00 94.00 370 VAL A CA 1
ATOM 2932 C C . VAL A 1 370 ? -16.529 21.783 -5.410 1.00 94.00 370 VAL A C 1
ATOM 2934 O O . VAL A 1 370 ? -17.607 21.914 -4.830 1.00 94.00 370 VAL A O 1
ATOM 2937 N N . SER A 1 371 ? -15.923 20.601 -5.523 1.00 94.19 371 SER A N 1
ATOM 2938 C CA . SER A 1 371 ? -16.328 19.420 -4.752 1.00 94.19 371 SER A CA 1
ATOM 2939 C C . SER A 1 371 ? -15.277 19.057 -3.711 1.00 94.19 371 SER A C 1
ATOM 2941 O O . SER A 1 371 ? -14.084 19.265 -3.921 1.00 94.19 371 SER A O 1
ATOM 2943 N N . PHE A 1 372 ? -15.726 18.507 -2.585 1.00 94.38 372 PHE A N 1
ATOM 2944 C CA . PHE A 1 372 ? -14.871 17.965 -1.536 1.00 94.38 372 PHE A CA 1
ATOM 2945 C C . PHE A 1 372 ? -15.094 16.460 -1.415 1.00 94.38 372 PHE A C 1
ATOM 2947 O O . PHE A 1 372 ? -16.234 15.992 -1.417 1.00 94.38 372 PHE A O 1
ATOM 2954 N N . HIS A 1 373 ? -14.002 15.710 -1.291 1.00 94.38 373 HIS A N 1
ATOM 2955 C CA . HIS A 1 373 ? -14.026 14.265 -1.115 1.00 94.38 373 HIS A CA 1
ATOM 2956 C C . HIS A 1 373 ? -13.079 13.851 0.007 1.00 94.38 373 HIS A C 1
ATOM 2958 O O . HIS A 1 373 ? -11.940 14.312 0.079 1.00 94.38 373 HIS A O 1
ATOM 2964 N N . ARG A 1 374 ? -13.557 12.926 0.844 1.00 94.06 374 ARG A N 1
ATOM 2965 C CA . ARG A 1 374 ? -12.790 12.274 1.906 1.00 94.06 374 ARG A CA 1
ATOM 2966 C C . ARG A 1 374 ? -12.902 10.761 1.759 1.00 94.06 374 ARG A C 1
ATOM 2968 O O . ARG A 1 374 ? -13.840 10.138 2.251 1.00 94.06 374 ARG A O 1
ATOM 2975 N N . LEU A 1 375 ? -11.933 10.175 1.069 1.00 94.75 375 LEU A N 1
ATOM 2976 C CA . LEU A 1 375 ? -11.836 8.747 0.806 1.00 94.75 375 LEU A CA 1
ATOM 2977 C C . LEU A 1 375 ? -10.563 8.184 1.434 1.00 94.75 375 LEU A C 1
ATOM 2979 O O . LEU A 1 375 ? -9.459 8.631 1.125 1.00 94.75 375 LEU A O 1
ATOM 2983 N N . TYR A 1 376 ? -10.695 7.166 2.277 1.00 95.69 376 TYR A N 1
ATOM 2984 C CA . TYR A 1 376 ? -9.548 6.375 2.726 1.00 95.69 376 TYR A CA 1
ATOM 2985 C C . TYR A 1 376 ? -9.345 5.174 1.811 1.00 95.69 376 TYR A C 1
ATOM 2987 O O . TYR A 1 376 ? -10.300 4.608 1.272 1.00 95.69 376 TYR A O 1
ATOM 2995 N N . ALA A 1 377 ? -8.095 4.763 1.650 1.00 94.81 377 ALA A N 1
ATOM 2996 C CA . ALA A 1 377 ? -7.738 3.594 0.865 1.00 94.81 377 ALA A CA 1
ATOM 2997 C C . ALA A 1 377 ? -7.257 2.461 1.781 1.00 94.81 377 ALA A C 1
ATOM 2999 O O . ALA A 1 377 ? -6.490 2.733 2.713 1.00 94.81 377 ALA A O 1
ATOM 3000 N N . PRO A 1 378 ? -7.655 1.201 1.520 1.00 94.88 378 PRO A N 1
ATOM 3001 C CA . PRO A 1 378 ? -6.942 0.066 2.085 1.00 94.88 378 PRO A CA 1
ATOM 3002 C C . PRO A 1 378 ? -5.506 0.079 1.558 1.00 94.88 378 PRO A C 1
ATOM 3004 O O . PRO A 1 378 ? -5.268 0.412 0.394 1.00 94.88 378 PRO A O 1
ATOM 3007 N N . ASN A 1 379 ? -4.544 -0.259 2.410 1.00 92.12 379 ASN A N 1
ATOM 3008 C CA . ASN A 1 379 ? -3.133 -0.177 2.057 1.00 92.12 379 ASN A CA 1
ATOM 3009 C C . ASN A 1 379 ? -2.332 -1.357 2.612 1.00 92.12 379 ASN A C 1
ATOM 3011 O O . ASN A 1 379 ? -2.587 -1.824 3.720 1.00 92.12 379 ASN A O 1
ATOM 3015 N N . SER A 1 380 ? -1.303 -1.776 1.874 1.00 93.69 380 SER A N 1
ATOM 3016 C CA . SER A 1 380 ? -0.183 -2.545 2.423 1.00 93.69 380 SER A CA 1
ATOM 3017 C C . SER A 1 380 ? 0.969 -1.565 2.664 1.00 93.69 380 SER A C 1
ATOM 3019 O O . SER A 1 380 ? 1.590 -1.128 1.692 1.00 93.69 380 SER A O 1
ATOM 3021 N N . PRO A 1 381 ? 1.257 -1.157 3.915 1.00 95.12 381 PRO A N 1
ATOM 3022 C CA . PRO A 1 381 ? 2.214 -0.079 4.163 1.00 95.12 381 PRO A CA 1
ATOM 3023 C C . PRO A 1 381 ? 3.651 -0.377 3.725 1.00 95.12 381 PRO A C 1
ATOM 3025 O O . PRO A 1 381 ? 4.375 0.574 3.443 1.00 95.12 381 PRO A O 1
ATOM 3028 N N . HIS A 1 382 ? 4.034 -1.660 3.634 1.00 96.88 382 HIS A N 1
ATOM 3029 C CA . HIS A 1 382 ? 5.408 -2.115 3.370 1.00 96.88 382 HIS A CA 1
ATOM 3030 C C . HIS A 1 382 ? 6.421 -1.554 4.378 1.00 96.88 382 HIS A C 1
ATOM 3032 O O . HIS A 1 382 ? 7.492 -1.088 4.017 1.00 96.88 382 HIS A O 1
ATOM 3038 N N . THR A 1 383 ? 6.044 -1.574 5.654 1.00 97.69 383 THR A N 1
ATOM 3039 C CA . THR A 1 383 ? 6.846 -1.120 6.804 1.00 97.69 383 THR A CA 1
ATOM 3040 C C . THR A 1 383 ? 6.785 -2.168 7.915 1.00 97.69 383 THR A C 1
ATOM 3042 O O . THR A 1 383 ? 6.648 -1.870 9.101 1.00 97.69 383 THR A O 1
ATOM 3045 N N . THR A 1 384 ? 6.782 -3.439 7.518 1.00 97.50 384 THR A N 1
ATOM 3046 C CA . THR A 1 384 ? 6.630 -4.584 8.415 1.00 97.50 384 THR A CA 1
ATOM 3047 C C . THR A 1 384 ? 7.811 -4.649 9.369 1.00 97.50 384 THR A C 1
ATOM 3049 O O . THR A 1 384 ? 8.961 -4.635 8.941 1.00 97.50 384 THR A O 1
ATOM 3052 N N . THR A 1 385 ? 7.552 -4.813 10.660 1.00 95.94 385 THR A N 1
ATOM 3053 C CA . THR A 1 385 ? 8.591 -4.990 11.677 1.00 95.94 385 THR A CA 1
ATOM 3054 C C . THR A 1 385 ? 8.384 -6.268 12.484 1.00 95.94 385 THR A C 1
ATOM 3056 O O . THR A 1 385 ? 7.335 -6.917 12.443 1.00 95.94 385 THR A O 1
ATOM 3059 N N . LYS A 1 386 ? 9.428 -6.673 13.221 1.00 92.56 386 LYS A N 1
ATOM 3060 C CA . LYS A 1 386 ? 9.355 -7.838 14.122 1.00 92.56 386 LYS A CA 1
ATOM 3061 C C . LYS A 1 386 ? 8.428 -7.580 15.308 1.00 92.56 386 LYS A C 1
ATOM 3063 O O . LYS A 1 386 ? 7.786 -8.511 15.786 1.00 92.56 386 LYS A O 1
ATOM 3068 N N . SER A 1 387 ? 8.417 -6.344 15.795 1.00 90.38 387 SER A N 1
ATOM 3069 C CA . SER A 1 387 ? 7.554 -5.911 16.887 1.00 90.38 387 SER A CA 1
ATOM 3070 C C . SER A 1 387 ? 6.154 -5.629 16.354 1.00 90.38 387 SER A C 1
ATOM 3072 O O . SER A 1 387 ? 5.988 -5.215 15.213 1.00 90.38 387 SER A O 1
ATOM 3074 N N . VAL A 1 388 ? 5.143 -5.852 17.186 1.00 90.56 388 VAL A N 1
ATOM 3075 C CA . VAL A 1 388 ? 3.768 -5.444 16.882 1.00 90.56 388 VAL A CA 1
ATOM 3076 C C . VAL A 1 388 ? 3.433 -4.171 17.644 1.00 90.56 388 VAL A C 1
ATOM 3078 O O . VAL A 1 388 ? 4.021 -3.903 18.696 1.00 90.56 388 VAL A O 1
ATOM 3081 N N . ARG A 1 389 ? 2.484 -3.391 17.126 1.00 91.56 389 ARG A N 1
ATOM 3082 C CA . ARG A 1 389 ? 1.907 -2.269 17.876 1.00 91.56 389 ARG A CA 1
ATOM 3083 C C . ARG A 1 389 ? 1.198 -2.766 19.141 1.00 91.56 389 ARG A C 1
ATOM 3085 O O . ARG A 1 389 ? 0.652 -3.867 19.154 1.00 91.56 389 ARG A O 1
ATOM 3092 N N . ASP A 1 390 ? 1.212 -1.952 20.192 1.00 92.44 390 ASP A N 1
ATOM 3093 C CA . ASP A 1 390 ? 0.558 -2.294 21.458 1.00 92.44 390 ASP A CA 1
ATOM 3094 C C . ASP A 1 390 ? -0.982 -2.318 21.340 1.00 92.44 390 ASP A C 1
ATOM 3096 O O . ASP A 1 390 ? -1.579 -1.805 20.385 1.00 92.44 390 ASP A O 1
ATOM 3100 N N . CYS A 1 391 ? -1.649 -2.928 22.320 1.00 94.50 391 CYS A N 1
ATOM 3101 C CA . CYS A 1 391 ? -3.101 -3.091 22.319 1.00 94.50 391 CYS A CA 1
ATOM 3102 C C . CYS A 1 391 ? -3.818 -1.731 22.349 1.00 94.50 391 CYS A C 1
ATOM 3104 O O . CYS A 1 391 ? -4.832 -1.544 21.670 1.00 94.50 391 CYS A O 1
ATOM 3106 N N . LYS A 1 392 ? -3.292 -0.754 23.102 1.00 96.06 392 LYS A N 1
ATOM 3107 C CA . LYS A 1 392 ? -3.871 0.600 23.198 1.00 96.06 392 LYS A CA 1
ATOM 3108 C C . LYS A 1 392 ? -3.844 1.316 21.858 1.00 96.06 392 LYS A C 1
ATOM 3110 O O . LYS A 1 392 ? -4.773 2.058 21.539 1.00 96.06 392 LYS A O 1
ATOM 3115 N N . SER A 1 393 ? -2.832 1.044 21.048 1.00 95.69 393 SER A N 1
ATOM 3116 C CA . SER A 1 393 ? -2.701 1.589 19.716 1.00 95.69 393 SER A CA 1
ATOM 3117 C C . SER A 1 393 ? -3.840 1.161 18.792 1.00 95.69 393 SER A C 1
ATOM 3119 O O . SER A 1 393 ? -4.121 1.898 17.858 1.00 95.69 393 SER A O 1
ATOM 3121 N N . CYS A 1 394 ? -4.491 0.020 19.017 1.00 95.94 394 CYS A N 1
ATOM 3122 C CA . CYS A 1 394 ? -5.648 -0.400 18.221 1.00 95.94 394 CYS A CA 1
ATOM 3123 C C . CYS A 1 394 ? -6.971 -0.077 18.926 1.00 95.94 394 CYS A C 1
ATOM 3125 O O . CYS A 1 394 ? -7.942 0.314 18.287 1.00 95.94 394 CYS A O 1
ATOM 3127 N N . HIS A 1 395 ? -7.013 -0.230 20.249 1.00 97.25 395 HIS A N 1
ATOM 3128 C CA . HIS A 1 395 ? -8.255 -0.192 21.022 1.00 97.25 395 HIS A CA 1
ATOM 3129 C C . HIS A 1 395 ? -8.585 1.169 21.647 1.00 97.25 395 HIS A C 1
ATOM 3131 O O . HIS A 1 395 ? -9.711 1.366 22.099 1.00 97.25 395 HIS A O 1
ATOM 3137 N N . SER A 1 396 ? -7.636 2.107 21.701 1.00 96.56 396 SER A N 1
ATOM 3138 C CA . SER A 1 396 ? -7.835 3.418 22.337 1.00 96.56 396 SER A CA 1
ATOM 3139 C C . SER A 1 396 ? -7.004 4.549 21.721 1.00 96.56 396 SER A C 1
ATOM 3141 O O . SER A 1 396 ? -6.778 5.562 22.374 1.00 96.56 396 SER A O 1
ATOM 3143 N N . ASN A 1 397 ? -6.532 4.400 20.482 1.00 97.44 397 ASN A N 1
ATOM 3144 C CA . ASN A 1 397 ? -5.878 5.480 19.746 1.00 97.44 397 ASN A CA 1
ATOM 3145 C C . ASN A 1 397 ? -6.858 6.074 18.725 1.00 97.44 397 ASN A C 1
ATOM 3147 O O . ASN A 1 397 ? -7.367 5.363 17.860 1.00 97.44 397 ASN A O 1
ATOM 3151 N N . SER A 1 398 ? -7.106 7.378 18.832 1.00 97.81 398 SER A N 1
ATOM 3152 C CA . SER A 1 398 ? -8.046 8.139 17.998 1.00 97.81 398 SER A CA 1
ATOM 3153 C C . SER A 1 398 ? -7.776 7.983 16.501 1.00 97.81 398 SER A C 1
ATOM 3155 O O . SER A 1 398 ? -8.669 7.577 15.755 1.00 97.81 398 SER A O 1
ATOM 3157 N N . ALA A 1 399 ? -6.532 8.210 16.077 1.00 96.38 399 ALA A N 1
ATOM 3158 C CA . ALA A 1 399 ? -6.136 8.114 14.674 1.00 96.38 399 ALA A CA 1
ATOM 3159 C C . ALA A 1 399 ? -6.311 6.690 14.125 1.00 96.38 399 ALA A C 1
ATOM 3161 O O . ALA A 1 399 ? -6.809 6.501 13.017 1.00 96.38 399 ALA A O 1
ATOM 3162 N N . SER A 1 400 ? -5.979 5.676 14.928 1.00 96.56 400 SER A N 1
ATOM 3163 C CA . SER A 1 400 ? -6.084 4.267 14.530 1.00 96.56 400 SER A CA 1
ATOM 3164 C C . SER A 1 400 ? -7.530 3.803 14.355 1.00 96.56 400 SER A C 1
ATOM 3166 O O . SER A 1 400 ? -7.812 2.971 13.496 1.00 96.56 400 SER A O 1
ATOM 3168 N N . LEU A 1 401 ? -8.451 4.374 15.136 1.00 97.62 401 LEU A N 1
ATOM 3169 C CA . LEU A 1 401 ? -9.894 4.146 15.031 1.00 97.62 401 LEU A CA 1
ATOM 3170 C C . LEU A 1 401 ? -10.565 4.995 13.937 1.00 97.62 401 LEU A C 1
ATOM 3172 O O . LEU A 1 401 ? -11.748 4.802 13.664 1.00 97.62 401 LEU A O 1
ATOM 3176 N N . GLY A 1 402 ? -9.824 5.914 13.308 1.00 96.88 402 GLY A N 1
ATOM 3177 C CA . GLY A 1 402 ? -10.311 6.772 12.230 1.00 96.88 402 GLY A CA 1
ATOM 3178 C C . GLY A 1 402 ? -10.897 8.113 12.681 1.00 96.88 402 GLY A C 1
ATOM 3179 O O . GLY A 1 402 ? -11.464 8.813 11.850 1.00 96.88 402 GLY A O 1
ATOM 3180 N N . TYR A 1 403 ? -10.755 8.512 13.949 1.00 97.69 403 TYR A N 1
ATOM 3181 C CA . TYR A 1 403 ? -11.248 9.811 14.443 1.00 97.69 403 TYR A CA 1
ATOM 3182 C C . TYR A 1 403 ? -10.326 10.994 14.120 1.00 97.69 403 TYR A C 1
ATOM 3184 O O . TYR A 1 403 ? -10.666 12.131 14.437 1.00 97.69 403 TYR A O 1
ATOM 3192 N N . GLY A 1 404 ? -9.171 10.731 13.505 1.00 96.12 404 GLY A N 1
ATOM 3193 C CA . GLY A 1 404 ? -8.105 11.715 13.331 1.00 96.12 404 GLY A CA 1
ATOM 3194 C C . GLY A 1 404 ? -7.196 11.794 14.554 1.00 96.12 404 GLY A C 1
ATOM 3195 O O . GLY A 1 404 ? -7.396 11.095 15.550 1.00 96.12 404 GLY A O 1
ATOM 3196 N N . THR A 1 405 ? -6.152 12.605 14.459 1.00 96.06 405 THR A N 1
ATOM 3197 C CA . THR A 1 405 ? -5.173 12.782 15.535 1.00 96.06 405 THR A CA 1
ATOM 3198 C C . THR A 1 405 ? -5.773 13.667 16.627 1.00 96.06 405 THR A C 1
ATOM 3200 O O . THR A 1 405 ? -6.528 14.601 16.352 1.00 96.06 405 THR A O 1
ATOM 3203 N N . GLY A 1 406 ? -5.495 13.336 17.887 1.00 96.69 406 GLY A N 1
ATOM 3204 C CA . GLY A 1 406 ? -6.005 14.063 19.048 1.00 96.69 406 GLY A CA 1
ATOM 3205 C C . GLY A 1 406 ? -6.113 13.195 20.298 1.00 96.69 406 GLY A C 1
ATOM 3206 O O . GLY A 1 406 ? -5.838 11.990 20.265 1.00 96.69 406 GLY A O 1
ATOM 3207 N N . ASP A 1 407 ? -6.566 13.803 21.387 1.00 97.25 407 ASP A N 1
ATOM 3208 C CA . ASP A 1 407 ? -6.651 13.183 22.706 1.00 97.25 407 ASP A CA 1
ATOM 3209 C C . ASP A 1 407 ? -7.959 12.405 22.866 1.00 97.25 407 ASP A C 1
ATOM 3211 O O . ASP A 1 407 ? -9.045 12.984 22.922 1.00 97.25 407 ASP A O 1
ATOM 3215 N N . LEU A 1 408 ? -7.853 11.078 22.967 1.00 97.69 408 LEU A N 1
ATOM 3216 C CA . LEU A 1 408 ? -8.963 10.177 23.276 1.00 97.69 408 LEU A CA 1
ATOM 3217 C C . LEU A 1 408 ? -8.837 9.696 24.724 1.00 97.69 408 LEU A C 1
ATOM 3219 O O . LEU A 1 408 ? -7.968 8.886 25.047 1.00 97.69 408 LEU A O 1
ATOM 3223 N N . VAL A 1 409 ? -9.707 10.200 25.597 1.00 97.12 409 VAL A N 1
ATOM 3224 C CA . VAL A 1 409 ? -9.591 10.032 27.050 1.00 97.12 409 VAL A CA 1
ATOM 3225 C C . VAL A 1 409 ? -10.769 9.231 27.588 1.00 97.12 409 VAL A C 1
ATOM 3227 O O . VAL A 1 409 ? -11.925 9.486 27.249 1.00 97.12 409 VAL A O 1
ATOM 3230 N N . TYR A 1 410 ? -10.473 8.249 28.441 1.00 97.19 410 TYR A N 1
ATOM 3231 C CA . TYR A 1 410 ? -11.481 7.522 29.205 1.00 97.19 410 TYR A CA 1
ATOM 3232 C C . TYR A 1 410 ? -11.582 8.094 30.615 1.00 97.19 410 TYR A C 1
ATOM 3234 O O . TYR A 1 410 ? -10.666 7.948 31.425 1.00 97.19 410 TYR A O 1
ATOM 3242 N N . GLU A 1 411 ? -12.707 8.729 30.917 1.00 95.38 411 GLU A N 1
ATOM 3243 C CA . GLU A 1 411 ? -12.965 9.374 32.198 1.00 95.38 411 GLU A CA 1
ATOM 3244 C C . GLU A 1 411 ? -13.990 8.579 33.003 1.00 95.38 411 GLU A C 1
ATOM 3246 O O . GLU A 1 411 ? -15.013 8.135 32.480 1.00 95.38 411 GLU A O 1
ATOM 3251 N N . ILE A 1 412 ? -13.743 8.433 34.305 1.00 94.31 412 ILE A N 1
ATOM 3252 C CA . ILE A 1 412 ? -14.683 7.816 35.241 1.00 94.31 412 ILE A CA 1
ATOM 3253 C C . ILE A 1 412 ? -15.148 8.889 36.219 1.00 94.31 412 ILE A C 1
ATOM 3255 O O . ILE A 1 412 ? -14.397 9.303 37.100 1.00 94.31 412 ILE A O 1
ATOM 3259 N N . THR A 1 413 ? -16.408 9.305 36.097 1.00 92.12 413 THR A N 1
ATOM 3260 C CA . THR A 1 413 ? -17.030 10.275 37.010 1.00 92.12 413 THR A CA 1
ATOM 3261 C C . THR A 1 413 ? -18.250 9.645 37.665 1.00 92.12 413 THR A C 1
ATOM 3263 O O . THR A 1 413 ? -19.131 9.137 36.980 1.00 92.12 413 THR A O 1
ATOM 3266 N N . ASN A 1 414 ? -18.315 9.656 39.001 1.00 90.50 414 ASN A N 1
ATOM 3267 C CA . ASN A 1 414 ? -19.432 9.091 39.778 1.00 90.50 414 ASN A CA 1
ATOM 3268 C C . ASN A 1 414 ? -19.780 7.629 39.417 1.00 90.50 414 ASN A C 1
ATOM 3270 O O . ASN A 1 414 ? -20.947 7.245 39.402 1.00 90.50 414 ASN A O 1
ATOM 3274 N N . GLY A 1 415 ? -18.767 6.810 39.108 1.00 89.69 415 GLY A N 1
ATOM 3275 C CA . GLY A 1 415 ? -18.956 5.408 38.713 1.00 89.69 415 GLY A CA 1
ATOM 3276 C C . GLY A 1 415 ? -19.455 5.206 37.278 1.00 89.69 415 GLY A C 1
ATOM 3277 O O . GLY A 1 415 ? -19.786 4.082 36.913 1.00 89.69 415 GLY A O 1
ATOM 3278 N N . ILE A 1 416 ? -19.495 6.264 36.464 1.00 92.62 416 ILE A N 1
ATOM 3279 C CA . ILE A 1 416 ? -19.859 6.219 35.046 1.00 92.62 416 ILE A CA 1
ATOM 3280 C C . ILE A 1 416 ? -18.594 6.436 34.219 1.00 92.62 416 ILE A C 1
ATOM 3282 O O . ILE A 1 416 ? -17.945 7.475 34.340 1.00 92.62 416 ILE A O 1
ATOM 3286 N N . GLY A 1 417 ? -18.249 5.449 33.393 1.00 95.38 417 GLY A N 1
ATOM 3287 C CA . GLY A 1 417 ? -17.152 5.535 32.437 1.00 95.38 417 GLY A CA 1
ATOM 3288 C C . GLY A 1 417 ? -17.614 6.148 31.119 1.00 95.38 417 GLY A C 1
ATOM 3289 O O . GLY A 1 417 ? -18.617 5.702 30.552 1.00 95.38 417 GLY A O 1
ATOM 3290 N N . LYS A 1 418 ? -16.892 7.148 30.614 1.00 96.62 418 LYS A N 1
ATOM 3291 C CA . LYS A 1 418 ? -17.200 7.829 29.354 1.00 96.62 418 LYS A CA 1
ATOM 3292 C C . LYS A 1 418 ? -15.927 8.124 28.568 1.00 96.62 418 LYS A C 1
ATOM 3294 O O . LYS A 1 418 ? -14.923 8.538 29.135 1.00 96.62 418 LYS A O 1
ATOM 3299 N N . TRP A 1 419 ? -16.001 7.939 27.255 1.00 97.69 419 TRP A N 1
ATOM 3300 C CA . TRP A 1 419 ? -14.963 8.376 26.329 1.00 97.69 419 TRP A CA 1
ATOM 3301 C C . TRP A 1 419 ? -15.223 9.808 25.857 1.00 97.69 419 TRP A C 1
ATOM 3303 O O . TRP A 1 419 ? -16.354 10.155 25.501 1.00 97.69 419 TRP A O 1
ATOM 3313 N N . THR A 1 420 ? -14.173 10.619 25.829 1.00 97.06 420 THR A N 1
ATOM 3314 C CA . THR A 1 420 ? -14.150 11.964 25.246 1.00 97.06 420 THR A CA 1
ATOM 3315 C C . THR A 1 420 ? -13.041 12.036 24.203 1.00 97.06 420 THR A C 1
ATOM 3317 O O . THR A 1 420 ? -12.015 11.370 24.333 1.00 97.06 420 THR A O 1
ATOM 3320 N N . PHE A 1 421 ? -13.264 12.806 23.140 1.00 97.75 421 PHE A N 1
ATOM 3321 C CA . PHE A 1 421 ? -12.280 13.016 22.085 1.00 97.75 421 PHE A CA 1
ATOM 3322 C C . PHE A 1 421 ? -12.139 14.508 21.802 1.00 97.75 421 PHE A C 1
ATOM 3324 O O . PHE A 1 421 ? -13.141 15.173 21.532 1.00 97.75 421 PHE A O 1
ATOM 3331 N N . ASN A 1 422 ? -10.904 15.002 21.850 1.00 97.75 422 ASN A N 1
ATOM 3332 C CA . ASN A 1 422 ? -10.533 16.352 21.444 1.00 97.75 422 ASN A CA 1
ATOM 3333 C C . ASN A 1 422 ? -9.565 16.243 20.263 1.00 97.75 422 ASN A C 1
ATOM 3335 O O . ASN A 1 422 ? -8.465 15.716 20.422 1.00 97.75 422 ASN A O 1
ATOM 3339 N N . SER A 1 423 ? -9.979 16.700 19.082 1.00 97.75 423 SER A N 1
ATOM 3340 C CA . SER A 1 423 ? -9.146 16.632 17.881 1.00 97.75 423 SER A CA 1
ATOM 3341 C C . SER A 1 423 ? -7.994 17.636 17.928 1.00 97.75 423 SER A C 1
ATOM 3343 O O . SER A 1 423 ? -8.139 18.739 18.452 1.00 97.75 423 SER A O 1
ATOM 3345 N N . GLU A 1 424 ? -6.857 17.255 17.349 1.00 96.50 424 GLU A N 1
ATOM 3346 C CA . GLU A 1 424 ? -5.716 18.151 17.132 1.00 96.50 424 GLU A CA 1
ATOM 3347 C C . GLU A 1 424 ? -6.010 19.145 16.003 1.00 96.50 424 GLU A C 1
ATOM 3349 O O . GLU A 1 424 ? -5.759 20.344 16.130 1.00 96.50 424 GLU A O 1
ATOM 3354 N N . TYR A 1 425 ? -6.600 18.650 14.914 1.00 95.06 425 TYR A N 1
ATOM 3355 C CA . TYR A 1 425 ? -6.992 19.471 13.777 1.00 95.06 425 TYR A CA 1
ATOM 3356 C C . TYR A 1 425 ? -8.367 20.112 13.987 1.00 95.06 425 TYR A C 1
ATOM 3358 O O . TYR A 1 425 ? -9.262 19.552 14.634 1.00 95.06 425 TYR A O 1
ATOM 3366 N N . ALA A 1 426 ? -8.535 21.295 13.392 1.00 94.25 426 ALA A N 1
ATOM 3367 C CA . ALA A 1 426 ? -9.822 21.968 13.298 1.00 94.25 426 ALA A CA 1
ATOM 3368 C C . ALA A 1 426 ? -10.804 21.166 12.430 1.00 94.25 426 ALA A C 1
ATOM 3370 O O . ALA A 1 426 ? -10.397 20.372 11.579 1.00 94.25 426 ALA A O 1
ATOM 3371 N N . LEU A 1 427 ? -12.101 21.400 12.646 1.00 95.56 427 LEU A N 1
ATOM 3372 C CA . LEU A 1 427 ? -13.148 20.816 11.814 1.00 95.56 427 LEU A CA 1
ATOM 3373 C C . LEU A 1 427 ? -13.109 21.438 10.416 1.00 95.56 427 LEU A C 1
ATOM 3375 O O . LEU A 1 427 ? -13.079 22.663 10.273 1.00 95.56 427 LEU A O 1
ATOM 3379 N N . ASN A 1 428 ? -13.119 20.586 9.400 1.00 94.19 428 ASN A N 1
ATOM 3380 C CA . ASN A 1 428 ? -13.183 20.985 8.010 1.00 94.19 428 ASN A CA 1
ATOM 3381 C C . ASN A 1 428 ? -14.607 21.483 7.693 1.00 94.19 428 ASN A C 1
ATOM 3383 O O . ASN A 1 428 ? -15.579 20.790 7.994 1.00 94.19 428 ASN A O 1
ATOM 3387 N N . PRO A 1 429 ? -14.763 22.664 7.072 1.00 93.31 429 PRO A N 1
ATOM 3388 C CA . PRO A 1 429 ? -16.078 23.257 6.823 1.00 93.31 429 PRO A CA 1
ATOM 3389 C C . PRO A 1 429 ? -16.939 22.483 5.812 1.00 93.31 429 PRO A C 1
ATOM 3391 O O . PRO A 1 429 ? -18.120 22.791 5.677 1.00 93.31 429 PRO A O 1
ATOM 3394 N N . ASN A 1 430 ? -16.371 21.523 5.075 1.00 92.25 430 ASN A N 1
ATOM 3395 C CA . ASN A 1 430 ? -17.113 20.739 4.087 1.00 92.25 430 ASN A CA 1
ATOM 3396 C C . ASN A 1 430 ? -17.890 19.568 4.707 1.00 92.25 430 ASN A C 1
ATOM 3398 O O . ASN A 1 430 ? -18.872 19.125 4.115 1.00 92.25 430 ASN A O 1
ATOM 3402 N N . ASP A 1 431 ? -17.446 19.040 5.851 1.00 92.44 431 ASP A N 1
ATOM 3403 C CA . ASP A 1 431 ? -18.021 17.826 6.447 1.00 92.44 431 ASP A CA 1
ATOM 3404 C C . ASP A 1 431 ? -18.030 17.787 7.983 1.00 92.44 431 ASP A C 1
ATOM 3406 O O . ASP A 1 431 ? -18.437 16.781 8.567 1.00 92.44 431 ASP A O 1
ATOM 3410 N N . ASP A 1 432 ? -17.594 18.862 8.642 1.00 93.75 432 ASP A N 1
ATOM 3411 C CA . ASP A 1 432 ? -17.503 18.985 10.098 1.00 93.75 432 ASP A CA 1
ATOM 3412 C C . ASP A 1 432 ? -16.660 17.878 10.770 1.00 93.75 432 ASP A C 1
ATOM 3414 O O . ASP A 1 432 ? -16.857 17.556 11.949 1.00 93.75 432 ASP A O 1
ATOM 3418 N N . LEU A 1 433 ? -15.697 17.295 10.046 1.00 95.38 433 LEU A N 1
ATOM 3419 C CA . LEU A 1 433 ? -14.720 16.344 10.582 1.00 95.38 433 LEU A CA 1
ATOM 3420 C C . LEU A 1 433 ? -13.344 16.998 10.748 1.00 95.38 433 LEU A C 1
ATOM 3422 O O . LEU A 1 433 ? -12.988 17.866 9.952 1.00 95.38 433 LEU A O 1
ATOM 3426 N N . PRO A 1 434 ? -12.526 16.583 11.736 1.00 95.81 434 PRO A N 1
ATOM 3427 C CA . PRO A 1 434 ? -11.120 16.977 11.775 1.00 95.81 434 PRO A CA 1
ATOM 3428 C C . PRO A 1 434 ? -10.427 16.686 10.438 1.00 95.81 434 PRO A C 1
ATOM 3430 O O . PRO A 1 434 ? -10.738 15.688 9.783 1.00 95.81 434 PRO A O 1
ATOM 3433 N N . GLU A 1 435 ? -9.481 17.540 10.039 1.00 93.19 435 GLU A N 1
ATOM 3434 C CA . GLU A 1 435 ? -8.838 17.474 8.715 1.00 93.19 435 GLU A CA 1
ATOM 3435 C C . GLU A 1 435 ? -8.306 16.076 8.362 1.00 93.19 435 GLU A C 1
ATOM 3437 O O . GLU A 1 435 ? -8.413 15.632 7.220 1.00 93.19 435 GLU A O 1
ATOM 3442 N N . ASP A 1 436 ? -7.815 15.341 9.355 1.00 93.94 436 ASP A N 1
ATOM 3443 C CA . ASP A 1 436 ? -7.223 14.016 9.214 1.00 93.94 436 ASP A CA 1
ATOM 3444 C C . ASP A 1 436 ? -8.087 12.860 9.744 1.00 93.94 436 ASP A C 1
ATOM 3446 O O . ASP A 1 436 ? -7.596 11.740 9.919 1.00 93.94 436 ASP A O 1
ATOM 3450 N N . ALA A 1 437 ? -9.359 13.122 10.037 1.00 95.81 437 ALA A N 1
ATOM 3451 C CA . ALA A 1 437 ? -10.306 12.095 10.427 1.00 95.81 437 ALA A CA 1
ATOM 3452 C C . ALA A 1 437 ? -10.864 11.371 9.201 1.00 95.81 437 ALA A C 1
ATOM 3454 O O . ALA A 1 437 ? -10.973 11.933 8.112 1.00 95.81 437 ALA A O 1
ATOM 3455 N N . TRP A 1 438 ? -11.267 10.121 9.401 1.00 95.94 438 TRP A N 1
ATOM 3456 C CA . TRP A 1 438 ? -12.071 9.352 8.454 1.00 95.94 438 TRP A CA 1
ATOM 3457 C C . TRP A 1 438 ? -13.553 9.362 8.843 1.00 95.94 438 TRP A C 1
ATOM 3459 O O . TRP A 1 438 ? -14.432 9.391 7.982 1.00 95.94 438 TRP A O 1
ATOM 3469 N N . ILE A 1 439 ? -13.830 9.330 10.149 1.00 96.00 439 ILE A N 1
ATOM 3470 C CA . ILE A 1 439 ? -15.174 9.213 10.713 1.00 96.00 439 ILE A CA 1
ATOM 3471 C C . ILE A 1 439 ? -15.365 10.099 11.944 1.00 96.00 439 ILE A C 1
ATOM 3473 O O . ILE A 1 439 ? -14.406 10.376 12.666 1.00 96.00 439 ILE A O 1
ATOM 3477 N N . PRO A 1 440 ? -16.615 10.493 12.245 1.00 95.81 440 PRO A N 1
ATOM 3478 C CA . PRO A 1 440 ? -16.919 11.195 13.480 1.00 95.81 440 PRO A CA 1
ATOM 3479 C C . PRO A 1 440 ? -16.793 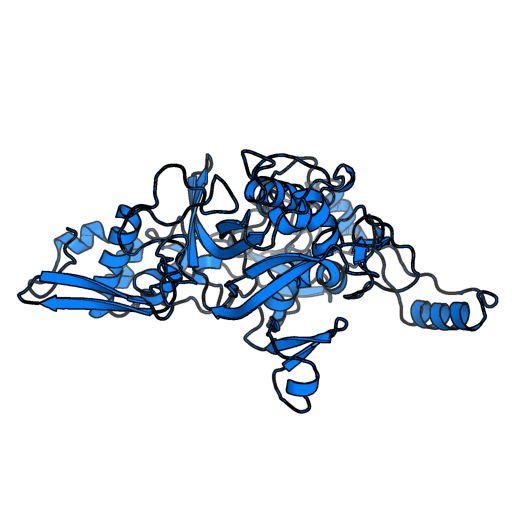10.272 14.699 1.00 95.81 440 PRO A C 1
ATOM 3481 O O . PRO A 1 440 ? -17.116 9.083 14.652 1.00 95.81 440 PRO A O 1
ATOM 3484 N N . PHE A 1 441 ? -16.397 10.849 15.832 1.00 96.88 441 PHE A N 1
ATOM 3485 C CA . PHE A 1 441 ? -16.304 10.139 17.106 1.00 96.88 441 PHE A CA 1
ATOM 3486 C C . PHE A 1 441 ? -17.665 9.583 17.557 1.00 96.88 441 PHE A C 1
ATOM 3488 O O . PHE A 1 441 ? -18.588 10.353 17.835 1.00 96.88 441 PHE A O 1
ATOM 3495 N N . LEU A 1 442 ? -17.776 8.249 17.646 1.00 96.25 442 LEU A N 1
ATOM 3496 C CA . LEU A 1 442 ? -18.962 7.517 18.120 1.00 96.25 442 LEU A CA 1
ATOM 3497 C C . LEU A 1 442 ? -20.279 7.913 17.433 1.00 96.25 442 LEU A C 1
ATOM 3499 O O . LEU A 1 442 ? -21.356 7.829 18.026 1.00 96.25 442 LEU A O 1
ATOM 3503 N N . LYS A 1 443 ? -20.209 8.313 16.162 1.00 94.38 443 LYS A N 1
ATOM 3504 C CA . LYS A 1 443 ? -21.381 8.605 15.331 1.00 94.38 443 LYS A CA 1
ATOM 3505 C C . LYS A 1 443 ? -21.323 7.799 14.041 1.00 94.38 443 LYS A C 1
ATOM 3507 O O . LYS A 1 443 ? -20.257 7.399 13.578 1.00 94.38 443 LYS A O 1
ATOM 3512 N N . ALA A 1 444 ? -22.495 7.520 13.483 1.00 90.50 444 ALA A N 1
ATOM 3513 C CA . ALA A 1 444 ? -22.580 6.841 12.202 1.00 90.50 444 ALA A CA 1
ATOM 3514 C C . ALA A 1 444 ? -22.138 7.790 11.084 1.00 90.50 444 ALA A C 1
ATOM 3516 O O . ALA A 1 444 ? -22.506 8.963 11.091 1.00 90.50 444 ALA A O 1
ATOM 3517 N N . THR A 1 445 ? -21.397 7.266 10.110 1.00 85.25 445 THR A N 1
ATOM 3518 C CA . THR A 1 445 ? -21.269 7.922 8.807 1.00 85.25 445 THR A CA 1
ATOM 3519 C C . THR A 1 445 ? -22.650 7.993 8.158 1.00 85.25 445 THR A C 1
ATOM 3521 O O . THR A 1 445 ? -23.440 7.049 8.271 1.00 85.25 445 THR A O 1
ATOM 3524 N N . GLU A 1 446 ? -22.957 9.104 7.491 1.00 82.06 446 GLU A N 1
ATOM 3525 C CA . GLU A 1 446 ? -24.236 9.256 6.807 1.00 82.06 446 GLU A CA 1
ATOM 3526 C C . GLU A 1 446 ? -24.427 8.184 5.729 1.00 82.06 446 GLU A C 1
ATOM 3528 O O . GLU A 1 446 ? -23.505 7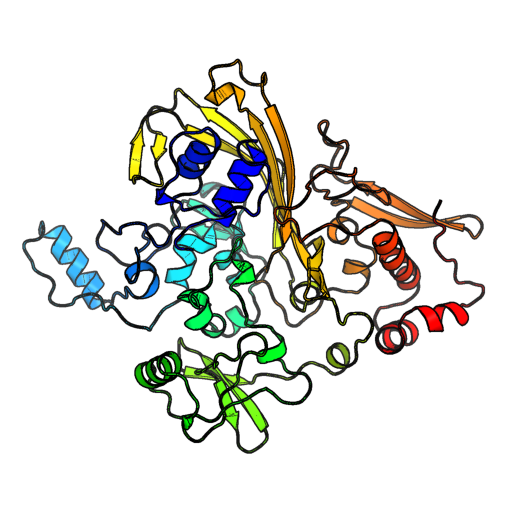.779 5.016 1.00 82.06 446 GLU A O 1
ATOM 3533 N N . LYS A 1 447 ? -25.662 7.694 5.617 1.00 80.44 447 LYS A N 1
ATOM 3534 C CA . LYS A 1 447 ? -25.995 6.619 4.687 1.00 80.44 447 LYS A CA 1
ATOM 3535 C C . LYS A 1 447 ? -25.863 7.114 3.245 1.00 80.44 447 LYS A C 1
ATOM 3537 O O . LYS A 1 447 ? -26.501 8.089 2.872 1.00 80.44 447 LYS A O 1
ATOM 3542 N N . GLY A 1 448 ? -25.123 6.370 2.424 1.00 78.31 448 GLY A N 1
ATOM 3543 C CA . GLY A 1 448 ? -24.931 6.676 1.002 1.00 78.31 448 GLY A CA 1
ATOM 3544 C C . GLY A 1 448 ? -23.672 7.488 0.697 1.00 78.31 448 GLY A C 1
ATOM 3545 O O . GLY A 1 448 ? -23.340 7.630 -0.475 1.00 78.31 448 GLY A O 1
ATOM 3546 N N . ILE A 1 449 ? -22.940 7.954 1.716 1.00 82.50 449 ILE A N 1
ATOM 3547 C CA . ILE A 1 449 ? -21.615 8.546 1.521 1.00 82.50 449 ILE A CA 1
ATOM 3548 C C . ILE A 1 449 ? -20.599 7.425 1.298 1.00 82.50 449 ILE A C 1
ATOM 3550 O O . ILE A 1 449 ? -20.392 6.576 2.166 1.00 82.50 449 ILE A O 1
ATOM 3554 N N . VAL A 1 450 ? -19.942 7.442 0.139 1.00 86.06 450 VAL A N 1
ATOM 3555 C CA . VAL A 1 450 ? -18.736 6.648 -0.098 1.00 86.06 450 VAL A CA 1
ATOM 3556 C C . VAL A 1 450 ? -17.577 7.393 0.545 1.00 86.06 450 VAL A C 1
ATOM 3558 O O . VAL A 1 450 ? -17.260 8.513 0.161 1.00 86.06 450 VAL A O 1
ATOM 3561 N N . ASN A 1 451 ? -16.963 6.775 1.546 1.00 92.31 451 ASN A N 1
ATOM 3562 C CA . ASN A 1 451 ? -15.820 7.323 2.276 1.00 92.31 451 ASN A CA 1
ATOM 3563 C C . ASN A 1 451 ? -14.558 6.475 2.082 1.00 92.31 451 ASN A C 1
ATOM 3565 O O . ASN A 1 451 ? -13.576 6.635 2.804 1.00 92.31 451 ASN A O 1
ATOM 3569 N N . SER A 1 452 ? -14.562 5.567 1.109 1.00 94.94 452 SER A N 1
ATOM 3570 C CA . SER A 1 452 ? -13.396 4.786 0.730 1.00 94.94 452 SER A CA 1
ATOM 3571 C C . SER A 1 452 ? -13.219 4.749 -0.778 1.00 94.94 452 SER A C 1
ATOM 3573 O O . SER A 1 452 ? -14.174 4.863 -1.538 1.00 94.94 452 SER A O 1
ATOM 3575 N N . THR A 1 453 ? -11.982 4.548 -1.218 1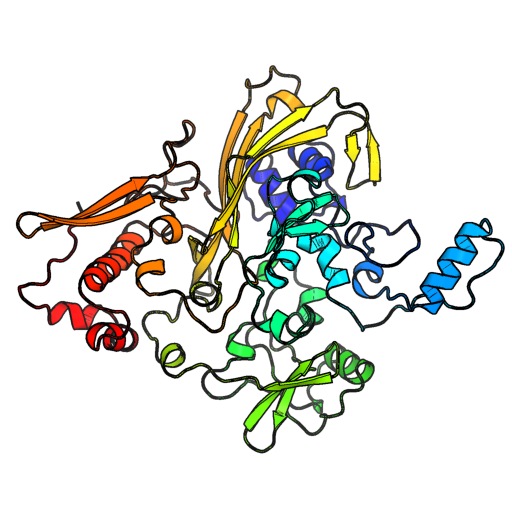.00 94.75 453 THR A N 1
ATOM 3576 C CA . THR A 1 453 ? -11.655 4.296 -2.622 1.00 94.75 453 THR A CA 1
ATOM 3577 C C . THR A 1 453 ? -12.105 2.911 -3.110 1.00 94.75 453 THR A C 1
ATOM 3579 O O . THR A 1 453 ? -11.868 2.590 -4.275 1.00 94.75 453 THR A O 1
ATOM 3582 N N . ARG A 1 454 ? -12.714 2.083 -2.246 1.00 93.69 454 ARG A N 1
ATOM 3583 C CA . ARG A 1 454 ? -13.280 0.759 -2.555 1.00 93.69 454 ARG A CA 1
ATOM 3584 C C . ARG A 1 454 ? -14.671 0.623 -1.952 1.00 93.69 454 ARG A C 1
ATOM 3586 O O . ARG A 1 454 ? -14.879 1.044 -0.818 1.00 93.69 454 ARG A O 1
ATOM 3593 N N . LEU A 1 455 ? -15.604 -0.021 -2.653 1.00 93.50 455 LEU A N 1
ATOM 3594 C CA . LEU A 1 455 ? -16.945 -0.260 -2.098 1.00 93.50 455 LEU A CA 1
ATOM 3595 C C . LEU A 1 455 ? -16.980 -1.372 -1.042 1.00 93.50 455 LEU A C 1
ATOM 3597 O O . LEU A 1 455 ? -17.876 -1.388 -0.200 1.00 93.50 455 LEU A O 1
ATOM 3601 N N . ASP A 1 456 ? -16.014 -2.292 -1.069 1.00 94.62 456 ASP A N 1
ATOM 3602 C CA . ASP A 1 456 ? -15.884 -3.379 -0.096 1.00 94.62 456 ASP A CA 1
ATOM 3603 C C . ASP A 1 456 ? -15.028 -3.000 1.123 1.00 94.62 456 ASP A C 1
ATOM 3605 O O . ASP A 1 456 ? -14.760 -3.858 1.960 1.00 94.62 456 ASP A O 1
ATOM 3609 N N . PHE A 1 457 ? -14.599 -1.739 1.247 1.00 95.75 457 PHE A N 1
ATOM 3610 C CA . PHE A 1 457 ? -13.805 -1.242 2.369 1.00 95.75 457 PHE A CA 1
ATOM 3611 C C . PHE A 1 457 ? -14.491 -0.050 3.030 1.00 95.75 457 PHE A C 1
ATOM 3613 O O . PHE A 1 457 ? -14.952 0.877 2.371 1.00 95.75 457 PHE A O 1
ATOM 3620 N N . ARG A 1 458 ? -14.574 -0.067 4.357 1.00 95.44 458 ARG A N 1
ATOM 3621 C CA . ARG A 1 458 ? -15.303 0.942 5.131 1.00 95.44 458 ARG A CA 1
ATOM 3622 C C . ARG A 1 458 ? -14.643 1.187 6.485 1.00 95.44 458 ARG A C 1
ATOM 3624 O O . ARG A 1 458 ? -13.917 0.321 6.976 1.00 95.44 458 ARG A O 1
ATOM 3631 N N . PRO A 1 459 ? -14.925 2.316 7.146 1.00 96.38 459 PRO A N 1
ATOM 3632 C CA . PRO A 1 459 ? -14.519 2.493 8.531 1.00 96.38 459 PRO A CA 1
ATOM 3633 C C . PRO A 1 459 ? -15.326 1.592 9.473 1.00 96.38 459 PRO A C 1
ATOM 3635 O O . PRO A 1 459 ? -16.291 0.918 9.080 1.00 96.38 459 PRO A O 1
ATOM 3638 N N . PHE A 1 460 ? -14.955 1.614 10.752 1.00 96.88 460 PHE A N 1
ATOM 3639 C CA . PHE A 1 460 ? -15.721 0.944 11.793 1.00 96.88 460 PHE A CA 1
ATOM 3640 C C . PHE A 1 460 ? -17.114 1.554 11.966 1.00 96.88 460 PHE A C 1
ATOM 3642 O O . PHE A 1 460 ? -17.279 2.767 12.117 1.00 96.88 460 PHE A O 1
ATOM 3649 N N . LEU A 1 461 ? -18.122 0.692 12.045 1.00 95.88 461 LEU A N 1
ATOM 3650 C CA . LEU A 1 461 ? -19.461 1.060 12.494 1.00 95.88 461 LEU A CA 1
ATOM 3651 C C . LEU A 1 461 ? -19.431 1.444 13.976 1.00 95.88 461 LEU A C 1
ATOM 3653 O O . LEU A 1 461 ? -18.604 0.942 14.732 1.00 95.88 461 LEU A O 1
ATOM 3657 N N . VAL A 1 462 ? -20.403 2.239 14.430 1.00 97.12 462 VAL A N 1
ATOM 3658 C CA . VAL A 1 462 ? -20.495 2.679 15.839 1.00 97.12 462 VAL A CA 1
ATOM 3659 C C . VAL A 1 462 ? -20.413 1.505 16.818 1.00 97.12 462 VAL A C 1
ATOM 3661 O O . VAL A 1 462 ? -19.715 1.578 17.821 1.00 97.12 462 VAL A O 1
ATOM 3664 N N . LYS A 1 463 ? -21.064 0.379 16.514 1.00 96.81 463 LYS A N 1
ATOM 3665 C CA . LYS A 1 463 ? -20.990 -0.814 17.367 1.00 96.81 463 LYS A CA 1
ATOM 3666 C C . LYS A 1 463 ? -19.578 -1.414 17.430 1.00 96.81 463 LYS A C 1
ATOM 3668 O O . LYS A 1 463 ? -19.149 -1.842 18.493 1.00 96.81 463 LYS A O 1
ATOM 3673 N N . GLU A 1 464 ? -18.856 -1.433 16.314 1.00 96.75 464 GLU A N 1
ATOM 3674 C CA . GLU A 1 464 ? -17.474 -1.930 16.251 1.00 96.75 464 GLU A CA 1
ATOM 3675 C C . GLU A 1 464 ? -16.529 -0.978 17.000 1.00 96.75 464 GLU A C 1
ATOM 3677 O O . GLU A 1 464 ? -15.680 -1.428 17.765 1.00 96.75 464 GLU A O 1
ATOM 3682 N N . GLN A 1 465 ? -16.743 0.336 16.870 1.00 97.81 465 GLN A N 1
ATOM 3683 C CA . GLN A 1 465 ? -16.050 1.356 17.660 1.00 97.81 465 GLN A CA 1
ATOM 3684 C C . GLN A 1 465 ? -16.254 1.131 19.167 1.00 97.81 465 GLN A C 1
ATOM 3686 O O . GLN A 1 465 ? -15.292 1.127 19.930 1.00 97.81 465 GLN A O 1
ATOM 3691 N N . GLN A 1 466 ? -17.497 0.898 19.604 1.00 97.81 466 GLN A N 1
ATOM 3692 C CA . GLN A 1 466 ? -17.829 0.604 21.003 1.00 97.81 466 GLN A CA 1
ATOM 3693 C C . GLN A 1 466 ? -17.165 -0.689 21.499 1.00 97.81 466 GLN A C 1
ATOM 3695 O O . GLN A 1 466 ? -16.674 -0.733 22.624 1.00 97.81 466 GLN A O 1
ATOM 3700 N N . GLU A 1 467 ? -17.123 -1.740 20.676 1.00 96.19 467 GLU A N 1
ATOM 3701 C CA . GLU A 1 467 ? -16.445 -3.000 21.009 1.00 96.19 467 GLU A CA 1
ATOM 3702 C C . GLU A 1 467 ? -14.930 -2.803 21.186 1.00 96.19 467 GLU A C 1
ATOM 3704 O O . GLU A 1 467 ? -14.356 -3.307 22.154 1.00 96.19 467 GLU A O 1
ATOM 3709 N N . LEU A 1 468 ? -14.291 -2.019 20.311 1.00 97.12 468 LEU A N 1
ATOM 3710 C CA . LEU A 1 468 ? -12.868 -1.687 20.416 1.00 97.12 468 LEU A CA 1
ATOM 3711 C C . LEU A 1 468 ? -12.578 -0.838 21.660 1.00 97.12 468 LEU A C 1
ATOM 3713 O O . LEU A 1 468 ? -11.702 -1.188 22.449 1.00 97.12 468 LEU A O 1
ATOM 3717 N N . LEU A 1 469 ? -13.357 0.221 21.886 1.00 98.19 469 LEU A N 1
ATOM 3718 C CA . LEU A 1 469 ? -13.204 1.125 23.028 1.00 98.19 469 LEU A CA 1
ATOM 3719 C C . LEU A 1 469 ? -13.574 0.477 24.372 1.00 98.19 469 LEU A C 1
ATOM 3721 O O . LEU A 1 469 ? -13.080 0.897 25.418 1.00 98.19 469 LEU A O 1
ATOM 3725 N N . LEU A 1 470 ? -14.414 -0.563 24.378 1.00 97.06 470 LEU A N 1
ATOM 3726 C CA . LEU A 1 470 ? -14.654 -1.392 25.562 1.00 97.06 470 LEU A CA 1
ATOM 3727 C C . LEU A 1 470 ? -13.366 -2.088 26.013 1.00 97.06 470 LEU A C 1
ATOM 3729 O O . LEU A 1 470 ? -13.041 -2.070 27.199 1.00 97.06 470 LEU A O 1
ATOM 3733 N N . ILE A 1 471 ? -12.617 -2.659 25.069 1.00 96.50 471 ILE A N 1
ATOM 3734 C CA . ILE A 1 471 ? -11.304 -3.255 25.343 1.00 96.50 471 ILE A CA 1
ATOM 3735 C C . ILE A 1 471 ? -10.308 -2.149 25.718 1.00 96.50 471 ILE A C 1
ATOM 3737 O O . ILE A 1 471 ? -9.579 -2.288 26.700 1.00 96.50 471 ILE A O 1
ATOM 3741 N N . GLY A 1 472 ? -10.356 -1.009 25.022 1.00 97.19 472 GLY A N 1
ATOM 3742 C CA . GLY A 1 472 ? -9.577 0.190 25.339 1.00 97.19 472 GLY A CA 1
ATOM 3743 C C . GLY A 1 472 ? -9.748 0.661 26.785 1.00 97.19 472 GLY A C 1
ATOM 3744 O O . GLY A 1 472 ? -8.781 1.093 27.411 1.00 97.19 472 GLY A O 1
ATOM 3745 N N . ALA A 1 473 ? -10.954 0.528 27.346 1.00 96.62 473 ALA A N 1
ATOM 3746 C CA . ALA A 1 473 ? -11.250 0.893 28.729 1.00 96.62 473 ALA A CA 1
ATOM 3747 C C . ALA A 1 473 ? -10.608 -0.094 29.715 1.00 96.62 473 ALA A C 1
ATOM 3749 O O . ALA A 1 473 ? -10.050 0.319 30.729 1.00 96.62 473 ALA A O 1
ATOM 3750 N N . CYS A 1 474 ? -10.617 -1.395 29.402 1.00 95.50 474 CYS A N 1
ATOM 3751 C CA . CYS A 1 474 ? -9.901 -2.399 30.193 1.00 95.50 474 CYS A CA 1
ATOM 3752 C C . CYS A 1 474 ? -8.387 -2.135 30.209 1.00 95.50 474 CYS A C 1
ATOM 3754 O O . CYS A 1 474 ? -7.757 -2.257 31.261 1.00 95.50 474 CYS A O 1
ATOM 3756 N N . LEU A 1 475 ? -7.818 -1.719 29.074 1.00 96.06 475 LEU A N 1
ATOM 3757 C CA . LEU A 1 475 ? -6.392 -1.405 28.933 1.00 96.06 475 LEU A CA 1
ATOM 3758 C C . LEU A 1 475 ? -5.957 -0.162 29.731 1.00 96.06 475 LEU A C 1
ATOM 3760 O O . LEU A 1 475 ? -4.765 0.042 29.952 1.00 96.06 475 LEU A O 1
ATOM 3764 N N . GLN A 1 476 ? -6.891 0.654 30.233 1.00 94.69 476 GLN A N 1
ATOM 3765 C CA . GLN A 1 476 ? -6.553 1.740 31.164 1.00 94.69 476 GLN A CA 1
ATOM 3766 C C . GLN A 1 476 ? -6.089 1.219 32.531 1.00 94.69 476 GLN A C 1
ATOM 3768 O O . GLN A 1 476 ? -5.396 1.929 33.255 1.00 94.69 476 GLN A O 1
ATOM 3773 N N . CYS A 1 477 ? -6.450 -0.017 32.889 1.00 92.88 477 CYS A N 1
ATOM 3774 C CA . CYS A 1 477 ? -6.086 -0.640 34.165 1.00 92.88 477 CYS A CA 1
ATOM 3775 C C . CYS A 1 477 ? -5.245 -1.914 34.014 1.00 92.88 477 CYS A C 1
ATOM 3777 O O . CYS A 1 477 ? -4.727 -2.423 35.009 1.00 92.88 477 CYS A O 1
ATOM 3779 N N . HIS A 1 478 ? -5.148 -2.461 32.803 1.00 94.06 478 HIS A N 1
ATOM 3780 C CA . HIS A 1 478 ? -4.464 -3.715 32.525 1.00 94.06 478 HIS A CA 1
ATOM 3781 C C . HIS A 1 478 ? -3.412 -3.528 31.442 1.00 94.06 478 HIS A C 1
ATOM 3783 O O . HIS A 1 478 ? -3.732 -3.097 30.339 1.00 94.06 478 HIS A O 1
ATOM 3789 N N . ASP A 1 479 ? -2.182 -3.932 31.745 1.00 94.69 479 ASP A N 1
ATOM 3790 C CA . ASP A 1 479 ? -1.133 -4.038 30.736 1.00 94.69 479 ASP A CA 1
ATOM 3791 C C . ASP A 1 479 ? -1.451 -5.165 29.743 1.00 94.69 479 ASP A C 1
ATOM 3793 O O . ASP A 1 479 ? -2.062 -6.181 30.104 1.00 94.69 479 ASP A O 1
ATOM 3797 N N . ASP A 1 480 ? -0.965 -5.024 28.513 1.00 91.44 480 ASP A N 1
ATOM 3798 C CA . ASP A 1 480 ? -1.123 -5.980 27.410 1.00 91.44 480 ASP A CA 1
ATOM 3799 C C . ASP A 1 480 ? -0.710 -7.412 27.798 1.00 91.44 480 ASP A C 1
ATOM 3801 O O . ASP A 1 480 ? -1.375 -8.395 27.467 1.00 91.44 480 ASP A O 1
ATOM 3805 N N . ASN A 1 481 ? 0.365 -7.538 28.582 1.00 91.38 481 ASN A N 1
ATOM 3806 C CA . ASN A 1 481 ? 0.905 -8.820 29.047 1.00 91.38 481 ASN A CA 1
ATOM 3807 C C . ASN A 1 481 ? 0.252 -9.332 30.341 1.00 91.38 481 ASN A C 1
ATOM 3809 O O . ASN A 1 481 ? 0.657 -10.361 30.887 1.00 91.38 481 ASN A O 1
ATOM 3813 N N . SER A 1 482 ? -0.753 -8.629 30.870 1.00 93.88 482 SER A N 1
ATOM 3814 C CA . SER A 1 482 ? -1.471 -9.080 32.058 1.00 93.88 482 SER A CA 1
ATOM 3815 C C . SER A 1 482 ? -2.217 -10.387 31.784 1.00 93.88 482 SER A C 1
ATOM 3817 O O . SER A 1 482 ? -2.721 -10.634 30.688 1.00 93.88 482 SER A O 1
ATOM 3819 N N . LYS A 1 483 ? -2.364 -11.222 32.819 1.00 92.56 483 LYS A N 1
ATOM 3820 C CA . LYS A 1 483 ? -3.047 -12.521 32.708 1.00 92.56 483 LYS A CA 1
ATOM 3821 C C . LYS A 1 483 ? -4.455 -12.410 32.108 1.00 92.56 483 LYS A C 1
ATOM 3823 O O . LYS A 1 483 ? -4.884 -13.307 31.393 1.00 92.56 483 LYS A O 1
ATOM 3828 N N . ILE A 1 484 ? -5.177 -11.328 32.411 1.00 91.94 484 ILE A N 1
ATOM 3829 C CA . ILE A 1 484 ? -6.544 -11.112 31.919 1.00 91.94 484 ILE A CA 1
ATOM 3830 C C . ILE A 1 484 ? -6.532 -10.766 30.427 1.00 91.94 484 ILE A C 1
ATOM 3832 O O . ILE A 1 484 ? -7.346 -11.315 29.691 1.00 91.94 484 ILE A O 1
ATOM 3836 N N . MET A 1 485 ? -5.610 -9.908 29.975 1.00 92.50 485 MET A N 1
ATOM 3837 C CA . MET A 1 485 ? -5.493 -9.563 28.554 1.00 92.50 485 MET A CA 1
ATOM 3838 C C . MET A 1 485 ? -4.992 -10.751 27.728 1.00 92.50 485 MET A C 1
ATOM 3840 O O . MET A 1 485 ? -5.581 -11.066 26.706 1.00 92.50 485 MET A O 1
ATOM 3844 N N . GLN A 1 486 ? -4.020 -11.521 28.219 1.00 91.25 486 GLN A N 1
ATOM 3845 C CA . GLN A 1 486 ? -3.581 -12.743 27.531 1.00 91.25 486 GLN A CA 1
ATOM 3846 C C . GLN A 1 486 ? -4.699 -13.798 27.433 1.00 91.25 486 GLN A C 1
ATOM 3848 O O . GLN A 1 486 ? -4.858 -14.445 26.400 1.00 91.25 486 GLN A O 1
ATOM 3853 N N . GLN A 1 487 ? -5.533 -13.942 28.472 1.00 91.00 487 GLN A N 1
ATOM 3854 C CA . GLN A 1 487 ? -6.701 -14.830 28.414 1.00 91.00 487 GLN A CA 1
ATOM 3855 C C . GLN A 1 487 ? -7.759 -14.332 27.417 1.00 91.00 487 GLN A C 1
ATOM 3857 O O . GLN A 1 487 ? -8.461 -15.147 26.818 1.00 91.00 487 GLN A O 1
ATOM 3862 N N . SER A 1 488 ? -7.886 -13.013 27.224 1.00 91.56 488 SER A N 1
ATOM 3863 C CA . SER A 1 488 ? -8.878 -12.433 26.309 1.00 91.56 488 SER A CA 1
ATOM 3864 C C . SER A 1 488 ? -8.583 -12.774 24.848 1.00 91.56 488 SER A C 1
ATOM 3866 O O . SER A 1 488 ? -9.526 -12.953 24.080 1.00 91.56 488 SER A O 1
ATOM 3868 N N . LEU A 1 489 ? -7.309 -12.965 24.490 1.00 90.12 489 LEU A N 1
ATOM 3869 C CA . LEU A 1 489 ? -6.896 -13.429 23.163 1.00 90.12 489 LEU A CA 1
ATOM 3870 C C . LEU A 1 489 ? -7.384 -14.857 22.875 1.00 90.12 489 LEU A C 1
ATOM 3872 O O . LEU A 1 489 ? -7.726 -15.183 21.742 1.00 90.12 489 LEU A O 1
ATOM 3876 N N . VAL A 1 490 ? -7.462 -15.712 23.900 1.00 89.25 490 VAL A N 1
ATOM 3877 C CA . VAL A 1 490 ? -7.846 -17.126 23.748 1.00 89.25 490 VAL A CA 1
ATOM 3878 C C . VAL A 1 490 ? -9.360 -17.316 23.836 1.00 89.25 490 VAL A C 1
ATOM 3880 O O . VAL A 1 490 ? -9.952 -17.954 22.962 1.00 89.25 490 VAL A O 1
ATOM 3883 N N . ASP A 1 491 ? -9.989 -16.757 24.872 1.00 89.56 491 ASP A N 1
ATOM 3884 C CA . ASP A 1 491 ? -11.407 -16.987 25.192 1.00 89.56 491 ASP A CA 1
ATOM 3885 C C . ASP A 1 491 ? -12.343 -15.917 24.607 1.00 89.56 491 ASP A C 1
ATOM 3887 O O . ASP A 1 491 ? -13.573 -16.040 24.671 1.00 89.56 491 ASP A O 1
ATOM 3891 N N . GLY A 1 492 ? -11.775 -14.829 24.086 1.00 89.19 492 GLY A N 1
ATOM 3892 C CA . GLY A 1 492 ? -12.494 -13.595 23.810 1.00 89.19 492 GLY A CA 1
ATOM 3893 C C . GLY A 1 492 ? -12.827 -12.811 25.085 1.00 89.19 492 GLY A C 1
ATOM 3894 O O . GLY A 1 492 ? -12.705 -13.281 26.218 1.00 89.19 492 GLY A O 1
ATOM 3895 N N . ILE A 1 493 ? -13.313 -11.580 24.911 1.00 89.88 493 ILE A N 1
ATOM 3896 C CA . ILE A 1 493 ? -13.600 -10.689 26.046 1.00 89.88 493 ILE A CA 1
ATOM 3897 C C . ILE A 1 493 ? -14.892 -11.063 26.800 1.00 89.88 493 ILE A C 1
ATOM 3899 O O . ILE A 1 493 ? -15.001 -10.862 28.009 1.00 89.88 493 ILE A O 1
ATOM 3903 N N . LYS A 1 494 ? -15.885 -11.657 26.118 1.00 91.44 494 LYS A N 1
ATOM 3904 C CA . LYS A 1 494 ? -17.232 -11.906 26.678 1.00 91.44 494 LYS A CA 1
ATOM 3905 C C . LYS A 1 494 ? -17.237 -12.775 27.949 1.00 91.44 494 LYS A C 1
ATOM 3907 O O . LYS A 1 494 ? -17.949 -12.414 28.888 1.00 91.44 494 LYS A O 1
ATOM 3912 N N . PRO A 1 495 ? -16.495 -13.897 28.038 1.00 91.88 495 PRO A N 1
ATOM 3913 C CA . PRO A 1 495 ? -16.430 -14.684 29.272 1.00 91.88 495 PRO A CA 1
ATOM 3914 C C . PRO A 1 495 ? -15.777 -13.926 30.434 1.00 91.88 495 PRO A C 1
ATOM 3916 O O . PRO A 1 495 ? -16.159 -14.130 31.587 1.00 91.88 495 PRO A O 1
ATOM 3919 N N . LEU A 1 496 ? -14.826 -13.036 30.138 1.00 90.88 496 LEU A N 1
ATOM 3920 C CA . LEU A 1 496 ? -14.098 -12.252 31.137 1.00 90.88 496 LEU A CA 1
ATOM 3921 C C . LEU A 1 496 ? -14.967 -11.145 31.740 1.00 90.88 496 LEU A C 1
ATOM 3923 O O . LEU A 1 496 ? -14.925 -10.934 32.951 1.00 90.88 496 LEU A O 1
ATOM 3927 N N . LEU A 1 497 ? -15.843 -10.527 30.941 1.00 92.06 497 LEU A N 1
ATOM 3928 C CA . LEU A 1 497 ? -16.804 -9.522 31.418 1.00 92.06 497 LEU A CA 1
ATOM 3929 C C . LEU A 1 497 ? -17.779 -10.066 32.481 1.00 92.06 497 LEU A C 1
ATOM 3931 O O . LEU A 1 497 ? -18.335 -9.303 33.264 1.00 92.06 497 LEU A O 1
ATOM 3935 N N . LYS A 1 498 ? -17.972 -11.389 32.569 1.00 91.50 498 LYS A N 1
ATOM 3936 C CA . LYS A 1 498 ? -18.794 -12.015 33.623 1.00 91.50 498 LYS A CA 1
ATOM 3937 C C . LYS A 1 498 ? -18.078 -12.122 34.974 1.00 91.50 498 LYS A C 1
ATOM 3939 O O . LYS A 1 498 ? -18.708 -12.478 35.965 1.00 91.50 498 LYS A O 1
ATOM 3944 N N . LYS A 1 499 ? -16.769 -11.863 35.013 1.00 90.12 499 LYS A N 1
ATOM 3945 C CA . LYS A 1 499 ? -15.895 -12.012 36.188 1.00 90.12 499 LYS A CA 1
ATOM 3946 C C . LYS A 1 499 ? -15.306 -10.670 36.643 1.00 90.12 499 LYS A C 1
ATOM 3948 O O . LYS A 1 499 ? -14.250 -10.647 37.270 1.00 90.12 499 LYS A O 1
ATOM 3953 N N . LEU A 1 500 ? -15.960 -9.558 36.300 1.00 89.69 500 LEU A N 1
ATOM 3954 C CA . LEU A 1 500 ? -15.473 -8.217 36.615 1.00 89.69 500 LEU A CA 1
ATOM 3955 C C . LEU A 1 500 ? -15.402 -7.979 38.124 1.00 89.69 500 LEU A C 1
ATOM 3957 O O . LEU A 1 500 ? -16.284 -8.373 38.890 1.00 89.69 500 LEU A O 1
ATOM 3961 N N . ASN A 1 501 ? -14.343 -7.291 38.538 1.00 88.12 501 ASN A N 1
ATOM 3962 C CA . ASN A 1 501 ? -14.233 -6.761 39.888 1.00 88.12 501 ASN A CA 1
ATOM 3963 C C . ASN A 1 501 ? -15.227 -5.594 40.053 1.00 88.12 501 ASN A C 1
ATOM 3965 O O . ASN A 1 501 ? -15.513 -4.881 39.095 1.00 88.12 501 ASN A O 1
ATOM 3969 N N . LYS A 1 502 ? -15.708 -5.348 41.276 1.00 86.69 502 LYS A N 1
ATOM 3970 C CA . LYS A 1 502 ? -16.533 -4.177 41.624 1.00 86.69 502 LYS A CA 1
ATOM 3971 C C . LYS A 1 502 ? -15.861 -2.841 41.285 1.00 86.69 502 LYS A C 1
ATOM 3973 O O . LYS A 1 502 ? -16.556 -1.855 41.090 1.00 86.69 502 LYS A O 1
ATOM 3978 N N . ASN A 1 503 ? -14.530 -2.821 41.213 1.00 88.56 503 ASN A N 1
ATOM 3979 C CA . ASN A 1 503 ? -13.758 -1.638 40.830 1.00 88.56 503 ASN A CA 1
ATOM 3980 C C . ASN A 1 503 ? -13.713 -1.409 39.308 1.00 88.56 503 ASN A C 1
ATOM 3982 O O . ASN A 1 503 ? -13.261 -0.357 38.869 1.00 88.56 503 ASN A O 1
ATOM 3986 N N . CYS A 1 504 ? -14.134 -2.384 38.495 1.00 91.69 504 CYS A N 1
ATOM 3987 C CA . CYS A 1 504 ? -14.151 -2.245 37.044 1.00 91.69 504 CYS A CA 1
ATOM 3988 C C . CYS A 1 504 ? -15.361 -1.411 36.622 1.00 91.69 504 CYS A C 1
ATOM 3990 O O . CYS A 1 504 ? -16.501 -1.861 36.741 1.00 91.69 504 CYS A O 1
ATOM 3992 N N . ILE A 1 505 ? -15.105 -0.223 36.081 1.00 94.31 505 ILE A N 1
ATOM 3993 C CA . ILE A 1 505 ? -16.136 0.629 35.490 1.00 94.31 505 ILE A CA 1
ATOM 3994 C C . ILE A 1 505 ? -16.056 0.492 33.974 1.00 94.31 505 ILE A C 1
ATOM 3996 O O . ILE A 1 505 ? -15.029 0.812 33.374 1.00 94.31 505 ILE A O 1
ATOM 4000 N N . LEU A 1 506 ? -17.131 -0.012 33.371 1.00 94.38 506 LEU A N 1
ATOM 4001 C CA . LEU A 1 506 ? -17.251 -0.151 31.922 1.00 94.38 506 LEU A CA 1
ATOM 4002 C C . LEU A 1 506 ? -17.745 1.156 31.283 1.00 94.38 506 LEU A C 1
ATOM 4004 O O . LEU A 1 506 ? -18.468 1.915 31.938 1.00 94.38 506 LEU A O 1
ATOM 4008 N N . PRO A 1 507 ? -17.400 1.403 30.007 1.00 95.62 507 PRO A N 1
ATOM 4009 C CA . PRO A 1 507 ? -17.918 2.544 29.280 1.00 95.62 507 PRO A CA 1
ATOM 4010 C C . PRO A 1 507 ? -19.434 2.454 29.138 1.00 95.62 507 PRO A C 1
ATOM 4012 O O . PRO A 1 507 ? -20.009 1.384 28.924 1.00 95.62 507 PRO A O 1
ATOM 4015 N N . THR A 1 508 ? -20.066 3.615 29.231 1.00 93.88 508 THR A N 1
ATOM 4016 C CA . THR A 1 508 ? -21.481 3.810 28.938 1.00 93.88 508 THR A CA 1
ATOM 4017 C C . THR A 1 508 ? -21.633 4.406 27.546 1.00 93.88 508 THR A C 1
ATOM 4019 O O . THR A 1 508 ? -20.889 5.305 27.151 1.00 93.88 508 THR A O 1
ATOM 4022 N N . TRP A 1 509 ? -22.588 3.871 26.792 1.00 92.75 509 TRP A N 1
ATOM 4023 C CA . TRP A 1 509 ? -22.897 4.301 25.435 1.00 92.75 509 TRP A CA 1
ATOM 4024 C C . TRP A 1 509 ? -24.283 4.937 25.469 1.00 92.75 509 TRP A C 1
ATOM 4026 O O . TRP A 1 509 ? -25.241 4.266 25.854 1.00 92.75 509 TRP A O 1
ATOM 4036 N N . ASN A 1 510 ? -24.357 6.228 25.151 1.00 67.31 510 ASN A N 1
ATOM 4037 C CA . ASN A 1 510 ? -25.617 6.970 25.092 1.00 67.31 510 ASN A CA 1
ATOM 4038 C C . ASN A 1 510 ? -26.299 6.807 23.739 1.00 67.31 510 ASN A C 1
ATOM 4040 O O . ASN A 1 510 ? -25.563 6.740 22.727 1.00 67.31 510 ASN A O 1
#

Sequence (510 aa):
MTTNSGLIAVDKYIFGEADSPDYQYHIKDIQNSPADKHIRDLCANCHLGAEKKEYGEITQLSRGGGCNACHLNYSEEAKTDLVTYLSSEKKELPKFHPSTDIFVKNVHCFGCHSRSSRISTNYEGWQETSLNENDVINKVGYKVFEDKRVYKYIEEDVHHTKGLLCIDCHSSHEVMGNGKKYAHEEQAVSLQCSDCHFKEEPRTIPYDSLDIESLLVFLHRDYTHADKSILVVEKDKHPLVNTFVDSVGNAFLIGKKDGNLHELKPQSEICSRDNAHKNVSCATCHSSWTSRCIGCHNEFDKDEPRAFDLLDKKYGKGQWKEYVAEFSSSLPAMGVRENNEGKYIEPAIPGMILTIDKGSYTGKEIGEDVSFHRLYAPNSPHTTTKSVRDCKSCHSNSASLGYGTGDLVYEITNGIGKWTFNSEYALNPNDDLPEDAWIPFLKATEKGIVNSTRLDFRPFLVKEQQELLLIGACLQCHDDNSKIMQQSLVDGIKPLLKKLNKNCILPTWN